Protein AF-A0A927TXF7-F1 (afdb_monomer)

pLDDT: mean 77.57, std 19.0, range [21.95, 96.94]

Mean predicted aligned error: 11.45 Å

Solvent-accessible surface area (backbone atoms only — not comparable to full-atom values): 23170 Å² total; per-residue (Å²): 135,89,80,88,83,84,89,78,92,76,80,84,80,78,79,77,78,83,82,69,86,73,79,85,86,72,80,31,81,82,89,81,66,83,76,63,56,56,59,52,52,49,58,47,51,59,48,48,53,65,55,58,55,47,78,67,72,88,77,94,56,76,70,65,66,29,51,50,52,49,8,43,44,64,59,61,52,77,48,71,59,54,53,61,63,67,30,75,68,44,68,74,48,23,25,23,42,39,35,42,29,46,34,33,55,89,80,38,60,27,40,41,39,39,40,38,21,29,27,37,88,77,27,35,36,37,40,34,38,40,40,36,47,76,77,35,74,46,44,40,14,34,35,34,46,79,44,34,40,35,37,18,39,71,38,44,63,90,46,34,25,41,33,42,51,53,78,48,87,61,75,15,40,57,42,55,52,32,51,76,73,70,47,58,65,69,60,52,28,52,52,60,60,52,68,46,44,84,57,53,66,56,52,50,50,51,52,54,39,50,49,39,49,56,51,54,72,70,48,64,74,42,82,38,77,68,47,74,41,50,43,60,84,38,84,38,79,18,55,25,35,28,28,69,43,37,24,68,59,46,45,54,46,51,50,48,52,51,50,52,44,43,72,77,69,45,89,84,48,97,56,49,69,64,49,50,53,50,48,52,55,54,66,52,45,27,76,64,22,67,47,19,39,41,33,44,26,35,44,98,57,23,44,32,30,41,36,41,32,32,70,87,67,50,53,36,34,42,36,32,27,42,38,96,70,38,35,35,36,36,44,37,44,85,95,49,46,40,37,40,38,38,36,68,58,96,61,31,42,34,40,38,36,26,46,87,90,31,47,64,39,39,37,38,30,31,64,88,69,34,29,42,37,41,41,38,46,32,96,66,39,36,38,42,36,41,35,36,56,41,51,57,47,67,81,65,82,60,46,64,56,83,45,78,45,57,47,36,66,30,43,59,69,58,48,51,52,50,52,49,48,33,48,52,40,49,53,28,48,71,70,75,108

Foldseek 3Di:
DDDDDDDDDDDDPPDDPPPDDDPDDDFFDDDDDDPVVLVLVLVVVVVCLVLVLLAQDDDDDDDPLVLQSLQSCVQPPDDLLRVLCPPPLNLQFWKKKWKKKWWFAQNKIKIKIWIWTTDLVQQKIKIWIWIDTDLFTKTWIWMDHLFKIKIDILLFPPQEIEIEGLNDAFDAPVVVVCVVVVHDSVVVSVLSNCVSPSCLVVVLSVLLNVLSVVLSVPWDKDWDDWDWFAAQNDTDTWTKIKTKDALVSLVSSLVSNVVSCCVRVNPDDPCVVVVVVVVVSSNVNSVQRNIKMWMFTDDPSHTQKIWIQTPVRFIWMWGFNQHDFKTWIWTDGDPKIWIWIWGDDPQKIKIFIDIPNGTQKIWIARSVQSKIWIWGDHVSTIMIMIMGMGSHGPDDPSPGHDHYDYNSHQYPVRVVVRVVSSVVSSVCSVPVD

Secondary structure (DSSP, 8-state):
---------------------PPPP--------TTTHHHHHHHHHHHHHHHHTTTT--S---SHHHHHHHHHHHHS---HHHHHHTSHHHHTS-EEEEEEEEEEETTEEEEEEEEEEEETTTTEEEEEEEEEETTEEEEEEEEEETTEEEEEETTSPTTEEEEEETTS---SHHHHHHHHTT--HHHHHHHHHGGG-TTHHHHHHHHHHHHHHHHHHT--PEEEEEEEEEETTEEEEEEEEEEEEEHHHHHHHHHHHHHHHHHHT-S--TTHHHHHHHHHHHHHHHHHTTEEEEEEEEETTEEEEEEEE-TT--EEEEEEEE-SSEEEEEEEETTEEEEEEEEEETTEEEEEEEETTEEEEEEEEETTTTEEEEEEEETTEEEEEEEEEESS------S--SEEEESSS--HHHHHHHHHHHHHHHHHHHHT-

Nearest PDB structures (foldseek):
  1yiv-assembly1_A  TM=4.243E-01  e=8.555E-01  Equus caballus
  5bvs-assembly2_B  TM=2.920E-01  e=2.543E-01  Pygoscelis papua
  7yf1-assembly1_A  TM=3.811E-01  e=1.492E+00  Mus musculus
  1g7n-assembly1_A  TM=3.659E-01  e=1.159E+00  Mus musculus

Sequence (433 aa):
MDNMNMENNNLENTTMENNTPTPEVMDAPTKGNKNKAKWIALGVVALVIIVAAVLIVPKLVMGKEAKILQALENTFKPDLCMETLTAPEFQDGSYTVAMQGDATLSGQSGSLKLTMATDLDKKQAMVDIGFTMGNLDVSLASAMDGKQIRVGSSFLPEGQILTYNYDKKVTGYLADMAKEAGMNLDDFNTQLQKAFDKNRSKEWLEKTKDATMEAFDELEFEDAKEKEFTVNGEKQKCTGYKATITKEWAEKLLDSYKEIWKEYVGKENLNQKQMDELFKSIDELPAKMEKATVSFYIYEKQIAAIELESADKEKFSLLCEGGKDKETFKLVGGEDTIVIERSMKKDVQCYAFSMDGETLLTTSFDAKKKELQYYVGKEGNEVTITMTFSPDAKISEAVKGTEEVNLNDLDEAGFQNLVQSVGSAFYSSMYGF

Structure (mmCIF, N/CA/C/O backbone):
data_AF-A0A927TXF7-F1
#
_entry.id   AF-A0A927TXF7-F1
#
loop_
_atom_site.group_PDB
_atom_site.id
_atom_site.type_symbol
_atom_site.label_atom_id
_atom_site.label_alt_id
_atom_site.label_comp_id
_atom_site.label_asym_id
_atom_site.label_entity_id
_atom_site.label_seq_id
_atom_site.pdbx_PDB_ins_code
_atom_site.Cartn_x
_atom_site.Cartn_y
_atom_site.Cartn_z
_atom_site.occupancy
_atom_site.B_iso_or_equiv
_atom_site.auth_seq_id
_atom_site.auth_comp_id
_atom_site.auth_asym_id
_atom_site.auth_atom_id
_atom_site.pdbx_PDB_model_num
ATOM 1 N N . MET A 1 1 ? 12.450 75.527 -23.435 1.00 33.75 1 MET A N 1
ATOM 2 C CA . MET A 1 1 ? 11.110 74.928 -23.327 1.00 33.75 1 MET A CA 1
ATOM 3 C C . MET A 1 1 ? 10.917 74.067 -24.551 1.00 33.75 1 MET A C 1
ATOM 5 O O . MET A 1 1 ? 11.138 74.562 -25.647 1.00 33.75 1 MET A O 1
ATOM 9 N N . ASP A 1 2 ? 10.625 72.802 -24.276 1.00 30.33 2 ASP A N 1
ATOM 10 C CA . ASP A 1 2 ? 10.052 71.760 -25.125 1.00 30.33 2 ASP A CA 1
ATOM 11 C C . ASP A 1 2 ? 10.759 71.370 -26.426 1.00 30.33 2 ASP A C 1
ATOM 13 O O . ASP A 1 2 ? 10.773 72.102 -27.410 1.00 30.33 2 ASP A O 1
ATOM 17 N N . ASN A 1 3 ? 11.239 70.122 -26.454 1.00 23.42 3 ASN A N 1
ATOM 18 C CA . ASN A 1 3 ? 10.760 69.192 -27.472 1.00 23.42 3 ASN A CA 1
ATOM 19 C C . ASN A 1 3 ? 11.000 67.721 -27.103 1.00 23.42 3 ASN A C 1
ATOM 21 O O . ASN A 1 3 ? 12.125 67.307 -26.847 1.00 23.42 3 ASN A O 1
ATOM 25 N N . MET A 1 4 ? 9.881 66.990 -27.120 1.00 26.77 4 MET A N 1
ATOM 26 C CA . MET A 1 4 ? 9.659 65.615 -27.579 1.00 26.77 4 MET A CA 1
ATOM 27 C C . MET A 1 4 ? 10.721 64.547 -27.290 1.00 26.77 4 MET A C 1
ATOM 29 O O . MET A 1 4 ? 11.779 64.518 -27.912 1.00 26.77 4 MET A O 1
ATOM 33 N N . ASN A 1 5 ? 10.315 63.537 -26.515 1.00 26.78 5 ASN A N 1
ATOM 34 C CA . ASN A 1 5 ? 10.726 62.170 -26.802 1.00 26.78 5 ASN A CA 1
ATOM 35 C C . ASN A 1 5 ? 9.500 61.250 -26.820 1.00 26.78 5 ASN A C 1
ATOM 37 O O . ASN A 1 5 ? 8.651 61.316 -25.931 1.00 26.78 5 ASN A O 1
ATOM 41 N N . MET A 1 6 ? 9.411 60.472 -27.898 1.00 27.58 6 MET A N 1
ATOM 42 C CA . MET A 1 6 ? 8.342 59.529 -28.201 1.00 27.58 6 MET A CA 1
ATOM 43 C C . MET A 1 6 ? 8.394 58.295 -27.300 1.00 27.58 6 MET A C 1
ATOM 45 O O . MET A 1 6 ? 9.435 57.913 -26.768 1.00 27.58 6 MET A O 1
ATOM 49 N N . GLU A 1 7 ? 7.207 57.715 -27.185 1.00 26.53 7 GLU A N 1
ATOM 50 C CA . GLU A 1 7 ? 6.777 56.524 -26.470 1.00 26.53 7 GLU A CA 1
ATOM 51 C C . GLU A 1 7 ? 7.736 55.329 -26.537 1.00 26.53 7 GLU A C 1
ATOM 53 O O . GLU A 1 7 ? 8.210 54.936 -27.601 1.00 26.53 7 GLU A O 1
ATOM 58 N N . ASN A 1 8 ? 7.893 54.663 -25.391 1.00 25.12 8 ASN A N 1
ATOM 59 C CA . ASN A 1 8 ? 8.142 53.230 -25.351 1.00 25.12 8 ASN A CA 1
ATOM 60 C C . ASN A 1 8 ? 7.179 52.622 -24.322 1.00 25.12 8 ASN A C 1
ATOM 62 O O . ASN A 1 8 ? 7.252 52.920 -23.129 1.00 25.12 8 ASN A O 1
ATOM 66 N N . ASN A 1 9 ? 6.232 51.826 -24.818 1.00 26.11 9 ASN A N 1
ATOM 67 C CA . ASN A 1 9 ? 5.228 51.115 -24.034 1.00 26.11 9 ASN A CA 1
ATOM 68 C C . ASN A 1 9 ? 5.898 50.105 -23.093 1.00 26.11 9 ASN A C 1
ATOM 70 O O . ASN A 1 9 ? 6.376 49.068 -23.546 1.00 26.11 9 ASN A O 1
ATOM 74 N N . ASN A 1 10 ? 5.860 50.375 -21.788 1.00 23.89 10 ASN A N 1
ATOM 75 C CA . ASN A 1 10 ? 5.998 49.353 -20.755 1.00 23.89 10 ASN A CA 1
ATOM 76 C C . ASN A 1 10 ? 4.589 48.997 -20.270 1.00 23.89 10 ASN A C 1
ATOM 78 O O . ASN A 1 10 ? 3.967 49.756 -19.532 1.00 23.89 10 ASN A O 1
ATOM 82 N N . LEU A 1 11 ? 4.085 47.845 -20.714 1.00 27.16 11 LEU A N 1
ATOM 83 C CA . LEU A 1 11 ? 2.981 47.159 -20.050 1.00 27.16 11 LEU A CA 1
ATOM 84 C C . LEU A 1 11 ? 3.497 46.664 -18.696 1.00 27.16 11 LEU A C 1
ATOM 86 O O . LEU A 1 11 ? 4.431 45.865 -18.631 1.00 27.16 11 LEU A O 1
ATOM 90 N N . GLU A 1 12 ? 2.902 47.184 -17.627 1.00 24.36 12 GLU A N 1
ATOM 91 C CA . GLU A 1 12 ? 3.117 46.753 -16.251 1.00 24.36 12 GLU A CA 1
ATOM 92 C C . GLU A 1 12 ? 2.851 45.248 -16.128 1.00 24.36 12 GLU A C 1
ATOM 94 O O . GLU A 1 12 ? 1.716 44.782 -16.226 1.00 24.36 12 GLU A O 1
ATOM 99 N N . ASN A 1 13 ? 3.916 44.476 -15.912 1.00 23.17 13 ASN A N 1
ATOM 100 C CA . ASN A 1 13 ? 3.813 43.077 -15.533 1.00 23.17 13 ASN A CA 1
ATOM 101 C C . ASN A 1 13 ? 3.496 43.032 -14.033 1.00 23.17 13 ASN A C 1
ATOM 103 O O . ASN A 1 13 ? 4.383 43.160 -13.189 1.00 23.17 13 ASN A O 1
ATOM 107 N N . THR A 1 14 ? 2.212 42.924 -13.705 1.00 23.47 14 THR A N 1
ATOM 108 C CA . THR A 1 14 ? 1.734 42.673 -12.345 1.00 23.47 14 THR A CA 1
ATOM 109 C C . THR A 1 14 ? 2.164 41.262 -11.951 1.00 23.47 14 THR A C 1
ATOM 111 O O . THR A 1 14 ? 1.580 40.269 -12.377 1.00 23.47 14 THR A O 1
ATOM 114 N N . THR A 1 15 ? 3.218 41.161 -11.145 1.00 22.83 15 THR A N 1
ATOM 115 C CA . THR A 1 15 ? 3.597 39.926 -10.456 1.00 22.83 15 THR A CA 1
ATOM 116 C C . THR A 1 15 ? 2.464 39.514 -9.521 1.00 22.83 15 THR A C 1
ATOM 118 O O . THR A 1 15 ? 2.271 40.124 -8.471 1.00 22.83 15 THR A O 1
ATOM 121 N N . MET A 1 16 ? 1.705 38.483 -9.897 1.00 22.30 16 MET A N 1
ATOM 122 C CA . MET A 1 16 ? 0.909 37.726 -8.935 1.00 22.30 16 MET A CA 1
ATOM 123 C C . MET A 1 16 ? 1.877 36.925 -8.062 1.00 22.30 16 MET A C 1
ATOM 125 O O . MET A 1 16 ? 2.553 36.016 -8.543 1.00 22.30 16 MET A O 1
ATOM 129 N N . GLU A 1 17 ? 1.969 37.290 -6.786 1.00 21.95 17 GLU A N 1
ATOM 130 C CA . GLU A 1 17 ? 2.628 36.482 -5.764 1.00 21.95 17 GLU A CA 1
ATOM 131 C C . GLU A 1 17 ? 1.934 35.115 -5.676 1.00 21.95 17 GLU A C 1
ATOM 133 O O . GLU A 1 17 ? 0.766 35.004 -5.294 1.00 21.95 17 GLU A O 1
ATOM 138 N N . ASN A 1 18 ? 2.667 34.060 -6.034 1.00 22.86 18 ASN A N 1
ATOM 139 C CA . ASN A 1 18 ? 2.285 32.671 -5.805 1.00 22.86 18 ASN A CA 1
ATOM 140 C C . ASN A 1 18 ? 2.348 32.369 -4.298 1.00 22.86 18 ASN A C 1
ATOM 142 O O . ASN A 1 18 ? 3.307 31.781 -3.806 1.00 22.86 18 ASN A O 1
ATOM 146 N N . ASN A 1 19 ? 1.308 32.748 -3.556 1.00 24.05 19 ASN A N 1
ATOM 147 C CA . ASN A 1 19 ? 1.094 32.300 -2.180 1.00 24.05 19 ASN A CA 1
ATOM 148 C C . ASN A 1 19 ? 0.593 30.847 -2.178 1.00 24.05 19 ASN A C 1
ATOM 150 O O . ASN A 1 19 ? -0.588 30.573 -1.959 1.00 24.05 19 ASN A O 1
ATOM 154 N N . THR A 1 20 ? 1.501 29.906 -2.438 1.00 24.55 20 THR A N 1
ATOM 155 C CA . THR A 1 20 ? 1.302 28.510 -2.031 1.00 24.55 20 THR A CA 1
ATOM 156 C C . THR A 1 20 ? 1.696 28.417 -0.555 1.00 24.55 20 THR A C 1
ATOM 158 O O . THR A 1 20 ? 2.806 28.827 -0.225 1.00 24.55 20 THR A O 1
ATOM 161 N N . PRO A 1 21 ? 0.831 27.937 0.355 1.00 25.95 21 PRO A N 1
ATOM 162 C CA . PRO A 1 21 ? 1.220 27.757 1.747 1.00 25.95 21 PRO A CA 1
ATOM 163 C C . PRO A 1 21 ? 2.274 26.647 1.839 1.00 25.95 21 PRO A C 1
ATOM 165 O O . PRO A 1 21 ? 1.957 25.471 1.681 1.00 25.95 21 PRO A O 1
ATOM 168 N N . THR A 1 22 ? 3.523 27.031 2.086 1.00 26.30 22 THR A N 1
ATOM 169 C CA . THR A 1 22 ? 4.582 26.124 2.536 1.00 26.30 22 THR A CA 1
ATOM 170 C C . THR A 1 22 ? 4.199 25.607 3.928 1.00 26.30 22 THR A C 1
ATOM 172 O O . THR A 1 22 ? 3.919 26.432 4.804 1.00 26.30 22 THR A O 1
ATOM 175 N N . PRO A 1 23 ? 4.134 24.286 4.170 1.00 30.70 23 PRO A N 1
ATOM 176 C CA . PRO A 1 23 ? 3.948 23.763 5.519 1.00 30.70 23 PRO A CA 1
ATOM 177 C C . PRO A 1 23 ? 5.104 24.231 6.415 1.00 30.70 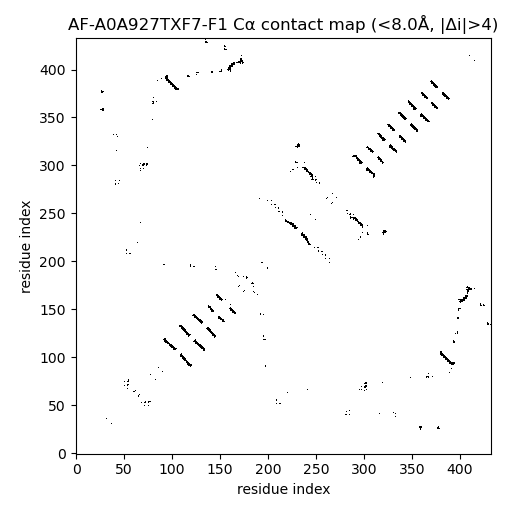23 PRO A C 1
ATOM 179 O O . PRO A 1 23 ? 6.265 24.121 6.027 1.00 30.70 23 PRO A O 1
ATOM 182 N N . GLU A 1 24 ? 4.795 24.780 7.592 1.00 28.78 24 GLU A N 1
ATOM 183 C CA . GLU A 1 24 ? 5.811 25.121 8.592 1.00 28.78 24 GLU A CA 1
ATOM 184 C C . GLU A 1 24 ? 6.579 23.854 9.002 1.00 28.78 24 GLU A C 1
ATOM 186 O O . GLU A 1 24 ? 5.988 22.849 9.400 1.00 28.78 24 GLU A O 1
ATOM 191 N N . VAL A 1 25 ? 7.903 23.923 8.860 1.00 29.92 25 VAL A N 1
ATOM 192 C CA . VAL A 1 25 ? 8.875 22.882 9.210 1.00 29.92 25 VAL A CA 1
ATOM 193 C C . VAL A 1 25 ? 8.951 22.765 10.735 1.00 29.92 25 VAL A C 1
ATOM 195 O O . VAL A 1 25 ? 9.123 23.771 11.421 1.00 29.92 25 VAL A O 1
ATOM 198 N N . MET A 1 26 ? 8.824 21.549 11.271 1.00 27.58 26 MET A N 1
ATOM 199 C CA . MET A 1 26 ? 9.043 21.253 12.692 1.00 27.58 26 MET A CA 1
ATOM 200 C C . MET A 1 26 ? 10.069 20.123 12.827 1.00 27.58 26 MET A C 1
ATOM 202 O O . MET A 1 26 ? 9.958 19.105 12.146 1.00 27.58 26 MET A O 1
ATOM 206 N N . ASP A 1 27 ? 11.057 20.331 13.699 1.00 27.42 27 ASP A N 1
ATOM 207 C CA . ASP A 1 27 ? 12.250 19.491 13.857 1.00 27.42 27 ASP A CA 1
ATOM 208 C C . ASP A 1 27 ? 11.957 18.055 14.342 1.00 27.42 27 ASP A C 1
ATOM 210 O O . ASP A 1 27 ? 11.186 17.851 15.284 1.00 27.42 27 ASP A O 1
ATOM 214 N N . ALA A 1 28 ? 12.657 17.064 13.770 1.00 31.22 28 ALA A N 1
ATOM 215 C CA . ALA A 1 28 ? 12.650 15.662 14.212 1.00 31.22 28 ALA A CA 1
ATOM 216 C C . ALA A 1 28 ? 13.887 15.292 15.073 1.00 31.22 28 ALA A C 1
ATOM 218 O O . ALA A 1 28 ? 15.022 15.622 14.701 1.00 31.22 28 ALA A O 1
ATOM 219 N N . PRO A 1 29 ? 13.728 14.551 16.192 1.00 36.81 29 PRO A N 1
ATOM 220 C CA . PRO A 1 29 ? 14.840 13.913 16.912 1.00 36.81 29 PRO A CA 1
ATOM 221 C C . PRO A 1 29 ? 14.848 12.354 16.880 1.00 36.81 29 PRO A C 1
ATOM 223 O O . PRO A 1 29 ? 14.614 11.753 15.839 1.00 36.81 29 PRO A O 1
ATOM 226 N N . THR A 1 30 ? 15.427 11.700 17.896 1.00 34.12 30 THR A N 1
ATOM 227 C CA . THR A 1 30 ? 16.513 10.697 17.816 1.00 34.12 30 THR A CA 1
ATOM 228 C C . THR A 1 30 ? 16.234 9.286 18.372 1.00 34.12 30 THR A C 1
ATOM 230 O O . THR A 1 30 ? 15.789 9.127 19.495 1.00 34.12 30 THR A O 1
ATOM 233 N N . LYS A 1 31 ? 16.707 8.261 17.629 1.00 36.59 31 LYS A N 1
ATOM 234 C CA . LYS A 1 31 ? 17.065 6.857 17.999 1.00 36.59 31 LYS A CA 1
ATOM 235 C C . LYS A 1 31 ? 16.382 6.206 19.230 1.00 36.59 31 LYS A C 1
ATOM 237 O O . LYS A 1 31 ? 16.903 6.260 20.342 1.00 36.59 31 LYS A O 1
ATOM 242 N N . GLY A 1 32 ? 15.372 5.370 18.955 1.00 35.97 32 GLY A N 1
ATOM 243 C CA . GLY A 1 32 ? 14.830 4.344 19.863 1.00 35.97 32 GLY A CA 1
ATOM 244 C C . GLY A 1 32 ? 15.492 2.949 19.763 1.00 35.97 32 GLY A C 1
ATOM 245 O O . GLY A 1 32 ? 16.182 2.612 18.797 1.00 35.97 32 GLY A O 1
ATOM 246 N N . ASN A 1 33 ? 15.291 2.123 20.798 1.00 38.78 33 ASN A N 1
ATOM 247 C CA . ASN A 1 33 ? 15.933 0.820 21.043 1.00 38.78 33 ASN A CA 1
ATOM 248 C C . ASN A 1 33 ? 15.367 -0.336 20.170 1.00 38.78 33 ASN A C 1
ATOM 250 O O . ASN A 1 33 ? 14.166 -0.600 20.158 1.00 38.78 33 ASN A O 1
ATOM 254 N N . LYS A 1 34 ? 16.247 -1.095 19.493 1.00 44.34 34 LYS A N 1
ATOM 255 C CA . LYS A 1 34 ? 15.921 -2.064 18.417 1.00 44.34 34 LYS A CA 1
ATOM 256 C C . LYS A 1 34 ? 15.092 -3.300 18.814 1.00 44.34 34 LYS A C 1
ATOM 258 O O . LYS A 1 34 ? 14.517 -3.927 17.928 1.00 44.34 34 LYS A O 1
ATOM 263 N N . ASN A 1 35 ? 15.029 -3.683 20.092 1.00 46.31 35 ASN A N 1
ATOM 264 C CA . ASN A 1 35 ? 14.271 -4.876 20.520 1.00 46.31 35 ASN A CA 1
ATOM 265 C C . ASN A 1 35 ? 12.828 -4.578 20.965 1.00 46.31 35 ASN A C 1
ATOM 267 O O . ASN A 1 35 ? 11.993 -5.475 20.896 1.00 46.31 35 ASN A O 1
ATOM 271 N N . LYS A 1 36 ? 12.520 -3.338 21.367 1.00 43.81 36 LYS A N 1
ATOM 272 C CA . LYS A 1 36 ? 11.159 -2.911 21.747 1.00 43.81 36 LYS A CA 1
ATOM 273 C C . LYS A 1 36 ? 10.289 -2.607 20.512 1.00 43.81 36 LYS A C 1
ATOM 275 O O . LYS A 1 36 ? 9.144 -3.038 20.440 1.00 43.81 36 LYS A O 1
ATOM 280 N N . ALA A 1 37 ? 10.897 -2.039 19.465 1.00 44.75 37 ALA A N 1
ATOM 281 C CA . ALA A 1 37 ? 10.263 -1.745 18.173 1.00 44.75 37 ALA A CA 1
ATOM 282 C C . ALA A 1 37 ? 9.655 -2.969 17.449 1.00 44.75 37 ALA A C 1
ATOM 284 O O . ALA A 1 37 ? 8.697 -2.830 16.693 1.00 44.75 37 ALA A O 1
ATOM 285 N N . LYS A 1 38 ? 10.179 -4.181 17.691 1.00 46.75 38 LYS A N 1
ATOM 286 C CA . LYS A 1 38 ? 9.649 -5.415 17.085 1.00 46.75 38 LYS A CA 1
ATOM 287 C C . LYS A 1 38 ? 8.263 -5.786 17.622 1.00 46.75 38 LYS A C 1
ATOM 289 O O . LYS A 1 38 ? 7.431 -6.246 16.854 1.00 46.75 38 LYS A O 1
ATOM 294 N N . TRP A 1 39 ? 7.992 -5.568 18.908 1.00 42.50 39 TRP A N 1
ATOM 295 C CA . TRP A 1 39 ? 6.702 -5.919 19.516 1.00 42.50 39 TRP A CA 1
ATOM 296 C C . TRP A 1 39 ? 5.579 -4.955 19.118 1.00 42.50 39 TRP A C 1
ATOM 298 O O . TRP A 1 39 ? 4.465 -5.399 18.853 1.00 42.50 39 TRP A O 1
ATOM 308 N N . ILE A 1 40 ? 5.898 -3.666 18.963 1.00 45.47 40 ILE A N 1
ATOM 309 C CA . ILE A 1 40 ? 4.984 -2.654 18.411 1.00 45.47 40 ILE A CA 1
ATOM 310 C C . ILE A 1 40 ? 4.639 -2.979 16.956 1.00 45.47 40 ILE A C 1
ATOM 312 O O . ILE A 1 40 ? 3.468 -2.957 16.597 1.00 45.47 40 ILE A O 1
ATOM 316 N N . ALA A 1 41 ? 5.625 -3.345 16.128 1.00 46.72 41 ALA A N 1
ATOM 317 C CA . ALA A 1 41 ? 5.383 -3.699 14.729 1.00 46.72 41 ALA A CA 1
ATOM 318 C C . ALA A 1 41 ? 4.373 -4.855 14.588 1.00 46.72 41 ALA A C 1
ATOM 320 O O . ALA A 1 41 ? 3.470 -4.775 13.764 1.00 46.72 41 ALA A O 1
ATOM 321 N N . LEU A 1 42 ? 4.456 -5.883 15.440 1.00 48.47 42 LEU A N 1
ATOM 322 C CA . LEU A 1 42 ? 3.499 -6.997 15.442 1.00 48.47 42 LEU A CA 1
ATOM 323 C C . LEU A 1 42 ? 2.085 -6.573 15.901 1.00 48.47 42 LEU A C 1
ATOM 325 O O . LEU A 1 42 ? 1.102 -6.935 15.256 1.00 48.47 42 LEU A O 1
ATOM 329 N N . GLY A 1 43 ? 1.961 -5.767 16.963 1.00 50.75 43 GLY A N 1
ATOM 330 C CA . GLY A 1 43 ? 0.660 -5.251 17.424 1.00 50.75 43 GLY A CA 1
ATOM 331 C C . GLY A 1 43 ? -0.010 -4.296 16.423 1.00 50.75 43 GLY A C 1
ATOM 332 O O . GLY A 1 43 ? -1.226 -4.336 16.238 1.00 50.75 43 GLY A O 1
ATOM 333 N N . VAL A 1 44 ? 0.788 -3.484 15.723 1.00 50.00 44 VAL A N 1
ATOM 334 C CA . VAL A 1 44 ? 0.338 -2.576 14.657 1.00 50.00 44 VAL A CA 1
ATOM 335 C C . VAL A 1 44 ? -0.131 -3.357 13.431 1.00 50.00 44 VAL A C 1
ATOM 337 O O . VAL A 1 44 ? -1.189 -3.043 12.900 1.00 50.00 44 VAL A O 1
ATOM 340 N N . VAL A 1 45 ? 0.584 -4.405 13.008 1.00 49.72 45 VAL A N 1
ATOM 341 C CA . VAL A 1 45 ? 0.178 -5.231 11.855 1.00 49.72 45 VAL A CA 1
ATOM 342 C C . VAL A 1 45 ? -1.159 -5.932 12.113 1.00 49.72 45 VAL A C 1
ATOM 344 O O . VAL A 1 45 ? -2.040 -5.879 11.258 1.00 49.72 45 VAL A O 1
ATOM 347 N N . ALA A 1 46 ? -1.364 -6.512 13.302 1.00 50.00 46 ALA A N 1
ATOM 348 C CA . ALA A 1 46 ? -2.638 -7.145 13.659 1.00 50.00 46 ALA A CA 1
ATOM 349 C C . ALA A 1 46 ? -3.815 -6.152 13.627 1.00 50.00 46 ALA A C 1
ATOM 351 O O . ALA A 1 46 ? -4.901 -6.481 13.154 1.00 50.00 46 ALA A O 1
ATOM 352 N N . LEU A 1 47 ? -3.599 -4.918 14.087 1.00 53.66 47 LEU A N 1
ATOM 353 C CA . LEU A 1 47 ? -4.641 -3.896 14.132 1.00 53.66 47 LEU A CA 1
ATOM 354 C C . LEU A 1 47 ? -4.894 -3.240 12.765 1.00 53.66 47 LEU A C 1
ATOM 356 O O . LEU A 1 47 ? -6.038 -2.942 12.439 1.00 53.66 47 LEU A O 1
ATOM 360 N N . VAL A 1 48 ? -3.856 -3.067 11.941 1.00 53.66 48 VAL A N 1
ATOM 361 C CA . VAL A 1 48 ? -3.979 -2.607 10.548 1.00 53.66 48 VAL A CA 1
ATOM 362 C C . VAL A 1 48 ? -4.781 -3.607 9.724 1.00 53.66 48 VAL A C 1
ATOM 364 O O . VAL A 1 48 ? -5.614 -3.178 8.940 1.00 53.66 48 VAL A O 1
ATOM 367 N N . ILE A 1 49 ? -4.618 -4.914 9.946 1.00 50.59 49 ILE A N 1
ATOM 368 C CA . ILE A 1 49 ? -5.459 -5.939 9.310 1.00 50.59 49 ILE A CA 1
ATOM 369 C C . ILE A 1 49 ? -6.932 -5.777 9.736 1.00 50.59 49 ILE A C 1
ATOM 371 O O . ILE A 1 49 ? -7.820 -5.744 8.887 1.00 50.59 49 ILE A O 1
ATOM 375 N N . ILE A 1 50 ? -7.192 -5.587 11.035 1.00 53.41 50 ILE A N 1
ATOM 376 C CA . ILE A 1 50 ? -8.551 -5.405 11.584 1.00 53.41 50 ILE A CA 1
ATOM 377 C C . ILE A 1 50 ? -9.200 -4.080 11.132 1.00 53.41 50 ILE A C 1
ATOM 379 O O . ILE A 1 50 ? -10.418 -4.010 10.998 1.00 53.41 50 ILE A O 1
ATOM 383 N N . VAL A 1 51 ? -8.420 -3.023 10.887 1.00 52.09 51 VAL A N 1
ATOM 384 C CA . VAL A 1 51 ? -8.924 -1.719 10.412 1.00 52.09 51 VAL A CA 1
ATOM 385 C C . VAL A 1 51 ? -9.058 -1.685 8.883 1.00 52.09 51 VAL A C 1
ATOM 387 O O . VAL A 1 51 ? -10.051 -1.170 8.371 1.00 52.09 51 VAL A O 1
ATOM 390 N N . ALA A 1 52 ? -8.122 -2.282 8.139 1.00 52.00 52 ALA A N 1
ATOM 391 C CA . ALA A 1 52 ? -8.186 -2.401 6.679 1.00 52.00 52 ALA A CA 1
ATOM 392 C C . ALA A 1 52 ? -9.394 -3.234 6.217 1.00 52.00 52 ALA A C 1
ATOM 394 O O . ALA A 1 52 ? -9.960 -2.958 5.161 1.00 52.00 52 ALA A O 1
ATOM 395 N N . ALA A 1 53 ? -9.844 -4.174 7.053 1.00 48.31 53 ALA A N 1
ATOM 396 C CA . ALA A 1 53 ? -11.073 -4.947 6.892 1.00 48.31 53 ALA A CA 1
ATOM 397 C C . ALA A 1 53 ? -12.338 -4.124 6.613 1.00 48.31 53 ALA A C 1
ATOM 399 O O . ALA A 1 53 ? -13.264 -4.584 5.949 1.00 48.31 53 ALA A O 1
ATOM 400 N N . VAL A 1 54 ? -12.389 -2.900 7.132 1.00 49.03 54 VAL A N 1
ATOM 401 C CA . VAL A 1 54 ? -13.598 -2.070 7.157 1.00 49.03 54 VAL A CA 1
ATOM 402 C C . VAL A 1 54 ? -13.739 -1.253 5.881 1.00 49.03 54 VAL A C 1
ATOM 404 O O . VAL A 1 54 ? -14.854 -0.949 5.460 1.00 49.03 54 VAL A O 1
ATOM 407 N N . LEU A 1 55 ? -12.620 -0.930 5.228 1.00 48.53 55 LEU A N 1
ATOM 408 C CA . LEU A 1 55 ? -12.566 -0.012 4.089 1.00 48.53 55 LEU A CA 1
ATOM 409 C C . LEU A 1 55 ? -13.278 -0.532 2.826 1.00 48.53 55 LEU A C 1
ATOM 411 O O . LEU A 1 55 ? -13.287 0.163 1.813 1.00 48.53 55 LEU A O 1
ATOM 415 N N . ILE A 1 56 ? -13.878 -1.730 2.852 1.00 53.03 56 ILE A N 1
ATOM 416 C CA . ILE A 1 56 ? -14.428 -2.378 1.654 1.00 53.03 56 ILE A CA 1
ATOM 417 C C . ILE A 1 56 ? -15.892 -2.840 1.795 1.00 53.03 56 ILE A C 1
ATOM 419 O O . ILE A 1 56 ? -16.387 -3.587 0.949 1.00 53.03 56 ILE A O 1
ATOM 423 N N . VAL A 1 57 ? -16.667 -2.397 2.789 1.00 51.94 57 VAL A N 1
ATOM 424 C CA . VAL A 1 57 ? -18.046 -2.904 2.971 1.00 51.94 57 VAL A CA 1
ATOM 425 C C . VAL A 1 57 ? -19.097 -1.879 2.541 1.00 51.94 57 VAL A C 1
ATOM 427 O O . VAL A 1 57 ? -19.120 -0.755 3.023 1.00 51.94 57 VAL A O 1
ATOM 430 N N . PRO A 1 58 ? -20.051 -2.293 1.689 1.00 48.25 58 PRO A N 1
ATOM 431 C CA . PRO A 1 58 ? -21.413 -2.220 2.204 1.00 48.25 58 PRO A CA 1
ATOM 432 C C . PRO A 1 58 ? -22.134 -3.560 2.056 1.00 48.25 58 PRO A C 1
ATOM 434 O O . PRO A 1 58 ? -22.168 -4.134 0.966 1.00 48.25 58 PRO A O 1
ATOM 437 N N . LYS A 1 59 ? -22.754 -4.016 3.154 1.00 50.12 59 LYS A N 1
ATOM 438 C CA . LYS A 1 59 ? -24.077 -4.662 3.198 1.00 50.12 59 LYS A CA 1
ATOM 439 C C . LYS A 1 59 ? -24.496 -4.961 4.642 1.00 50.12 59 LYS A C 1
ATOM 441 O O . LYS A 1 59 ? -23.833 -5.701 5.344 1.00 50.12 59 LYS A O 1
ATOM 446 N N . LEU A 1 60 ? -25.630 -4.369 5.026 1.00 50.88 60 LEU A N 1
ATOM 447 C CA . LEU A 1 60 ? -26.737 -4.908 5.835 1.00 50.88 60 LEU A CA 1
ATOM 448 C C . LEU A 1 60 ? -26.443 -6.022 6.861 1.00 50.88 60 LEU A C 1
ATOM 450 O O . LEU A 1 60 ? -27.168 -7.010 6.937 1.00 50.88 60 LEU A O 1
ATOM 454 N N . VAL A 1 61 ? -25.439 -5.830 7.707 1.00 55.62 61 VAL A N 1
ATOM 455 C CA . VAL A 1 61 ? -25.320 -6.608 8.940 1.00 55.62 61 VAL A CA 1
ATOM 456 C C . VAL A 1 61 ? -26.356 -6.069 9.937 1.00 55.62 61 VAL A C 1
ATOM 458 O O . VAL A 1 61 ? -26.623 -4.866 9.984 1.00 55.62 61 VAL A O 1
ATOM 461 N N . MET A 1 62 ? -26.982 -6.943 10.723 1.00 62.81 62 MET A N 1
ATOM 462 C CA . MET A 1 62 ? -27.834 -6.575 11.863 1.00 62.81 62 MET A CA 1
ATOM 463 C C . MET A 1 62 ? -27.185 -7.115 13.139 1.00 62.81 62 MET A C 1
ATOM 465 O O . MET A 1 62 ? -26.577 -8.173 13.092 1.00 62.81 62 MET A O 1
ATOM 469 N N . GLY A 1 63 ? -27.316 -6.428 14.277 1.00 81.69 63 GLY A N 1
ATOM 470 C CA . GLY A 1 63 ? -26.736 -6.895 15.546 1.00 81.69 63 GLY A CA 1
ATOM 471 C C . GLY A 1 63 ? -25.560 -6.050 16.037 1.00 81.69 63 GLY A C 1
ATOM 472 O O . GLY A 1 63 ? -25.565 -4.828 15.875 1.00 81.69 63 GLY A O 1
ATOM 473 N N . LYS A 1 64 ? -24.593 -6.677 16.714 1.00 87.56 64 LYS A N 1
ATOM 474 C CA . LYS A 1 64 ? -23.427 -5.996 17.312 1.00 87.56 64 LYS A CA 1
ATOM 475 C C . LYS A 1 64 ? -22.360 -5.731 16.258 1.00 87.56 64 LYS A C 1
ATOM 477 O O . LYS A 1 64 ? -21.854 -4.619 16.165 1.00 87.56 64 LYS A O 1
ATOM 482 N N . GLU A 1 65 ? -22.141 -6.716 15.405 1.00 83.62 65 GLU A N 1
ATOM 483 C CA . GLU A 1 65 ? -21.327 -6.717 14.195 1.00 83.62 65 GLU A CA 1
ATOM 484 C C . GLU A 1 65 ? -21.651 -5.483 13.340 1.00 83.62 65 GLU A C 1
ATOM 486 O O . GLU A 1 65 ? -20.775 -4.694 13.000 1.00 83.62 65 GLU A O 1
ATOM 491 N N . ALA A 1 66 ? -22.943 -5.231 13.107 1.00 82.75 66 ALA A N 1
ATOM 492 C CA . ALA A 1 66 ? -23.433 -4.071 12.366 1.00 82.75 66 ALA A CA 1
ATOM 493 C C . ALA A 1 66 ? -23.031 -2.729 12.985 1.00 82.75 66 ALA A C 1
ATOM 495 O O . ALA A 1 66 ? -22.670 -1.789 12.279 1.00 82.75 66 ALA A O 1
ATOM 496 N N . LYS A 1 67 ? -23.120 -2.630 14.316 1.00 88.06 67 LYS A N 1
ATOM 497 C CA . LYS A 1 67 ? -22.748 -1.417 15.051 1.00 88.06 67 LYS A CA 1
ATOM 498 C C . LYS A 1 67 ? -21.242 -1.194 14.998 1.00 88.06 67 LYS A C 1
ATOM 500 O O . LYS A 1 67 ? -20.822 -0.051 14.852 1.00 88.06 67 LYS A O 1
ATOM 505 N N . ILE A 1 68 ? -20.459 -2.267 15.107 1.00 87.81 68 ILE A N 1
ATOM 506 C CA . ILE A 1 68 ? -18.997 -2.232 15.030 1.00 87.81 68 ILE A CA 1
ATOM 507 C C . ILE A 1 68 ? -18.554 -1.808 13.630 1.00 87.81 68 ILE A C 1
ATOM 509 O O . ILE A 1 68 ? -17.821 -0.832 13.516 1.00 87.81 68 ILE A O 1
ATOM 513 N N . LEU A 1 69 ? -19.061 -2.453 12.576 1.00 83.19 69 LEU A N 1
ATOM 514 C CA . LEU A 1 69 ? -18.749 -2.099 11.188 1.00 83.19 69 LEU A CA 1
ATOM 515 C C . LEU A 1 69 ? -19.141 -0.654 10.865 1.00 83.19 69 LEU A C 1
ATOM 517 O O . LEU A 1 69 ? -18.323 0.090 10.334 1.00 83.19 69 LEU A O 1
ATOM 521 N N . GLN A 1 70 ? -20.340 -0.218 11.268 1.00 83.12 70 GLN A N 1
ATOM 522 C CA . GLN A 1 70 ? -20.762 1.177 11.101 1.00 83.12 70 GLN A CA 1
ATOM 523 C C . GLN A 1 70 ? -19.843 2.153 11.849 1.00 83.12 70 GLN A C 1
ATOM 525 O O . GLN A 1 70 ? -19.551 3.238 11.347 1.00 83.12 70 GLN A O 1
ATOM 530 N N . ALA A 1 71 ? -19.410 1.805 13.063 1.00 87.50 71 ALA A N 1
ATOM 531 C CA . ALA A 1 71 ? -18.514 2.657 13.830 1.00 87.50 71 ALA A CA 1
ATOM 532 C C . ALA A 1 71 ? -17.130 2.757 13.195 1.00 87.50 71 ALA A C 1
ATOM 534 O O . ALA A 1 71 ? -16.570 3.850 13.129 1.00 87.50 71 ALA A O 1
ATOM 535 N N . LEU A 1 72 ? -16.602 1.636 12.707 1.00 83.75 72 LEU A N 1
ATOM 536 C CA . LEU A 1 72 ? -15.336 1.601 11.996 1.00 83.75 72 LEU A CA 1
ATOM 537 C C . LEU A 1 72 ? -15.415 2.435 10.704 1.00 83.75 72 LEU A C 1
ATOM 539 O O . LEU A 1 72 ? -14.529 3.249 10.471 1.00 83.75 72 LEU A O 1
ATOM 543 N N . GLU A 1 73 ? -16.489 2.309 9.915 1.00 79.56 73 GLU A N 1
ATOM 544 C CA . GLU A 1 73 ? -16.716 3.091 8.685 1.00 79.56 73 GLU A CA 1
ATOM 545 C C . GLU A 1 73 ? -16.755 4.600 8.973 1.00 79.56 73 GLU A C 1
ATOM 547 O O . GLU A 1 73 ? -16.146 5.403 8.268 1.00 79.56 73 GLU A O 1
ATOM 552 N N . ASN A 1 74 ? -17.438 5.001 10.048 1.00 82.81 74 ASN A N 1
ATOM 553 C CA . ASN A 1 74 ? -17.535 6.408 10.425 1.00 82.81 74 ASN A CA 1
ATOM 554 C C . ASN A 1 74 ? -16.218 6.996 10.944 1.00 82.81 74 ASN A C 1
ATOM 556 O O . ASN A 1 74 ? -16.029 8.208 10.815 1.00 82.81 74 ASN A O 1
ATOM 560 N N . THR A 1 75 ? -15.350 6.178 11.546 1.00 83.50 75 THR A N 1
ATOM 561 C CA . THR A 1 75 ? -14.059 6.614 12.098 1.00 83.50 75 THR A CA 1
ATOM 562 C C . THR A 1 75 ? -12.940 6.579 11.059 1.00 83.50 75 THR A C 1
ATOM 564 O O . THR A 1 75 ? -12.146 7.512 10.992 1.00 83.50 75 THR A O 1
ATOM 567 N N . PHE A 1 76 ? -12.879 5.541 10.225 1.00 80.00 76 PHE A N 1
ATOM 568 C CA . PHE A 1 76 ? -11.812 5.318 9.242 1.00 80.00 76 PHE A CA 1
ATOM 569 C C . PHE A 1 76 ? -12.281 5.616 7.820 1.00 80.00 76 PHE A C 1
ATOM 571 O O . PHE A 1 76 ? -12.044 4.841 6.898 1.00 80.00 76 PHE A O 1
ATOM 578 N N . LYS A 1 77 ? -12.969 6.745 7.630 1.00 75.94 77 LYS A N 1
ATOM 579 C CA . LYS A 1 77 ? -13.395 7.176 6.294 1.00 75.94 77 LYS A CA 1
ATOM 580 C C . LYS A 1 77 ? -12.183 7.313 5.369 1.00 75.94 77 LYS A C 1
ATOM 582 O O . LYS A 1 77 ? -11.143 7.783 5.853 1.00 75.94 77 LYS A O 1
ATOM 587 N N . PRO A 1 78 ? -12.328 6.976 4.070 1.00 74.81 78 PRO A N 1
ATOM 588 C CA . PRO A 1 78 ? -11.308 7.257 3.073 1.00 74.81 78 PRO A CA 1
ATOM 589 C C . PRO A 1 78 ? -10.771 8.675 3.243 1.00 74.81 78 PRO A C 1
ATOM 591 O O . PRO A 1 78 ? -11.508 9.626 3.517 1.00 74.81 78 PRO A O 1
ATOM 594 N N . ASP A 1 79 ? -9.454 8.794 3.186 1.00 79.25 79 ASP A N 1
ATOM 595 C CA . ASP A 1 79 ? -8.819 10.092 3.236 1.00 79.25 79 ASP A CA 1
ATOM 596 C C . ASP A 1 79 ? -8.946 10.805 1.880 1.00 79.25 79 ASP A C 1
ATOM 598 O O . ASP A 1 79 ? -9.354 10.210 0.883 1.00 79.25 79 ASP A O 1
ATOM 602 N N . LEU A 1 80 ? -8.631 12.099 1.839 1.00 85.50 80 LEU A N 1
ATOM 603 C CA . LEU A 1 80 ? -8.798 12.920 0.641 1.00 85.50 80 LEU A CA 1
ATOM 604 C C . LEU A 1 80 ? -7.953 12.392 -0.531 1.00 85.50 80 LEU A C 1
ATOM 606 O O . LEU A 1 80 ? -8.355 12.514 -1.690 1.00 85.50 80 LEU A O 1
ATOM 610 N N . CYS A 1 81 ? -6.800 11.784 -0.231 1.00 85.38 81 CYS A N 1
ATOM 611 C CA . CYS A 1 81 ? -5.950 11.123 -1.214 1.00 85.38 81 CYS A CA 1
ATOM 612 C C . CYS A 1 81 ? -6.675 9.920 -1.823 1.00 85.38 81 CYS A C 1
ATOM 614 O O . CYS A 1 81 ? -6.875 9.869 -3.035 1.00 85.38 81 CYS A O 1
ATOM 616 N N . MET A 1 82 ? -7.155 8.999 -0.990 1.00 82.06 82 MET A N 1
ATOM 617 C CA . MET A 1 82 ? -7.894 7.814 -1.414 1.00 82.06 82 MET A CA 1
ATOM 618 C C . MET A 1 82 ? -9.180 8.172 -2.159 1.00 82.06 82 MET A C 1
ATOM 620 O O . MET A 1 82 ? -9.442 7.588 -3.208 1.00 82.06 82 MET A O 1
ATOM 624 N N . GLU A 1 83 ? -9.960 9.147 -1.687 1.00 85.00 83 GLU A N 1
ATOM 625 C CA . GLU A 1 83 ? -11.149 9.641 -2.399 1.00 85.00 83 GLU A CA 1
ATOM 626 C C . GLU A 1 83 ? -10.790 10.157 -3.799 1.00 85.00 83 GLU A C 1
ATOM 628 O O . GLU A 1 83 ? -11.471 9.845 -4.774 1.00 85.00 83 GLU A O 1
ATOM 633 N N . THR A 1 84 ? -9.682 10.893 -3.921 1.00 86.12 84 THR A N 1
ATOM 634 C CA . THR A 1 84 ? -9.229 11.439 -5.207 1.00 86.12 84 THR A CA 1
ATOM 635 C C . THR A 1 84 ? -8.716 10.347 -6.145 1.00 86.12 84 THR A C 1
ATOM 637 O O . THR A 1 84 ? -9.031 10.365 -7.333 1.00 86.12 84 THR A O 1
ATOM 640 N N . LEU A 1 85 ? -7.942 9.386 -5.637 1.00 82.44 85 LEU A N 1
ATOM 641 C CA . LEU A 1 85 ? -7.328 8.321 -6.440 1.00 82.44 85 LEU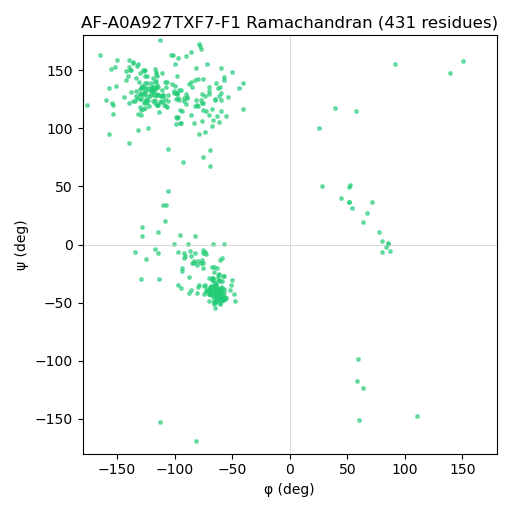 A CA 1
ATOM 642 C C . LEU A 1 85 ? -8.292 7.182 -6.791 1.00 82.44 85 LEU A C 1
ATOM 644 O O . LEU A 1 85 ? -8.000 6.384 -7.677 1.00 82.44 85 LEU A O 1
ATOM 648 N N . THR A 1 86 ? -9.444 7.107 -6.126 1.00 80.62 86 THR A N 1
ATOM 649 C CA . THR A 1 86 ? -10.517 6.151 -6.447 1.00 80.62 86 THR A CA 1
ATOM 650 C C . THR A 1 86 ? -11.654 6.772 -7.259 1.00 80.62 86 THR A C 1
ATOM 652 O O . THR A 1 86 ? -12.606 6.069 -7.614 1.00 80.62 86 THR A O 1
ATOM 655 N N . ALA A 1 87 ? -11.558 8.063 -7.592 1.00 84.31 87 ALA A N 1
ATOM 656 C CA . ALA A 1 87 ? -12.528 8.758 -8.428 1.00 84.31 87 ALA A CA 1
ATOM 657 C C . ALA A 1 87 ? -12.638 8.119 -9.832 1.00 84.31 87 ALA A C 1
ATOM 659 O O . ALA A 1 87 ? -11.665 7.523 -10.307 1.00 84.31 87 ALA A O 1
ATOM 660 N N . PRO A 1 88 ? -13.801 8.222 -10.514 1.00 85.00 88 PRO A N 1
ATOM 661 C CA . PRO A 1 88 ? -14.053 7.536 -11.784 1.00 85.00 88 PRO A CA 1
ATOM 662 C C . PRO A 1 88 ? -12.968 7.737 -12.845 1.00 85.00 88 PRO A C 1
ATOM 664 O O . PRO A 1 88 ? -12.654 6.794 -13.562 1.00 85.00 88 PRO A O 1
ATOM 667 N N . GLU A 1 89 ? -12.345 8.918 -12.912 1.00 84.75 89 GLU A N 1
ATOM 668 C CA . GLU A 1 89 ? -11.281 9.196 -13.883 1.00 84.75 89 GLU A CA 1
ATOM 669 C C . GLU A 1 89 ? -10.016 8.332 -13.718 1.00 84.75 89 GLU A C 1
ATOM 671 O O . GLU A 1 89 ? -9.251 8.206 -14.666 1.00 84.75 89 GLU A O 1
ATOM 676 N N . PHE A 1 90 ? -9.786 7.729 -12.547 1.00 83.38 90 PHE A N 1
ATOM 677 C CA . PHE A 1 90 ? -8.661 6.819 -12.293 1.00 83.38 90 PHE A CA 1
ATOM 678 C C . PHE A 1 90 ? -9.049 5.337 -12.441 1.00 83.38 90 PHE A C 1
ATOM 680 O O . PHE A 1 90 ? -8.184 4.462 -12.393 1.00 83.38 90 PHE A O 1
ATOM 687 N N . GLN A 1 91 ? -10.336 5.028 -12.638 1.00 78.88 91 GLN A N 1
ATOM 688 C CA . GLN A 1 91 ? -10.831 3.646 -12.679 1.00 78.88 91 GLN A CA 1
ATOM 689 C C . GLN A 1 91 ? -10.673 2.965 -14.043 1.00 78.88 91 GLN A C 1
ATOM 691 O O . GLN A 1 91 ? -10.740 1.737 -14.118 1.00 78.88 91 GLN A O 1
ATOM 696 N N . ASP A 1 92 ? -10.426 3.726 -15.110 1.00 78.69 92 ASP A N 1
ATOM 697 C CA . ASP A 1 92 ? -10.292 3.184 -16.470 1.00 78.69 92 ASP A CA 1
ATOM 698 C C . ASP A 1 92 ? -8.949 2.463 -16.707 1.00 78.69 92 ASP A C 1
ATOM 700 O O . ASP A 1 92 ? -8.761 1.798 -17.735 1.00 78.69 92 ASP A O 1
ATOM 704 N N . GLY A 1 93 ? -8.035 2.555 -15.730 1.00 79.88 93 GLY A N 1
ATOM 705 C CA . GLY A 1 93 ? -6.718 1.917 -15.729 1.00 79.88 93 GLY A CA 1
ATOM 706 C C . GLY A 1 93 ? -5.629 2.710 -16.448 1.00 79.88 93 GLY A C 1
ATOM 707 O O . GLY A 1 93 ? -4.480 2.275 -16.498 1.00 79.88 93 GLY A O 1
ATOM 708 N N . SER A 1 94 ? -5.976 3.876 -16.983 1.00 89.56 94 SER A N 1
ATOM 709 C CA . SER A 1 94 ? -5.033 4.816 -17.572 1.00 89.56 94 SER A CA 1
ATOM 710 C C . SER A 1 94 ? -4.654 5.873 -16.545 1.00 89.56 94 SER A C 1
ATOM 712 O O . SER A 1 94 ? -5.535 6.501 -15.971 1.00 89.56 94 SER A O 1
ATOM 714 N N . TYR A 1 95 ? -3.363 6.043 -16.266 1.00 91.94 95 TYR A N 1
ATOM 715 C CA . TYR A 1 95 ? -2.888 7.063 -15.330 1.00 91.94 95 TYR A CA 1
ATOM 716 C C . TYR A 1 95 ? -1.384 7.304 -15.462 1.00 91.94 95 TYR A C 1
ATOM 718 O O . TYR A 1 95 ? -0.641 6.477 -15.993 1.00 91.94 95 TYR A O 1
ATOM 726 N N . THR A 1 96 ? -0.934 8.436 -14.926 1.00 94.75 96 THR A N 1
ATOM 727 C CA . THR A 1 96 ? 0.476 8.769 -14.712 1.00 94.75 96 THR A CA 1
ATOM 728 C C . THR A 1 96 ? 0.698 9.147 -13.254 1.00 94.75 96 THR A C 1
ATOM 730 O O . THR A 1 96 ? -0.047 9.952 -12.695 1.00 94.75 96 THR A O 1
ATOM 733 N N . VAL A 1 97 ? 1.759 8.613 -12.659 1.00 95.25 97 VAL A N 1
ATOM 734 C CA . VAL A 1 97 ? 2.303 9.037 -11.369 1.00 95.25 97 VAL A CA 1
ATOM 735 C C . VAL A 1 97 ? 3.693 9.602 -11.615 1.00 95.25 97 VAL A C 1
ATOM 737 O O . VAL A 1 97 ? 4.568 8.898 -12.113 1.00 95.25 97 VAL A O 1
ATOM 740 N N . ALA A 1 98 ? 3.904 10.868 -11.273 1.00 95.94 98 ALA A N 1
ATOM 741 C CA . ALA A 1 98 ? 5.216 11.501 -11.312 1.00 95.94 98 ALA A CA 1
ATOM 742 C C . ALA A 1 98 ? 5.682 11.761 -9.884 1.00 95.94 98 ALA A C 1
ATOM 744 O O . ALA A 1 98 ? 4.954 12.351 -9.102 1.00 95.94 98 ALA A O 1
ATOM 745 N N . MET A 1 99 ? 6.884 11.334 -9.540 1.00 95.88 99 MET A N 1
ATOM 746 C CA . MET A 1 99 ? 7.523 11.559 -8.258 1.00 95.88 99 MET A CA 1
ATOM 747 C C . MET A 1 99 ? 8.796 12.361 -8.488 1.00 95.88 99 MET A C 1
ATOM 749 O O . MET A 1 99 ? 9.607 12.024 -9.349 1.00 95.88 99 MET A O 1
ATOM 753 N N . GLN A 1 100 ? 8.981 13.405 -7.697 1.00 95.06 100 GLN A N 1
ATOM 754 C CA . GLN A 1 100 ? 10.220 14.150 -7.606 1.00 95.06 100 GLN A CA 1
ATOM 755 C C . GLN A 1 100 ? 10.611 14.250 -6.141 1.00 95.06 100 GLN A C 1
ATOM 757 O O . GLN A 1 100 ? 9.767 14.518 -5.293 1.00 95.06 100 GLN A O 1
ATOM 762 N N . GLY A 1 101 ? 11.883 14.048 -5.837 1.00 92.31 101 GLY A N 1
ATOM 763 C CA . GLY A 1 101 ? 12.388 14.271 -4.498 1.00 92.31 101 GLY A CA 1
ATOM 764 C C . GLY A 1 101 ? 13.774 14.868 -4.516 1.00 92.31 101 GLY A C 1
ATOM 765 O O . GLY A 1 101 ? 14.570 14.586 -5.410 1.00 92.31 101 GLY A O 1
ATOM 766 N N . ASP A 1 102 ? 14.047 15.661 -3.496 1.00 87.62 102 ASP A N 1
ATOM 767 C CA . ASP A 1 102 ? 15.362 16.198 -3.203 1.00 87.62 102 ASP A CA 1
ATOM 768 C C . ASP A 1 102 ? 15.751 15.701 -1.812 1.00 87.62 102 ASP A C 1
ATOM 770 O O . ASP A 1 102 ? 14.948 15.715 -0.870 1.00 87.62 102 ASP A O 1
ATOM 774 N N . ALA A 1 103 ? 16.977 15.204 -1.698 1.00 84.19 103 ALA A N 1
ATOM 775 C CA . ALA A 1 103 ? 17.505 14.660 -0.462 1.00 84.19 103 ALA A CA 1
ATOM 776 C C . ALA A 1 103 ? 18.869 15.276 -0.170 1.00 84.19 103 ALA A C 1
ATOM 778 O O . ALA A 1 103 ? 19.740 15.316 -1.036 1.00 84.19 103 ALA A O 1
ATOM 779 N N . THR A 1 104 ? 19.077 15.702 1.072 1.00 80.25 104 THR A N 1
ATOM 780 C CA . THR A 1 104 ? 20.418 15.947 1.602 1.00 80.25 104 THR A CA 1
ATOM 781 C C . THR A 1 104 ? 20.738 14.823 2.567 1.00 80.25 104 THR A C 1
ATOM 783 O O . THR A 1 104 ? 20.032 14.654 3.552 1.00 80.25 104 THR A O 1
ATOM 786 N N . LEU A 1 105 ? 21.777 14.039 2.291 1.00 75.38 105 LEU A N 1
ATOM 787 C CA . LEU A 1 105 ? 22.213 12.931 3.139 1.00 75.38 105 LEU A CA 1
ATOM 788 C C . LEU A 1 105 ? 23.687 13.117 3.472 1.00 75.38 105 LEU A C 1
ATOM 790 O O . LEU A 1 105 ? 24.535 13.116 2.583 1.00 75.38 105 LEU A O 1
ATOM 794 N N . SER A 1 106 ? 24.013 13.279 4.757 1.00 76.00 106 SER A N 1
ATOM 795 C CA . SER A 1 106 ? 25.405 13.475 5.208 1.00 76.00 106 SER A CA 1
ATOM 796 C C . SER A 1 106 ? 26.151 14.603 4.461 1.00 76.00 106 SER A C 1
ATOM 798 O O . SER A 1 106 ? 27.342 14.488 4.177 1.00 76.00 106 SER A O 1
ATOM 800 N N . GLY A 1 107 ? 25.446 15.690 4.124 1.00 73.94 107 GLY A N 1
ATOM 801 C CA . GLY A 1 107 ? 25.996 16.847 3.404 1.00 73.94 107 GLY A CA 1
ATOM 802 C C . GLY A 1 107 ? 26.122 16.686 1.884 1.00 73.94 107 GLY A C 1
ATOM 803 O O . GLY A 1 107 ? 26.619 17.600 1.230 1.00 73.94 107 GLY A O 1
ATOM 804 N N . GLN A 1 108 ? 25.673 15.566 1.310 1.00 79.69 108 GLN A N 1
ATOM 805 C CA . GLN A 1 108 ? 25.548 15.392 -0.138 1.00 79.69 108 GLN A CA 1
ATOM 806 C C . GLN A 1 108 ? 24.105 15.623 -0.573 1.00 79.69 108 GLN A C 1
ATOM 808 O O . GLN A 1 108 ? 23.187 15.044 0.006 1.00 79.69 108 GLN A O 1
ATOM 813 N N . SER A 1 109 ? 23.918 16.452 -1.598 1.00 85.19 109 SER A N 1
ATOM 814 C CA . SER A 1 109 ? 22.619 16.635 -2.242 1.00 85.19 109 SER A CA 1
ATOM 815 C C . SER A 1 109 ? 22.429 15.598 -3.344 1.00 85.19 109 SER A C 1
ATOM 817 O O . SER A 1 109 ? 23.347 15.318 -4.122 1.00 85.19 109 SER A O 1
ATOM 819 N N . GLY A 1 110 ? 21.224 15.055 -3.417 1.00 88.81 110 GLY A N 1
ATOM 820 C CA . GLY A 1 110 ? 20.778 14.177 -4.480 1.00 88.81 110 GLY A CA 1
ATOM 821 C C . GLY A 1 110 ? 19.348 14.491 -4.885 1.00 88.81 110 GLY A C 1
ATOM 822 O O . GLY A 1 110 ? 18.594 15.094 -4.121 1.00 88.81 110 GLY A O 1
ATOM 823 N N . SER A 1 111 ? 18.985 14.072 -6.092 1.00 92.44 111 SER A N 1
ATOM 824 C CA . SER A 1 111 ? 17.630 14.218 -6.614 1.00 92.44 111 SER A CA 1
ATOM 825 C C . SER A 1 111 ? 17.124 12.896 -7.173 1.00 92.44 111 SER A C 1
ATOM 827 O O . SER A 1 111 ? 17.889 12.088 -7.697 1.00 92.44 111 SER A O 1
ATOM 829 N N . LEU A 1 112 ? 15.821 12.678 -7.057 1.00 93.12 112 LEU A N 1
ATOM 830 C CA . LEU A 1 112 ? 15.100 11.563 -7.650 1.00 93.12 112 LEU A CA 1
ATOM 831 C C . LEU A 1 112 ? 13.995 12.128 -8.533 1.00 93.12 112 LEU A C 1
ATOM 833 O O . LEU A 1 112 ? 13.243 13.008 -8.120 1.00 93.12 112 LEU A O 1
ATOM 837 N N . LYS A 1 113 ? 13.861 11.577 -9.731 1.00 94.81 113 LYS A N 1
ATOM 838 C CA . LYS A 1 113 ? 12.698 11.723 -10.596 1.00 94.81 113 LYS A CA 1
ATOM 839 C C . LYS A 1 113 ? 12.246 10.333 -10.998 1.00 94.81 113 LYS A C 1
ATOM 841 O O . LYS A 1 113 ? 13.048 9.536 -11.465 1.00 94.81 113 LYS A O 1
ATOM 846 N N . LEU A 1 114 ? 10.972 10.043 -10.816 1.00 95.06 114 LEU A N 1
ATOM 847 C CA . LEU A 1 114 ? 10.353 8.792 -11.220 1.00 95.06 114 LEU A CA 1
ATOM 848 C C . LEU A 1 114 ? 9.041 9.128 -11.918 1.00 95.06 114 LEU A C 1
ATOM 850 O O . LEU A 1 114 ? 8.183 9.770 -11.331 1.00 95.06 114 LEU A O 1
ATOM 854 N N . THR A 1 115 ? 8.857 8.689 -13.154 1.00 95.69 115 THR A N 1
ATOM 855 C CA . THR A 1 115 ? 7.565 8.753 -13.841 1.00 95.69 115 THR A CA 1
ATOM 856 C C . THR A 1 115 ? 7.107 7.342 -14.143 1.00 95.69 115 THR A C 1
ATOM 858 O O . THR A 1 115 ? 7.814 6.585 -14.795 1.00 95.69 115 THR A O 1
ATOM 861 N N . MET A 1 116 ? 5.914 6.991 -13.688 1.00 94.81 116 MET A N 1
ATOM 862 C CA . MET A 1 116 ? 5.241 5.745 -14.028 1.00 94.81 116 MET A CA 1
ATOM 863 C C . MET A 1 116 ? 3.971 6.094 -14.786 1.00 94.81 116 MET A C 1
ATOM 865 O O . MET A 1 116 ? 3.236 6.982 -14.360 1.00 94.81 116 MET A O 1
ATOM 869 N N . ALA A 1 117 ? 3.688 5.413 -15.888 1.00 94.75 117 ALA A N 1
ATOM 870 C CA . ALA A 1 117 ? 2.407 5.559 -16.565 1.00 94.75 117 ALA A CA 1
ATOM 871 C C . ALA A 1 117 ? 1.906 4.212 -17.069 1.00 94.75 117 ALA A C 1
ATOM 873 O O . ALA A 1 117 ? 2.699 3.382 -17.506 1.00 94.75 117 ALA A O 1
ATOM 874 N N . THR A 1 118 ? 0.594 4.026 -17.032 1.00 92.44 118 THR A N 1
ATOM 875 C CA . THR A 1 118 ? -0.094 2.827 -17.514 1.00 92.44 118 THR A CA 1
ATOM 876 C C . THR A 1 118 ? -1.244 3.259 -18.410 1.00 92.44 118 THR A C 1
ATOM 878 O O . THR A 1 118 ? -1.917 4.233 -18.099 1.00 92.44 118 THR A O 1
ATOM 881 N N . ASP A 1 119 ? -1.462 2.545 -19.510 1.00 92.31 119 ASP A N 1
ATOM 882 C CA . ASP A 1 119 ? -2.621 2.629 -20.400 1.00 92.31 119 ASP A CA 1
ATOM 883 C C . ASP A 1 119 ? -3.109 1.195 -20.656 1.00 92.31 119 ASP A C 1
ATOM 885 O O . ASP A 1 119 ? -2.535 0.455 -21.465 1.00 92.31 119 ASP A O 1
ATOM 889 N N . LEU A 1 120 ? -4.143 0.768 -19.923 1.00 89.69 120 LEU A N 1
ATOM 890 C CA . LEU A 1 120 ? -4.662 -0.600 -20.034 1.00 89.69 120 LEU A CA 1
ATOM 891 C C . LEU A 1 120 ? -5.330 -0.873 -21.389 1.00 89.69 120 LEU A C 1
ATOM 893 O O . LEU A 1 120 ? -5.299 -2.010 -21.857 1.00 89.69 120 LEU A O 1
ATOM 897 N N . ASP A 1 121 ? -5.900 0.144 -22.043 1.00 89.25 121 ASP A N 1
ATOM 898 C CA . ASP A 1 121 ? -6.536 -0.013 -23.357 1.00 89.25 121 ASP A CA 1
ATOM 899 C C . ASP A 1 121 ? -5.509 -0.275 -24.452 1.00 89.25 121 ASP A C 1
ATOM 901 O O . ASP A 1 121 ? -5.694 -1.156 -25.297 1.00 89.25 121 ASP A O 1
ATOM 905 N N . LYS A 1 122 ? -4.391 0.453 -24.414 1.00 91.56 122 LYS A N 1
ATOM 906 C CA . LYS A 1 122 ? -3.273 0.235 -25.336 1.00 91.56 122 LYS A CA 1
ATOM 907 C C . LYS A 1 122 ? -2.353 -0.904 -24.908 1.00 91.56 122 LYS A C 1
ATOM 909 O O . LYS A 1 122 ? -1.477 -1.277 -25.687 1.00 91.56 122 LYS A O 1
ATOM 914 N N . LYS A 1 123 ? -2.557 -1.473 -23.714 1.00 92.62 123 LYS A N 1
ATOM 915 C CA . LYS A 1 123 ? -1.661 -2.450 -23.076 1.00 92.62 123 LYS A CA 1
ATOM 916 C C . LYS A 1 123 ? -0.230 -1.926 -23.019 1.00 92.62 123 LYS A C 1
ATOM 918 O O . LYS A 1 123 ? 0.685 -2.583 -23.506 1.00 92.62 123 LYS A O 1
ATOM 923 N N . GLN A 1 124 ? -0.068 -0.709 -22.511 1.00 93.38 124 GLN A N 1
ATOM 924 C CA . GLN A 1 124 ? 1.222 -0.042 -22.395 1.00 93.38 124 GLN A CA 1
ATOM 925 C C . GLN A 1 124 ? 1.478 0.356 -20.949 1.00 93.38 124 GLN A C 1
ATOM 927 O O . GLN A 1 124 ? 0.583 0.834 -20.259 1.00 93.38 124 GLN A O 1
ATOM 932 N N . ALA A 1 125 ? 2.707 0.175 -20.494 1.00 93.50 125 ALA A N 1
ATOM 933 C CA . ALA A 1 125 ? 3.190 0.705 -19.234 1.00 93.50 125 ALA A CA 1
ATOM 934 C C . ALA A 1 125 ? 4.605 1.244 -19.426 1.00 93.50 125 ALA A C 1
ATOM 936 O O . ALA A 1 125 ? 5.362 0.744 -20.257 1.00 93.50 125 ALA A O 1
ATOM 937 N N . MET A 1 126 ? 4.975 2.259 -18.659 1.00 94.56 126 MET A N 1
ATOM 938 C CA . MET A 1 126 ? 6.333 2.778 -18.638 1.00 94.56 126 MET A CA 1
ATOM 939 C C . MET A 1 126 ? 6.764 3.133 -17.224 1.00 94.56 126 MET A C 1
ATOM 941 O O . MET A 1 126 ? 5.948 3.515 -16.384 1.00 94.56 126 MET A O 1
ATOM 945 N N . VAL A 1 127 ? 8.070 3.063 -17.010 1.00 94.62 127 VAL A N 1
ATOM 946 C CA . VAL A 1 127 ? 8.768 3.566 -15.835 1.00 94.62 127 VAL A CA 1
ATOM 947 C C . VAL A 1 127 ? 9.988 4.330 -16.333 1.00 94.62 127 VAL A C 1
ATOM 949 O O . VAL A 1 127 ? 10.767 3.788 -17.106 1.00 94.62 127 VAL A O 1
ATOM 952 N N . ASP A 1 128 ? 10.166 5.567 -15.899 1.00 94.50 128 ASP A N 1
ATOM 953 C CA . ASP A 1 128 ? 11.329 6.401 -16.198 1.00 94.50 128 ASP A CA 1
ATOM 954 C C . ASP A 1 128 ? 11.914 6.911 -14.886 1.00 94.50 128 ASP A C 1
ATOM 956 O O . ASP A 1 128 ? 11.205 7.531 -14.094 1.00 94.50 128 ASP A O 1
ATOM 960 N N . ILE A 1 129 ? 13.179 6.604 -14.630 1.00 93.88 129 ILE A N 1
ATOM 961 C CA . ILE A 1 129 ? 13.887 6.893 -13.387 1.00 93.88 129 ILE A CA 1
ATOM 962 C C . ILE A 1 129 ? 15.114 7.727 -13.724 1.00 93.88 129 ILE A C 1
ATOM 964 O O . ILE A 1 129 ? 15.972 7.298 -14.491 1.00 93.88 129 ILE A O 1
ATOM 968 N N . GLY A 1 130 ? 15.217 8.889 -13.093 1.00 93.69 130 GLY A N 1
ATOM 969 C CA . GLY A 1 130 ? 16.423 9.698 -13.017 1.00 93.69 130 GLY A CA 1
ATOM 970 C C . GLY A 1 130 ? 16.852 9.827 -11.562 1.00 93.69 130 GLY A C 1
ATOM 971 O O . GLY A 1 130 ? 16.042 10.186 -10.710 1.00 93.69 130 GLY A O 1
ATOM 972 N N . PHE A 1 131 ? 18.111 9.543 -11.262 1.00 91.75 131 PHE A N 1
ATOM 973 C CA . PHE A 1 131 ? 18.648 9.649 -9.912 1.00 91.75 131 PHE A CA 1
ATOM 974 C C . PHE A 1 131 ? 20.035 10.273 -9.938 1.00 91.75 131 PHE A C 1
ATOM 976 O O . PHE A 1 131 ? 20.905 9.817 -10.676 1.00 91.75 131 PHE A O 1
ATOM 983 N N . THR A 1 132 ? 20.253 11.268 -9.082 1.00 90.75 132 THR A N 1
ATOM 984 C CA . THR A 1 132 ? 21.564 11.882 -8.881 1.00 90.75 132 THR A CA 1
ATOM 985 C C . THR A 1 132 ? 21.962 11.855 -7.411 1.00 90.75 132 THR A C 1
ATOM 987 O O . THR A 1 132 ? 21.138 12.112 -6.533 1.00 90.75 132 THR A O 1
ATOM 990 N N . MET A 1 133 ? 23.230 11.555 -7.125 1.00 85.38 133 MET A N 1
ATOM 991 C CA . MET A 1 133 ? 23.812 11.645 -5.781 1.00 85.38 133 MET A CA 1
ATOM 992 C C . MET A 1 133 ? 25.320 11.871 -5.877 1.00 85.38 133 MET A C 1
ATOM 994 O O . MET A 1 133 ? 26.067 10.987 -6.303 1.00 85.38 133 MET A O 1
ATOM 998 N N . GLY A 1 134 ? 25.791 13.054 -5.477 1.00 82.44 134 GLY A N 1
ATOM 999 C CA . GLY A 1 134 ? 27.190 13.429 -5.695 1.00 82.44 134 GLY A CA 1
ATOM 1000 C C . GLY A 1 134 ? 27.546 13.392 -7.188 1.00 82.44 134 GLY A C 1
ATOM 1001 O O . GLY A 1 134 ? 26.962 14.135 -7.969 1.00 82.44 134 GLY A O 1
ATOM 1002 N N . ASN A 1 135 ? 28.485 12.521 -7.578 1.00 80.56 135 ASN A N 1
ATOM 1003 C CA . ASN A 1 135 ? 28.893 12.334 -8.981 1.00 80.56 135 ASN A CA 1
ATOM 1004 C C . ASN A 1 135 ? 28.096 11.246 -9.717 1.00 80.56 135 ASN A C 1
ATOM 1006 O O . ASN A 1 135 ? 28.253 11.094 -10.925 1.00 80.56 135 ASN A O 1
ATOM 1010 N N . LEU A 1 136 ? 27.287 10.463 -9.001 1.00 83.75 136 LEU A N 1
ATOM 1011 C CA . LEU A 1 136 ? 26.488 9.412 -9.610 1.00 83.75 136 LEU A CA 1
ATOM 1012 C C . LEU A 1 136 ? 25.280 10.044 -10.306 1.00 83.75 136 LEU A C 1
ATOM 1014 O O . LEU A 1 136 ? 24.500 10.738 -9.654 1.00 83.75 136 LEU A O 1
ATOM 1018 N N . ASP A 1 137 ? 25.127 9.767 -11.598 1.00 87.88 137 ASP A N 1
ATOM 1019 C CA . ASP A 1 137 ? 23.967 10.126 -12.416 1.00 87.88 137 ASP A CA 1
ATOM 1020 C C . ASP A 1 137 ? 23.455 8.864 -13.118 1.00 87.88 137 ASP A C 1
ATOM 1022 O O . ASP A 1 137 ? 24.176 8.207 -13.876 1.00 87.88 137 ASP A O 1
ATOM 1026 N N . VAL A 1 138 ? 22.226 8.474 -12.794 1.00 89.50 138 VAL A N 1
ATOM 1027 C CA . VAL A 1 138 ? 21.593 7.247 -13.270 1.00 89.50 138 VAL A CA 1
ATOM 1028 C C . VAL A 1 138 ? 20.324 7.603 -14.012 1.00 89.50 138 VAL A C 1
ATOM 1030 O O . VAL A 1 138 ? 19.435 8.246 -13.457 1.00 89.50 138 VAL A O 1
ATOM 1033 N N . SER A 1 139 ? 20.207 7.090 -15.235 1.00 91.75 139 SER A N 1
ATOM 1034 C CA . SER A 1 139 ? 18.932 7.020 -15.939 1.00 91.75 139 SER A CA 1
ATOM 1035 C C . SER A 1 139 ? 18.572 5.570 -16.245 1.00 91.75 139 SER A C 1
ATOM 1037 O O . SER A 1 139 ? 19.416 4.768 -16.663 1.00 91.75 139 SER A O 1
ATOM 1039 N N . LEU A 1 140 ? 17.312 5.225 -16.007 1.00 92.38 140 LEU A N 1
ATOM 1040 C CA . LEU A 1 140 ? 16.714 3.943 -16.355 1.00 92.38 140 LEU A CA 1
ATOM 1041 C C . LEU A 1 140 ? 15.312 4.209 -16.885 1.00 92.38 140 LEU A C 1
ATOM 1043 O O . LEU A 1 140 ? 14.468 4.717 -16.158 1.00 92.38 140 LEU A O 1
ATOM 1047 N N . ALA A 1 141 ? 15.048 3.785 -18.110 1.00 94.12 141 ALA A N 1
ATOM 1048 C CA . ALA A 1 141 ? 13.714 3.788 -18.674 1.00 94.12 141 ALA A CA 1
ATOM 1049 C C . ALA A 1 141 ? 13.310 2.363 -19.035 1.00 94.12 141 ALA A C 1
ATOM 1051 O O . ALA A 1 141 ? 14.082 1.622 -19.636 1.00 94.12 141 ALA A O 1
ATOM 1052 N N . SER A 1 142 ? 12.088 1.983 -18.699 1.00 94.19 142 SER A N 1
ATOM 1053 C CA . SER A 1 142 ? 11.465 0.731 -19.096 1.00 94.19 142 SER A CA 1
ATOM 1054 C C . SER A 1 142 ? 10.117 1.027 -19.731 1.00 94.19 142 SER A C 1
ATOM 1056 O O . SER A 1 142 ? 9.350 1.842 -19.221 1.00 94.19 142 SER A O 1
ATOM 1058 N N . ALA A 1 143 ? 9.823 0.369 -20.842 1.00 94.31 143 ALA A N 1
ATOM 1059 C CA . ALA A 1 143 ? 8.526 0.407 -21.491 1.00 94.31 143 ALA A CA 1
ATOM 1060 C C . ALA A 1 143 ? 8.072 -1.023 -21.764 1.00 94.31 143 ALA A C 1
ATOM 1062 O O . ALA A 1 143 ? 8.806 -1.822 -22.340 1.00 94.31 143 ALA A O 1
ATOM 1063 N N . MET A 1 144 ? 6.852 -1.335 -21.361 1.00 93.94 144 MET A N 1
ATOM 1064 C CA . MET A 1 144 ? 6.203 -2.612 -21.585 1.00 93.94 144 MET A CA 1
ATOM 1065 C C . MET A 1 144 ? 4.999 -2.380 -22.484 1.00 93.94 144 MET A C 1
ATOM 1067 O O . MET A 1 144 ? 4.173 -1.515 -22.207 1.00 93.94 144 MET A O 1
ATOM 1071 N N . ASP A 1 145 ? 4.898 -3.150 -23.556 1.00 92.44 145 ASP A N 1
ATOM 1072 C CA . ASP A 1 145 ? 3.670 -3.281 -24.334 1.00 92.44 145 ASP A CA 1
ATOM 1073 C C . ASP A 1 145 ? 3.130 -4.701 -24.181 1.00 92.44 145 ASP A C 1
ATOM 1075 O O . ASP A 1 145 ? 3.810 -5.528 -23.598 1.00 92.44 145 ASP A O 1
ATOM 1079 N N . GLY A 1 146 ? 1.960 -5.019 -24.739 1.00 89.25 146 GLY A N 1
ATOM 1080 C CA . GLY A 1 146 ? 1.340 -6.346 -24.635 1.00 89.25 146 GLY A CA 1
ATOM 1081 C C . GLY A 1 146 ? 2.157 -7.560 -25.123 1.00 89.25 146 GLY A C 1
ATOM 1082 O O . GLY A 1 146 ? 1.624 -8.667 -25.056 1.00 89.25 146 GLY A O 1
ATOM 1083 N N . LYS A 1 147 ? 3.389 -7.396 -25.621 1.00 92.25 147 LYS A N 1
ATOM 1084 C CA . LYS A 1 147 ? 4.252 -8.471 -26.139 1.00 92.25 147 LYS A CA 1
ATOM 1085 C C . LYS A 1 147 ? 5.662 -8.471 -25.558 1.00 92.25 147 LYS A C 1
ATOM 1087 O O . LYS A 1 147 ? 6.307 -9.521 -25.540 1.00 92.25 147 LYS A O 1
ATOM 1092 N N . GLN A 1 148 ? 6.181 -7.309 -25.178 1.00 93.44 148 GLN A N 1
ATOM 1093 C CA . GLN A 1 148 ? 7.585 -7.178 -24.813 1.00 93.44 148 GLN A CA 1
ATOM 1094 C C . GLN A 1 148 ? 7.843 -6.083 -23.786 1.00 93.44 148 GLN A C 1
ATOM 1096 O O . GLN A 1 148 ? 7.084 -5.128 -23.645 1.00 93.44 148 GLN A O 1
ATOM 1101 N N . ILE A 1 149 ? 8.976 -6.221 -23.107 1.00 94.12 149 ILE A N 1
ATOM 1102 C CA . ILE A 1 149 ? 9.586 -5.201 -22.262 1.00 94.12 149 ILE A CA 1
ATOM 1103 C C . ILE A 1 149 ? 10.824 -4.678 -22.987 1.00 94.12 149 ILE A C 1
ATOM 1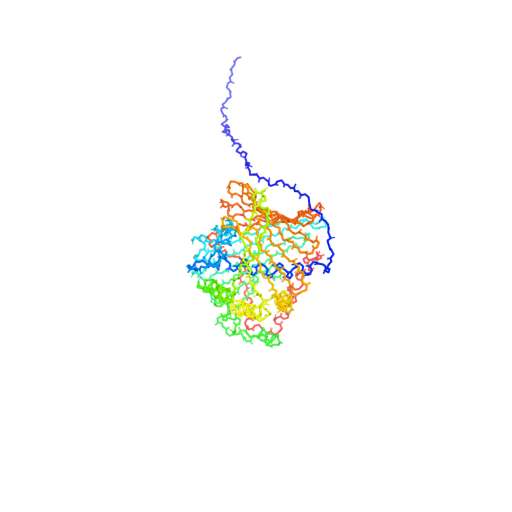105 O O . ILE A 1 149 ? 11.615 -5.459 -23.517 1.00 94.12 149 ILE A O 1
ATOM 1109 N N . ARG A 1 150 ? 10.997 -3.361 -23.000 1.00 94.94 150 ARG A N 1
ATOM 1110 C CA . ARG A 1 150 ? 12.167 -2.654 -23.520 1.00 94.94 150 ARG A CA 1
ATOM 1111 C C . ARG A 1 150 ? 12.788 -1.870 -22.375 1.00 94.94 150 ARG A C 1
ATOM 1113 O O . ARG A 1 150 ? 12.057 -1.192 -21.661 1.00 94.94 150 ARG A O 1
ATOM 1120 N N . VAL A 1 151 ? 14.103 -1.941 -22.204 1.00 94.38 151 VAL A N 1
ATOM 1121 C CA . VAL A 1 151 ? 14.825 -1.246 -21.130 1.00 94.38 151 VAL A CA 1
ATOM 1122 C C . VAL A 1 151 ? 16.000 -0.476 -21.717 1.00 94.38 151 VAL A C 1
ATOM 1124 O O . VAL A 1 151 ? 16.848 -1.052 -22.391 1.00 94.38 151 VAL A O 1
ATOM 1127 N N . GLY A 1 152 ? 16.054 0.822 -21.446 1.00 92.81 152 GLY A N 1
ATOM 1128 C CA . GLY A 1 152 ? 17.200 1.687 -21.702 1.00 92.81 152 GLY A CA 1
ATOM 1129 C C . GLY A 1 152 ? 17.828 2.132 -20.385 1.00 92.81 152 GLY A C 1
ATOM 1130 O O . GLY A 1 152 ? 17.130 2.308 -19.387 1.00 92.81 152 GLY A O 1
ATOM 1131 N N . SER A 1 153 ? 19.143 2.321 -20.361 1.00 91.25 153 SER A N 1
ATOM 1132 C CA . SER A 1 153 ? 19.848 2.826 -19.182 1.00 91.25 153 SER A CA 1
ATOM 1133 C C . SER A 1 153 ? 21.110 3.581 -19.577 1.00 91.25 153 SER A C 1
ATOM 1135 O O . SER A 1 153 ? 21.729 3.241 -20.582 1.00 91.25 153 SER A O 1
ATOM 1137 N N . SER A 1 154 ? 21.541 4.535 -18.747 1.00 88.62 154 SER A N 1
ATOM 1138 C CA . SER A 1 154 ? 22.860 5.173 -18.864 1.00 88.62 154 SER A CA 1
ATOM 1139 C C . SER A 1 154 ? 24.039 4.201 -18.733 1.00 88.62 154 SER A C 1
ATOM 1141 O O . SER A 1 154 ? 25.160 4.575 -19.060 1.00 88.62 154 SER A O 1
ATOM 1143 N N . PHE A 1 155 ? 23.810 2.968 -18.267 1.00 88.25 155 PHE A N 1
ATOM 1144 C CA . PHE A 1 155 ? 24.845 1.932 -18.188 1.00 88.25 155 PHE A CA 1
ATOM 1145 C C . PHE A 1 155 ? 24.924 1.029 -19.421 1.00 88.25 155 PHE A C 1
ATOM 1147 O O . PHE A 1 155 ? 25.833 0.203 -19.513 1.00 88.25 155 PHE A O 1
ATOM 1154 N N . LEU A 1 156 ? 23.983 1.151 -20.357 1.00 89.75 156 LEU A N 1
ATOM 1155 C CA . LEU A 1 156 ? 24.088 0.468 -21.641 1.00 89.75 156 LEU A CA 1
ATOM 1156 C C . LEU A 1 156 ? 25.002 1.266 -22.579 1.00 89.75 156 LEU A C 1
ATOM 1158 O O . LEU A 1 156 ? 25.078 2.493 -22.462 1.00 89.75 156 LEU A O 1
ATOM 1162 N N . PRO A 1 157 ? 25.682 0.598 -23.527 1.00 86.44 157 PRO A N 1
ATOM 1163 C CA . PRO A 1 157 ? 26.345 1.285 -24.627 1.00 86.44 157 PRO A CA 1
ATOM 1164 C C . PRO A 1 157 ? 25.405 2.270 -25.333 1.00 86.44 157 PRO A C 1
ATOM 1166 O O . PRO A 1 157 ? 24.194 2.055 -25.410 1.00 86.44 157 PRO A O 1
ATOM 1169 N N . GLU A 1 158 ? 25.969 3.360 -25.853 1.00 84.56 158 GLU A N 1
ATOM 1170 C CA . GLU A 1 158 ? 25.189 4.429 -26.477 1.00 84.56 158 GLU A CA 1
ATOM 1171 C C . GLU A 1 158 ? 24.259 3.883 -27.573 1.00 84.56 158 GLU A C 1
ATOM 1173 O O . GLU A 1 158 ? 24.687 3.174 -28.480 1.00 84.56 158 GLU A O 1
ATOM 1178 N N . GLY A 1 159 ? 22.968 4.215 -27.481 1.00 84.81 159 GLY A N 1
ATOM 1179 C CA . GLY A 1 159 ? 21.952 3.798 -28.449 1.00 84.81 159 GLY A CA 1
ATOM 1180 C C . GLY A 1 159 ? 21.425 2.369 -28.280 1.00 84.81 159 GLY A C 1
ATOM 1181 O O . GLY A 1 159 ? 20.452 2.031 -28.967 1.00 84.81 159 GLY A O 1
ATOM 1182 N N . GLN A 1 160 ? 21.997 1.568 -27.370 1.00 91.31 160 GLN A N 1
ATOM 1183 C CA . GLN A 1 160 ? 21.527 0.215 -27.075 1.00 91.31 160 GLN A CA 1
ATOM 1184 C C . GLN A 1 160 ? 20.350 0.190 -26.101 1.00 91.31 160 GLN A C 1
ATOM 1186 O O . GLN A 1 160 ? 20.302 0.922 -25.111 1.00 91.31 160 GLN A O 1
ATOM 1191 N N . ILE A 1 161 ? 19.416 -0.721 -26.366 1.00 93.81 161 ILE A N 1
ATOM 1192 C CA . ILE A 1 161 ? 18.289 -1.044 -25.492 1.00 93.81 161 ILE A CA 1
ATOM 1193 C C . ILE A 1 161 ? 18.155 -2.559 -25.363 1.00 93.81 161 ILE A C 1
ATOM 1195 O O . ILE A 1 161 ? 18.358 -3.306 -26.320 1.00 93.81 161 ILE A O 1
ATOM 1199 N N . LEU A 1 162 ? 17.787 -3.024 -24.175 1.00 94.56 162 LEU A N 1
ATOM 1200 C CA . LEU A 1 162 ? 17.486 -4.430 -23.936 1.00 94.56 162 LEU A CA 1
ATOM 1201 C C . LEU A 1 162 ? 16.029 -4.703 -24.276 1.00 94.56 162 LEU A C 1
ATOM 1203 O O . LEU A 1 162 ? 15.154 -3.905 -23.940 1.00 94.56 162 LEU A O 1
ATOM 1207 N N . THR A 1 163 ? 15.759 -5.845 -24.897 1.00 94.31 163 THR A N 1
ATOM 1208 C CA . THR A 1 163 ? 14.399 -6.280 -25.218 1.00 94.31 163 THR A CA 1
ATOM 1209 C C . THR A 1 163 ? 14.150 -7.691 -24.700 1.00 94.31 163 THR A C 1
ATOM 1211 O O . THR A 1 163 ? 14.992 -8.578 -24.830 1.00 94.31 163 THR A O 1
ATOM 1214 N N . TYR A 1 164 ? 12.988 -7.893 -24.087 1.00 94.44 164 TYR A N 1
ATOM 1215 C CA . TYR A 1 164 ? 12.506 -9.189 -23.628 1.00 94.44 164 TYR A CA 1
ATOM 1216 C C . TYR A 1 164 ? 11.093 -9.409 -24.155 1.00 94.44 164 TYR A C 1
ATOM 1218 O O . TYR A 1 164 ? 10.155 -8.720 -23.757 1.00 94.44 164 TYR A O 1
ATOM 1226 N N . ASN A 1 165 ? 10.939 -10.357 -25.070 1.00 93.69 165 ASN A N 1
ATOM 1227 C CA . ASN A 1 165 ? 9.671 -10.691 -25.692 1.00 93.69 165 ASN A CA 1
ATOM 1228 C C . ASN A 1 165 ? 9.008 -11.853 -24.946 1.00 93.69 165 ASN A C 1
ATOM 1230 O O . ASN A 1 165 ? 9.396 -13.008 -25.101 1.00 93.69 165 ASN A O 1
ATOM 1234 N N . TYR A 1 166 ? 7.989 -11.550 -24.154 1.00 92.31 166 TYR A N 1
ATOM 1235 C CA . TYR A 1 166 ? 7.281 -12.540 -23.343 1.00 92.31 166 TYR A CA 1
ATOM 1236 C C . TYR A 1 166 ? 6.108 -13.206 -24.084 1.00 92.31 166 TYR A C 1
ATOM 1238 O O . TYR A 1 166 ? 5.421 -14.058 -23.527 1.00 92.31 166 TYR A O 1
ATOM 1246 N N . ASP A 1 167 ? 5.866 -12.831 -25.342 1.00 89.31 167 ASP A N 1
ATOM 1247 C CA . ASP A 1 167 ? 4.967 -13.538 -26.269 1.00 89.31 167 ASP A CA 1
ATOM 1248 C C . ASP A 1 167 ? 5.697 -14.668 -27.026 1.00 89.31 167 ASP A C 1
ATOM 1250 O O . ASP A 1 167 ? 5.102 -15.452 -27.765 1.00 89.31 167 ASP A O 1
ATOM 1254 N N . LYS A 1 168 ? 7.018 -14.775 -26.842 1.00 87.00 168 LYS A N 1
ATOM 1255 C CA . LYS A 1 168 ? 7.863 -15.806 -27.443 1.00 87.00 168 LYS A CA 1
ATOM 1256 C C . LYS A 1 168 ? 8.489 -16.681 -26.370 1.00 87.00 168 LYS A C 1
ATOM 1258 O O . LYS A 1 168 ? 8.805 -16.237 -25.270 1.00 87.00 168 LYS A O 1
ATOM 1263 N N . LYS A 1 169 ? 8.749 -17.935 -26.737 1.00 84.19 169 LYS A N 1
ATOM 1264 C CA . LYS A 1 169 ? 9.540 -18.838 -25.903 1.00 84.19 169 LYS A CA 1
ATOM 1265 C C . LYS A 1 169 ? 10.961 -18.285 -25.739 1.00 84.19 169 LYS A C 1
ATOM 1267 O O . LYS A 1 169 ? 11.580 -17.875 -26.719 1.00 84.19 169 LYS A O 1
ATOM 1272 N N . VAL A 1 170 ? 11.468 -18.305 -24.512 1.00 87.31 170 VAL A N 1
ATOM 1273 C CA . VAL A 1 170 ? 12.853 -17.945 -24.174 1.00 87.31 170 VAL A CA 1
ATOM 1274 C C . VAL A 1 170 ? 13.708 -19.206 -24.274 1.00 87.31 170 VAL A C 1
ATOM 1276 O O . VAL A 1 170 ? 13.350 -20.236 -23.703 1.00 87.31 170 VAL A O 1
ATOM 1279 N N . THR A 1 171 ? 14.798 -19.159 -25.038 1.00 85.12 171 THR A N 1
ATOM 1280 C CA . THR A 1 171 ? 15.649 -20.336 -25.308 1.00 85.12 171 THR A CA 1
ATOM 1281 C C . THR A 1 171 ? 17.148 -20.071 -25.176 1.00 85.12 171 THR A C 1
ATOM 1283 O O . THR A 1 171 ? 17.920 -21.013 -25.316 1.00 85.12 171 THR A O 1
ATOM 1286 N N . GLY A 1 172 ? 17.563 -18.819 -24.965 1.00 84.12 172 GLY A N 1
ATOM 1287 C CA . GLY A 1 172 ? 18.958 -18.439 -24.732 1.00 84.12 172 GLY A CA 1
ATOM 1288 C C . GLY A 1 172 ? 19.410 -18.653 -23.285 1.00 84.12 172 GLY A C 1
ATOM 1289 O O . GLY A 1 172 ? 18.689 -19.224 -22.468 1.00 84.12 172 GLY A O 1
ATOM 1290 N N . TYR A 1 173 ? 20.582 -18.116 -22.948 1.00 90.94 173 TYR A N 1
ATOM 1291 C CA . TYR A 1 173 ? 21.227 -18.249 -21.638 1.00 90.94 173 TYR A CA 1
ATOM 1292 C C . TYR A 1 173 ? 20.356 -17.749 -20.473 1.00 90.94 173 TYR A C 1
ATOM 1294 O O . TYR A 1 173 ? 20.431 -18.268 -19.362 1.00 90.94 173 TYR A O 1
ATOM 1302 N N . LEU A 1 174 ? 19.452 -16.795 -20.730 1.00 88.81 174 LEU A N 1
ATOM 1303 C CA . LEU A 1 174 ? 18.456 -16.357 -19.750 1.00 88.81 174 LEU A CA 1
ATOM 1304 C C . LEU A 1 174 ? 17.535 -17.500 -19.287 1.00 88.81 174 LEU A C 1
ATOM 1306 O O . LEU A 1 174 ? 17.184 -17.552 -18.110 1.00 88.81 174 LEU A O 1
ATOM 1310 N N . ALA A 1 175 ? 17.163 -18.425 -20.179 1.00 89.88 175 ALA A N 1
ATOM 1311 C CA . ALA A 1 175 ? 16.354 -19.589 -19.818 1.00 89.88 175 ALA A CA 1
ATOM 1312 C C . ALA A 1 175 ? 17.123 -20.566 -18.920 1.00 89.88 175 ALA A C 1
ATOM 1314 O O . ALA A 1 175 ? 16.550 -21.094 -17.965 1.00 89.88 175 ALA A O 1
ATOM 1315 N N . ASP A 1 176 ? 18.412 -20.772 -19.196 1.00 90.38 176 ASP A N 1
ATOM 1316 C CA . ASP A 1 176 ? 19.271 -21.632 -18.381 1.00 90.38 176 ASP A CA 1
ATOM 1317 C C . ASP A 1 176 ? 19.454 -21.044 -16.976 1.00 90.38 176 ASP A C 1
ATOM 1319 O O . ASP A 1 176 ? 19.205 -21.733 -15.987 1.00 90.38 176 ASP A O 1
ATOM 1323 N N . MET A 1 177 ? 19.750 -19.744 -16.874 1.00 88.75 177 MET A N 1
ATOM 1324 C CA . MET A 1 177 ? 19.851 -19.050 -15.586 1.00 88.75 177 MET A CA 1
ATOM 1325 C C . MET A 1 177 ? 18.538 -19.067 -14.799 1.00 88.75 177 MET A C 1
ATOM 1327 O O . MET A 1 177 ? 18.548 -19.305 -13.594 1.00 88.75 177 MET A O 1
ATOM 1331 N N . ALA A 1 178 ? 17.399 -18.823 -15.458 1.00 87.19 178 ALA A N 1
ATOM 1332 C CA . ALA A 1 178 ? 16.100 -18.870 -14.794 1.00 87.19 178 ALA A CA 1
ATOM 1333 C C . ALA A 1 178 ? 15.832 -20.267 -14.221 1.00 87.19 178 ALA A C 1
ATOM 1335 O O . ALA A 1 178 ? 15.432 -20.401 -13.067 1.00 87.19 178 ALA A O 1
ATOM 1336 N N . LYS A 1 179 ? 16.144 -21.318 -14.987 1.00 87.56 179 LYS A N 1
ATOM 1337 C CA . LYS A 1 179 ? 16.020 -22.706 -14.537 1.00 87.56 179 LYS A CA 1
ATOM 1338 C C . LYS A 1 179 ? 16.938 -23.019 -13.353 1.00 87.56 179 LYS A C 1
ATOM 1340 O O . LYS A 1 179 ? 16.498 -23.680 -12.415 1.00 87.56 179 LYS A O 1
ATOM 1345 N N . GLU A 1 180 ? 18.187 -22.558 -13.378 1.00 88.31 180 GLU A N 1
ATOM 1346 C CA . GLU A 1 180 ? 19.129 -22.711 -12.260 1.00 88.31 180 GLU A CA 1
ATOM 1347 C C . GLU A 1 180 ? 18.668 -21.963 -11.003 1.00 88.31 180 GLU A C 1
ATOM 1349 O O . GLU A 1 180 ? 18.821 -22.472 -9.892 1.00 88.31 180 GLU A O 1
ATOM 1354 N N . ALA A 1 181 ? 18.038 -20.800 -11.177 1.00 84.00 181 ALA A N 1
ATOM 1355 C CA . ALA A 1 181 ? 17.425 -20.027 -10.102 1.00 84.00 181 ALA A CA 1
ATOM 1356 C C . ALA A 1 181 ? 16.088 -20.613 -9.603 1.00 84.00 181 ALA A C 1
ATOM 1358 O O . ALA A 1 181 ? 15.530 -20.111 -8.631 1.00 84.00 181 ALA A O 1
ATOM 1359 N N . GLY A 1 182 ? 15.571 -21.672 -10.239 1.00 82.75 182 GLY A N 1
ATOM 1360 C CA . GLY A 1 182 ? 14.281 -22.280 -9.903 1.00 82.75 182 GLY A CA 1
ATOM 1361 C C . GLY A 1 182 ? 13.059 -21.511 -10.418 1.00 82.75 182 GLY A C 1
ATOM 1362 O O . GLY A 1 182 ? 11.939 -21.846 -10.039 1.00 82.75 182 GLY A O 1
ATOM 1363 N N . MET A 1 183 ? 13.258 -20.524 -11.292 1.00 83.31 183 MET A N 1
ATOM 1364 C CA . MET A 1 183 ? 12.212 -19.680 -11.860 1.00 83.31 183 MET A CA 1
ATOM 1365 C C . MET A 1 183 ? 11.563 -20.336 -13.085 1.00 83.31 183 MET A C 1
ATOM 1367 O O . MET A 1 183 ? 12.238 -20.831 -13.992 1.00 83.31 183 MET A O 1
ATOM 1371 N N . ASN A 1 184 ? 10.231 -20.279 -13.154 1.00 86.12 184 ASN A N 1
ATOM 1372 C CA . ASN A 1 184 ? 9.470 -20.687 -14.333 1.00 86.12 184 ASN A CA 1
ATOM 1373 C C . ASN A 1 184 ? 9.159 -19.475 -15.232 1.00 86.12 184 ASN A C 1
ATOM 1375 O O . ASN A 1 184 ? 8.270 -18.677 -14.931 1.00 86.12 184 ASN A O 1
ATOM 1379 N N . LEU A 1 185 ? 9.871 -19.353 -16.358 1.00 87.62 185 LEU A N 1
ATOM 1380 C CA . LEU A 1 185 ? 9.685 -18.241 -17.299 1.00 87.62 185 LEU A CA 1
ATOM 1381 C C . LEU A 1 185 ? 8.322 -18.244 -18.002 1.00 87.62 185 LEU A C 1
ATOM 1383 O O . LEU A 1 185 ? 7.825 -17.171 -18.334 1.00 87.62 185 LEU A O 1
ATOM 1387 N N . ASP A 1 186 ? 7.693 -19.404 -18.204 1.00 86.62 186 ASP A N 1
ATOM 1388 C CA . ASP A 1 186 ? 6.358 -19.461 -18.816 1.00 86.62 186 ASP A CA 1
ATOM 1389 C C . ASP A 1 186 ? 5.298 -18.876 -17.862 1.00 86.62 186 ASP A C 1
ATOM 1391 O O . ASP A 1 186 ? 4.413 -18.120 -18.283 1.00 86.62 186 ASP A O 1
ATOM 1395 N N . ASP A 1 187 ? 5.430 -19.148 -16.558 1.00 84.75 187 ASP A N 1
ATOM 1396 C CA . ASP A 1 187 ? 4.580 -18.546 -15.525 1.00 84.75 187 ASP A CA 1
ATOM 1397 C C . ASP A 1 187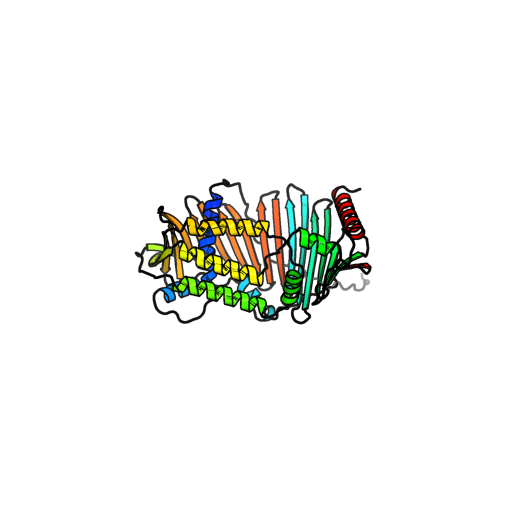 ? 4.840 -17.038 -15.421 1.00 84.75 187 ASP A C 1
ATOM 1399 O O . ASP A 1 187 ? 3.894 -16.247 -15.394 1.00 84.75 187 ASP A O 1
ATOM 1403 N N . PHE A 1 188 ? 6.110 -16.618 -15.430 1.00 85.31 188 PHE A N 1
ATOM 1404 C CA . PHE A 1 188 ? 6.484 -15.201 -15.429 1.00 85.31 188 PHE A CA 1
ATOM 1405 C C . PHE A 1 188 ? 5.886 -14.451 -16.632 1.00 85.31 188 PHE A C 1
ATOM 1407 O O . PHE A 1 188 ? 5.230 -13.422 -16.458 1.00 85.31 188 PHE A O 1
ATOM 1414 N N . ASN A 1 189 ? 6.012 -15.007 -17.841 1.00 89.06 189 ASN A N 1
ATOM 1415 C CA . ASN A 1 189 ? 5.440 -14.444 -19.067 1.00 89.06 189 ASN A CA 1
ATOM 1416 C C . ASN A 1 189 ? 3.914 -14.340 -19.001 1.00 89.06 189 ASN A C 1
ATOM 1418 O O . ASN A 1 189 ? 3.338 -13.322 -19.389 1.00 89.06 189 ASN A O 1
ATOM 1422 N N . THR A 1 190 ? 3.254 -15.357 -18.447 1.00 86.25 190 THR A N 1
ATOM 1423 C CA . THR A 1 190 ? 1.804 -15.334 -18.219 1.00 86.25 190 THR A CA 1
ATOM 14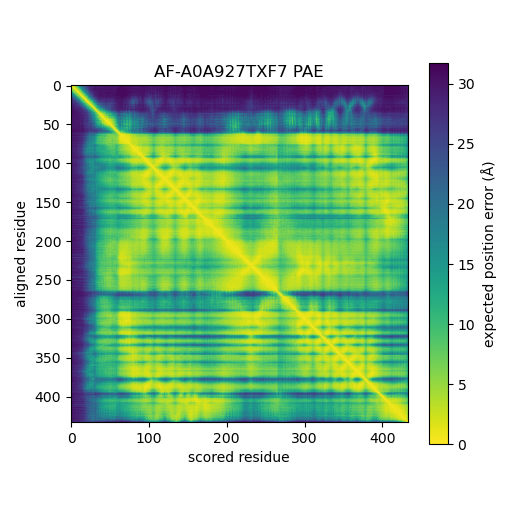24 C C . THR A 1 190 ? 1.406 -14.200 -17.267 1.00 86.25 190 THR A C 1
ATOM 1426 O O . THR A 1 190 ? 0.413 -13.507 -17.503 1.00 86.25 190 THR A O 1
ATOM 1429 N N . GLN A 1 191 ? 2.181 -13.954 -16.206 1.00 83.75 191 GLN A N 1
ATOM 1430 C CA . GLN A 1 191 ? 1.905 -12.867 -15.261 1.00 83.75 191 GLN A CA 1
ATOM 1431 C C . GLN A 1 191 ? 2.108 -11.481 -15.884 1.00 83.75 191 GLN A C 1
ATOM 1433 O O . GLN A 1 191 ? 1.300 -10.587 -15.608 1.00 83.75 191 GLN A O 1
ATOM 1438 N N . LEU A 1 192 ? 3.115 -11.324 -16.753 1.00 87.69 192 LEU A N 1
ATOM 1439 C CA . LEU A 1 192 ? 3.329 -10.114 -17.553 1.00 87.69 192 LEU A CA 1
ATOM 1440 C C . LEU A 1 192 ? 2.146 -9.848 -18.495 1.00 87.69 192 LEU A C 1
ATOM 1442 O O . LEU A 1 192 ? 1.625 -8.737 -18.536 1.00 87.69 192 LEU A O 1
ATOM 1446 N N . GLN A 1 193 ? 1.641 -10.868 -19.193 1.00 85.19 193 GLN A N 1
ATOM 1447 C CA . GLN A 1 193 ? 0.459 -10.720 -20.054 1.00 85.19 193 GLN A CA 1
ATOM 1448 C C . GLN A 1 193 ? -0.787 -10.284 -19.270 1.00 85.19 193 GLN A C 1
ATOM 1450 O O . GLN A 1 193 ? -1.550 -9.433 -19.733 1.00 85.19 193 GLN A O 1
ATOM 1455 N N . LYS A 1 194 ? -0.975 -10.827 -18.063 1.00 85.69 194 LYS A N 1
ATOM 1456 C CA . LYS A 1 194 ? -2.075 -10.456 -17.162 1.00 85.69 194 LYS A CA 1
ATOM 1457 C C . LYS A 1 194 ? -1.901 -9.080 -16.514 1.00 85.69 194 LYS A C 1
ATOM 1459 O O . LYS A 1 194 ? -2.810 -8.642 -15.813 1.00 85.69 194 LYS A O 1
ATOM 1464 N N . ALA A 1 195 ? -0.757 -8.405 -16.652 1.00 85.00 195 ALA A N 1
ATOM 1465 C CA . ALA A 1 195 ? -0.549 -7.085 -16.044 1.00 85.00 195 ALA A CA 1
ATOM 1466 C C . ALA A 1 195 ? -1.535 -6.039 -16.592 1.00 85.00 195 ALA A C 1
ATOM 1468 O O . ALA A 1 195 ? -1.887 -5.101 -15.885 1.00 85.00 195 ALA A O 1
ATOM 1469 N N . PHE A 1 196 ? -2.026 -6.247 -17.821 1.00 87.31 196 PHE A N 1
ATOM 1470 C CA . PHE A 1 196 ? -2.971 -5.351 -18.483 1.00 87.31 196 PHE A CA 1
ATOM 1471 C C . PHE A 1 196 ? -4.450 -5.749 -18.340 1.00 87.31 196 PHE A C 1
ATOM 1473 O O . PHE A 1 196 ? -5.310 -5.178 -19.012 1.00 87.31 196 PHE A O 1
ATOM 1480 N N . ASP A 1 197 ? -4.768 -6.745 -17.512 1.00 86.81 197 ASP A N 1
ATOM 1481 C CA . ASP A 1 197 ? -6.157 -7.130 -17.273 1.00 86.81 197 ASP A CA 1
ATOM 1482 C C . ASP A 1 197 ? -6.870 -6.074 -16.411 1.00 86.81 197 ASP A C 1
ATOM 1484 O O . ASP A 1 197 ? -6.549 -5.882 -15.237 1.00 86.81 197 ASP A O 1
ATOM 1488 N N . LYS A 1 198 ? -7.868 -5.405 -17.002 1.00 83.62 198 LYS A N 1
ATOM 1489 C CA . LYS A 1 198 ? -8.667 -4.356 -16.350 1.00 83.62 198 LYS A CA 1
ATOM 1490 C C . LYS A 1 198 ? -9.438 -4.847 -15.128 1.00 83.62 198 LYS A C 1
ATOM 1492 O O . LYS A 1 198 ? -9.749 -4.046 -14.250 1.00 83.62 198 LYS A O 1
ATOM 1497 N N . ASN A 1 199 ? -9.755 -6.138 -15.059 1.00 84.25 199 ASN A N 1
ATOM 1498 C CA . ASN A 1 199 ? -10.489 -6.694 -13.930 1.00 84.25 199 ASN A CA 1
ATOM 1499 C C . ASN A 1 199 ? -9.568 -7.069 -12.769 1.00 84.25 199 ASN A C 1
ATOM 1501 O O . ASN A 1 199 ? -10.044 -7.201 -11.647 1.00 84.25 199 ASN A O 1
ATOM 1505 N N . ARG A 1 200 ? -8.253 -7.172 -12.994 1.00 82.56 200 ARG A N 1
ATOM 1506 C CA . ARG A 1 200 ? -7.299 -7.685 -12.003 1.00 82.56 200 ARG A CA 1
ATOM 1507 C C . ARG A 1 200 ? -7.334 -6.930 -10.675 1.00 82.56 200 ARG A C 1
ATOM 1509 O O . ARG A 1 200 ? -7.332 -7.560 -9.624 1.00 82.56 200 ARG A O 1
ATOM 1516 N N . SER A 1 201 ? -7.373 -5.596 -10.705 1.00 77.69 201 SER A N 1
ATOM 1517 C CA . SER A 1 201 ? -7.427 -4.774 -9.485 1.00 77.69 201 SER A CA 1
ATOM 1518 C C . SER A 1 201 ? -8.767 -4.901 -8.756 1.00 77.69 201 SER A C 1
ATOM 1520 O O . SER A 1 201 ? -8.786 -4.984 -7.529 1.00 77.69 201 SER A O 1
ATOM 1522 N N . LYS A 1 202 ? -9.879 -4.969 -9.503 1.00 80.69 202 LYS A N 1
ATOM 1523 C CA . LYS A 1 202 ? -11.221 -5.200 -8.950 1.00 80.69 202 LYS A CA 1
ATOM 1524 C C . LYS A 1 202 ? -11.336 -6.573 -8.308 1.00 80.69 202 LYS A C 1
ATOM 1526 O O . LYS A 1 202 ? -11.757 -6.651 -7.165 1.00 80.69 202 LYS A O 1
ATOM 1531 N N . GLU A 1 203 ? -10.916 -7.630 -8.994 1.00 85.50 203 GLU A N 1
ATOM 1532 C CA . GLU A 1 203 ? -10.968 -8.990 -8.455 1.00 85.50 203 GLU A CA 1
ATOM 1533 C C . GLU A 1 203 ? -10.066 -9.156 -7.228 1.00 85.50 203 GLU A C 1
ATOM 1535 O O . GLU A 1 203 ? -10.463 -9.796 -6.257 1.00 85.50 203 GLU A O 1
ATOM 1540 N N . TRP A 1 204 ? -8.869 -8.554 -7.235 1.00 83.00 204 TRP A N 1
ATOM 1541 C CA . TRP A 1 204 ? -7.998 -8.527 -6.058 1.00 83.00 204 TRP A CA 1
ATOM 1542 C C . TRP A 1 204 ? -8.690 -7.857 -4.867 1.00 83.00 204 TRP A C 1
ATOM 1544 O O . TRP A 1 204 ? -8.669 -8.396 -3.758 1.00 83.00 204 TRP A O 1
ATOM 1554 N N . LEU A 1 205 ? -9.335 -6.708 -5.095 1.00 78.75 205 LEU A N 1
ATOM 1555 C CA . LEU A 1 205 ? -10.069 -5.976 -4.064 1.00 78.75 205 LEU A CA 1
ATOM 1556 C C . LEU A 1 205 ? -11.278 -6.774 -3.553 1.00 78.75 205 LEU A C 1
ATOM 1558 O O . LEU A 1 205 ? -11.495 -6.843 -2.346 1.00 78.75 205 LEU A O 1
ATOM 1562 N N . GLU A 1 206 ? -12.040 -7.397 -4.454 1.00 81.50 206 GLU A N 1
ATOM 1563 C CA . GLU A 1 206 ? -13.197 -8.238 -4.126 1.00 81.50 206 GLU A CA 1
ATOM 1564 C C . GLU A 1 206 ? -12.787 -9.469 -3.313 1.00 81.50 206 GLU A C 1
ATOM 1566 O O . GLU A 1 206 ? -13.349 -9.705 -2.250 1.00 81.50 206 GLU A O 1
ATOM 1571 N N . LYS A 1 207 ? -11.742 -10.198 -3.717 1.00 85.81 207 LYS A N 1
ATOM 1572 C CA . LYS A 1 207 ? -11.242 -11.348 -2.948 1.00 85.81 207 LYS A CA 1
ATOM 1573 C C . LYS A 1 207 ? -10.690 -10.948 -1.586 1.00 85.81 207 LYS A C 1
ATOM 1575 O O . LYS A 1 207 ? -10.943 -11.630 -0.597 1.00 85.81 207 LYS A O 1
ATOM 1580 N N . THR A 1 208 ? -9.956 -9.835 -1.524 1.00 81.62 208 THR A N 1
ATOM 1581 C CA . THR A 1 208 ? -9.448 -9.276 -0.260 1.00 81.62 208 THR A CA 1
ATOM 1582 C C . THR A 1 208 ? -10.612 -8.947 0.668 1.00 81.62 208 THR A C 1
ATOM 1584 O O . THR A 1 208 ? -10.579 -9.307 1.844 1.00 81.62 208 THR A O 1
ATOM 1587 N N . LYS A 1 209 ? -11.671 -8.323 0.143 1.00 77.81 209 LYS A N 1
ATOM 1588 C CA . LYS A 1 209 ? -12.902 -8.046 0.887 1.00 77.81 209 LYS A CA 1
ATOM 1589 C C . LYS A 1 209 ? -13.566 -9.322 1.388 1.00 77.81 209 LYS A C 1
ATOM 1591 O O . LYS A 1 209 ? -13.883 -9.390 2.571 1.00 77.81 209 LYS A O 1
ATOM 1596 N N . ASP A 1 210 ? -13.776 -10.300 0.515 1.00 81.88 210 ASP A N 1
ATOM 1597 C CA . ASP A 1 210 ? -14.494 -11.529 0.849 1.00 81.88 210 ASP A CA 1
ATOM 1598 C C . ASP A 1 210 ? -13.761 -12.320 1.937 1.00 81.88 210 ASP A C 1
ATOM 1600 O O . ASP A 1 210 ? -14.367 -12.650 2.953 1.00 81.88 210 ASP A O 1
ATOM 1604 N N . ALA A 1 211 ? -12.443 -12.511 1.798 1.00 83.50 211 ALA A N 1
ATOM 1605 C CA . ALA A 1 211 ? -11.617 -13.169 2.813 1.00 83.50 211 ALA A CA 1
ATOM 1606 C C . ALA A 1 211 ? -11.696 -12.466 4.176 1.00 83.50 211 ALA A C 1
ATOM 1608 O O . ALA A 1 211 ? -11.725 -13.100 5.231 1.00 83.50 211 ALA A O 1
ATOM 1609 N N . THR A 1 212 ? -11.749 -11.135 4.154 1.00 77.88 212 THR A N 1
ATOM 1610 C CA . THR A 1 212 ? -11.806 -10.348 5.379 1.00 77.88 212 THR A CA 1
ATOM 1611 C C . THR A 1 212 ? -13.178 -10.413 6.050 1.00 77.88 212 THR A C 1
ATOM 1613 O O . THR A 1 212 ? -13.262 -10.546 7.270 1.00 77.88 212 THR A O 1
ATOM 1616 N N . MET A 1 213 ? -14.253 -10.329 5.264 1.00 76.94 213 MET A N 1
ATOM 1617 C CA . MET A 1 213 ? -15.622 -10.435 5.767 1.00 76.94 213 MET A CA 1
ATOM 1618 C C . MET A 1 213 ? -15.919 -11.830 6.304 1.00 76.94 213 MET A C 1
ATOM 1620 O O . MET A 1 213 ? -16.505 -11.940 7.373 1.00 76.94 213 MET A O 1
ATOM 1624 N N . GLU A 1 214 ? -15.456 -12.880 5.620 1.00 81.88 214 GLU A N 1
ATOM 1625 C CA . GLU A 1 214 ? -15.587 -14.257 6.098 1.00 81.88 214 GLU A CA 1
ATOM 1626 C C . GLU A 1 214 ? -14.918 -14.430 7.468 1.00 81.88 214 GLU A C 1
ATOM 1628 O O . GLU A 1 214 ? -15.527 -14.976 8.384 1.00 81.88 214 GLU A O 1
ATOM 1633 N N . ALA A 1 215 ? -13.702 -13.902 7.647 1.00 80.00 215 ALA A N 1
ATOM 1634 C CA . ALA A 1 215 ? -13.034 -13.937 8.944 1.00 80.00 215 ALA A CA 1
ATOM 1635 C C . ALA A 1 215 ? -13.775 -13.101 10.002 1.00 80.00 215 ALA A C 1
ATOM 1637 O O . ALA A 1 215 ? -13.887 -13.519 11.152 1.00 80.00 215 ALA A O 1
ATOM 1638 N N . PHE A 1 216 ? -14.291 -11.922 9.652 1.00 79.12 216 PHE A N 1
ATOM 1639 C CA . PHE A 1 216 ? -15.023 -11.085 10.604 1.00 79.12 216 PHE A CA 1
ATOM 1640 C C . PHE A 1 216 ? -16.333 -11.736 11.073 1.00 79.12 216 PHE A C 1
ATOM 1642 O O . PHE A 1 216 ? -16.641 -11.677 12.261 1.00 79.12 216 PHE A O 1
ATOM 1649 N N . ASP A 1 217 ? -17.069 -12.390 10.172 1.00 80.38 217 ASP A N 1
ATOM 1650 C CA . ASP A 1 217 ? -18.346 -13.053 10.467 1.00 80.38 217 ASP A CA 1
ATOM 1651 C C . ASP A 1 217 ? -18.192 -14.279 11.392 1.00 80.38 217 ASP A C 1
ATOM 1653 O O . ASP A 1 217 ? -19.153 -14.690 12.041 1.00 80.38 217 ASP A O 1
ATOM 1657 N N . GLU A 1 218 ? -16.987 -14.850 11.500 1.00 84.06 218 GLU A N 1
ATOM 1658 C CA . GLU A 1 218 ? -16.670 -15.920 12.459 1.00 84.06 218 GLU A CA 1
ATOM 1659 C C . GLU A 1 218 ? -16.495 -15.417 13.901 1.00 84.06 218 GLU A C 1
ATOM 1661 O O . GLU A 1 218 ? -16.461 -16.220 14.838 1.00 84.06 218 GLU A O 1
ATOM 1666 N N . LEU A 1 219 ? -16.367 -14.102 14.109 1.00 84.25 219 LEU A N 1
ATOM 1667 C CA . LEU A 1 219 ? -16.197 -13.531 15.439 1.00 84.25 219 LEU A CA 1
ATOM 1668 C C . LEU A 1 219 ? -17.540 -13.410 16.163 1.00 84.25 219 LEU A C 1
ATOM 1670 O O . LEU A 1 219 ? -18.432 -12.666 15.765 1.00 84.25 219 LEU A O 1
ATOM 1674 N N . GLU A 1 220 ? -17.647 -14.074 17.311 1.00 88.44 220 GLU A N 1
ATOM 1675 C CA . GLU A 1 220 ? -18.810 -13.943 18.187 1.00 88.44 220 GLU A CA 1
ATOM 1676 C C . GLU A 1 220 ? -18.657 -12.740 19.127 1.00 88.44 220 GLU A C 1
ATOM 1678 O O . GLU A 1 220 ? -17.823 -12.735 20.042 1.00 88.44 220 GLU A O 1
ATOM 1683 N N . PHE A 1 221 ? -19.486 -11.711 18.923 1.00 89.31 221 PHE A N 1
ATOM 1684 C CA . PHE A 1 221 ? -19.427 -10.490 19.721 1.00 89.31 221 PHE A CA 1
ATOM 1685 C C . PHE A 1 221 ? -20.312 -10.532 20.975 1.00 89.31 221 PHE A C 1
ATOM 1687 O O . PHE A 1 221 ? -21.547 -10.586 20.952 1.00 89.31 221 PHE A O 1
ATOM 1694 N N . GLU A 1 222 ? -19.673 -10.362 22.123 1.00 94.75 222 GLU A N 1
ATOM 1695 C CA . GLU A 1 222 ? -20.312 -10.171 23.419 1.00 94.75 222 GLU A CA 1
ATOM 1696 C C . GLU A 1 222 ? -20.301 -8.698 23.834 1.00 94.75 222 GLU A C 1
ATOM 1698 O O . GLU A 1 222 ? -19.530 -7.886 23.321 1.00 94.75 222 GLU A O 1
ATOM 1703 N N . ASP A 1 223 ? -21.141 -8.346 24.807 1.00 96.00 223 ASP A N 1
ATOM 1704 C CA . ASP A 1 223 ? -21.029 -7.040 25.450 1.00 96.00 223 ASP A CA 1
ATOM 1705 C C . ASP A 1 223 ? -19.760 -7.008 26.316 1.00 96.00 223 ASP A C 1
ATOM 1707 O O . ASP A 1 223 ? -19.475 -7.917 27.104 1.00 96.00 223 ASP A O 1
ATOM 1711 N N . ALA A 1 224 ? -18.984 -5.941 26.169 1.00 94.38 224 ALA A N 1
ATOM 1712 C CA . ALA A 1 224 ? -17.891 -5.616 27.067 1.00 94.38 224 ALA A CA 1
ATOM 1713 C C . ALA A 1 224 ? -18.363 -4.584 28.096 1.00 94.38 224 ALA A C 1
ATOM 1715 O O . ALA A 1 224 ? -19.359 -3.882 27.910 1.00 94.38 224 ALA A O 1
ATOM 1716 N N . LYS A 1 225 ? -17.635 -4.476 29.211 1.00 95.12 225 LYS A N 1
ATOM 1717 C CA . LYS A 1 225 ? -17.912 -3.424 30.194 1.00 95.12 225 LYS A CA 1
ATOM 1718 C C . LYS A 1 225 ? -17.730 -2.063 29.537 1.00 95.12 225 LYS A C 1
ATOM 1720 O O . LYS A 1 225 ? -16.731 -1.842 28.859 1.00 95.12 225 LYS A O 1
ATOM 1725 N N . GLU A 1 226 ? -18.662 -1.154 29.792 1.00 95.75 226 GLU A N 1
ATOM 1726 C CA . GLU A 1 226 ? -18.507 0.241 29.392 1.00 95.75 226 GLU A CA 1
ATOM 1727 C C . GLU A 1 226 ? -17.224 0.820 30.000 1.00 95.75 226 GLU A C 1
ATOM 1729 O O . GLU A 1 226 ? -16.866 0.527 31.147 1.00 95.75 226 GLU A O 1
ATOM 1734 N N . LYS A 1 227 ? -16.539 1.649 29.220 1.00 96.88 227 LYS A N 1
ATOM 1735 C CA . LYS A 1 227 ? -15.328 2.363 29.628 1.00 96.88 227 LYS A CA 1
ATOM 1736 C C . LYS A 1 227 ? -15.409 3.803 29.150 1.00 96.88 227 LYS A C 1
ATOM 1738 O O . LYS A 1 227 ? -16.135 4.113 28.207 1.00 96.88 227 LYS A O 1
ATOM 1743 N N . GLU A 1 228 ? -14.671 4.675 29.820 1.00 96.69 228 GLU A N 1
ATOM 1744 C CA . GLU A 1 228 ? -14.539 6.068 29.413 1.00 96.69 228 GLU A CA 1
ATOM 1745 C C . GLU A 1 228 ? -13.296 6.246 28.549 1.00 96.69 228 GLU A C 1
ATOM 1747 O O . GLU A 1 228 ? -12.211 5.791 28.915 1.00 96.69 228 GLU A O 1
ATOM 1752 N N . PHE A 1 229 ? -13.458 6.948 27.435 1.00 94.75 229 PHE A N 1
ATOM 1753 C CA . PHE A 1 229 ? -12.368 7.357 26.556 1.00 94.75 229 PHE A CA 1
ATOM 1754 C C . PHE A 1 229 ? -12.504 8.838 26.236 1.00 94.75 229 PHE A C 1
ATOM 1756 O O . PHE A 1 229 ? -13.597 9.399 26.304 1.00 94.75 229 PHE A O 1
ATOM 1763 N N . THR A 1 230 ? -11.392 9.481 25.900 1.00 92.44 230 THR A N 1
ATOM 1764 C CA . THR A 1 230 ? -11.429 10.846 25.377 1.00 92.44 230 THR A CA 1
ATOM 1765 C C . THR A 1 230 ? -11.900 10.795 23.929 1.00 92.44 230 THR A C 1
ATOM 1767 O O . THR A 1 230 ? -11.253 10.149 23.113 1.00 92.44 230 THR A O 1
ATOM 1770 N N . VAL A 1 231 ? -12.998 11.477 23.614 1.00 90.19 231 VAL A N 1
ATOM 1771 C CA . VAL A 1 231 ? -13.533 11.638 22.257 1.00 90.19 231 VAL A CA 1
ATOM 1772 C C . VAL A 1 231 ? -13.866 13.112 22.062 1.00 90.19 231 VAL A C 1
ATOM 1774 O O . VAL A 1 231 ? -14.568 13.713 22.873 1.00 90.19 231 VAL A O 1
ATOM 1777 N N . ASN A 1 232 ? -13.329 13.717 21.007 1.00 87.69 232 ASN A N 1
ATOM 1778 C CA . ASN A 1 232 ? -13.423 15.143 20.697 1.00 87.69 232 ASN A CA 1
ATOM 1779 C C . ASN A 1 232 ? -13.022 16.058 21.874 1.00 87.69 232 ASN A C 1
ATOM 1781 O O . ASN A 1 232 ? -13.602 17.123 22.070 1.00 87.69 232 ASN A O 1
ATOM 1785 N N . GLY A 1 233 ? -12.020 15.642 22.658 1.00 85.69 233 GLY A N 1
ATOM 1786 C CA . GLY A 1 233 ? -11.495 16.396 23.805 1.00 85.69 233 GLY A CA 1
ATOM 1787 C C . GLY A 1 233 ? -12.264 16.220 25.120 1.00 85.69 233 GLY A C 1
ATOM 1788 O O . GLY A 1 233 ? -11.831 16.745 26.145 1.00 85.69 233 GLY A O 1
ATOM 1789 N N . GLU A 1 234 ? -13.355 15.452 25.132 1.00 90.81 234 GLU A N 1
ATOM 1790 C CA . GLU A 1 234 ? -14.169 15.199 26.324 1.00 90.81 234 GLU A CA 1
ATOM 1791 C C . GLU A 1 234 ? -14.148 13.720 26.713 1.00 90.81 234 GLU A C 1
ATOM 1793 O O . GLU A 1 234 ? -14.047 12.840 25.861 1.00 90.81 234 GLU A O 1
ATOM 1798 N N . LYS A 1 235 ? -14.258 13.422 28.012 1.00 94.44 235 LYS A N 1
ATOM 1799 C CA . LYS A 1 235 ? -14.407 12.037 28.471 1.00 94.44 235 LYS A CA 1
ATOM 1800 C C . LYS A 1 235 ? -15.824 11.560 28.195 1.00 94.44 235 LYS A C 1
ATOM 1802 O O . LYS A 1 235 ? -16.769 12.060 28.797 1.00 94.44 235 LYS A O 1
ATOM 1807 N N . GLN A 1 236 ? -15.941 10.564 27.329 1.00 95.38 236 GLN A N 1
ATOM 1808 C CA . GLN A 1 236 ? -17.205 9.979 26.925 1.00 95.38 236 GLN A CA 1
ATOM 1809 C C . GLN A 1 236 ? -17.303 8.528 27.369 1.00 95.38 236 GLN A C 1
ATOM 1811 O O . GLN A 1 236 ? -16.364 7.737 27.238 1.00 95.38 236 GLN A O 1
ATOM 1816 N N . LYS A 1 237 ? -18.477 8.164 27.880 1.00 96.94 237 LYS A N 1
ATOM 1817 C CA . LYS A 1 237 ? -18.792 6.788 28.246 1.00 96.94 237 LYS A CA 1
ATOM 1818 C C . LYS A 1 237 ? -19.158 6.004 26.987 1.00 96.94 237 LYS A C 1
ATOM 1820 O O . LYS A 1 237 ? -20.121 6.339 26.304 1.00 96.94 237 LYS A O 1
ATOM 1825 N N . CYS A 1 238 ? -18.393 4.962 26.695 1.00 96.25 238 CYS A N 1
ATOM 1826 C CA . CYS A 1 238 ? -18.493 4.211 25.451 1.00 96.25 238 CYS A CA 1
ATOM 1827 C C . CYS A 1 238 ? -19.140 2.843 25.679 1.00 96.25 238 CYS A C 1
ATOM 1829 O O . CYS A 1 238 ? -18.824 2.143 26.648 1.00 96.25 238 CYS A O 1
ATOM 1831 N N . THR A 1 239 ? -20.003 2.434 24.749 1.00 96.94 239 THR A N 1
ATOM 1832 C CA . THR A 1 239 ? -20.525 1.065 24.701 1.00 96.94 239 THR A CA 1
ATOM 1833 C C . THR A 1 239 ? -19.425 0.134 24.209 1.00 96.94 239 THR A C 1
ATOM 1835 O O . THR A 1 239 ? -18.814 0.400 23.177 1.00 96.94 239 THR A O 1
ATOM 1838 N N . GLY A 1 240 ? -19.158 -0.939 24.952 1.00 96.44 240 GLY A N 1
ATOM 1839 C CA . GLY A 1 240 ? -18.114 -1.902 24.621 1.00 96.44 240 GLY A CA 1
ATOM 1840 C C . GLY A 1 240 ? -18.675 -3.177 23.995 1.00 96.44 240 GLY A C 1
ATOM 1841 O O . GLY A 1 240 ? -19.649 -3.735 24.495 1.00 96.44 240 GLY A O 1
ATOM 1842 N N . TYR A 1 241 ? -18.007 -3.676 22.962 1.00 94.75 241 TYR A N 1
ATOM 1843 C CA . TYR A 1 241 ? -18.213 -5.001 22.382 1.00 94.75 241 TYR A CA 1
ATOM 1844 C C . TYR A 1 241 ? -16.885 -5.743 22.354 1.00 94.75 241 TYR A C 1
ATOM 1846 O O . TYR A 1 241 ? -15.853 -5.115 22.144 1.00 94.75 241 TYR A O 1
ATOM 1854 N N . LYS A 1 242 ? -16.877 -7.056 22.561 1.00 93.50 242 LYS A N 1
ATOM 1855 C CA . LYS A 1 242 ? -15.644 -7.851 22.527 1.00 93.50 242 LYS A CA 1
ATOM 1856 C C . LYS A 1 242 ? -15.847 -9.170 21.800 1.00 93.50 242 LYS A C 1
ATOM 1858 O O . LYS A 1 242 ? -16.929 -9.740 21.877 1.00 93.50 242 LYS A O 1
ATOM 1863 N N . ALA A 1 243 ? -14.789 -9.663 21.176 1.00 90.19 243 ALA A N 1
ATOM 1864 C CA . ALA A 1 243 ? -14.717 -11.000 20.607 1.00 90.19 243 ALA A CA 1
ATOM 1865 C C . ALA A 1 243 ? -13.402 -11.667 21.023 1.00 90.19 243 ALA A C 1
ATOM 1867 O O . ALA A 1 243 ? -12.406 -10.995 21.315 1.00 90.19 243 ALA A O 1
ATOM 1868 N N . THR A 1 244 ? -13.407 -12.997 21.070 1.00 87.94 244 THR A N 1
ATOM 1869 C CA . THR A 1 244 ? -12.179 -13.772 21.271 1.00 87.94 244 THR A CA 1
ATOM 1870 C C . THR A 1 244 ? -11.566 -14.069 19.912 1.00 87.94 244 THR A C 1
ATOM 1872 O O . THR A 1 244 ? -12.228 -14.644 19.057 1.00 87.94 244 THR A O 1
ATOM 1875 N N . ILE A 1 245 ? -10.299 -13.712 19.740 1.00 83.38 245 ILE A N 1
ATOM 1876 C CA . ILE A 1 245 ? -9.489 -14.105 18.593 1.00 83.38 245 ILE A CA 1
ATOM 1877 C C . ILE A 1 245 ? -8.652 -15.313 19.002 1.00 83.38 245 ILE A C 1
ATOM 1879 O O . ILE A 1 245 ? -7.984 -15.302 20.042 1.00 83.38 245 ILE A O 1
ATOM 1883 N N . THR A 1 246 ? -8.695 -16.358 18.184 1.00 83.25 246 THR A N 1
ATOM 1884 C CA . THR A 1 246 ? -7.880 -17.560 18.359 1.00 83.25 246 THR A CA 1
ATOM 1885 C C . THR A 1 246 ? -6.716 -17.563 17.379 1.00 83.25 246 THR A C 1
ATOM 1887 O O . THR A 1 246 ? -6.722 -16.872 16.357 1.00 83.25 246 THR A O 1
ATOM 1890 N N . LYS A 1 247 ? -5.728 -18.408 17.667 1.00 82.81 247 LYS A N 1
ATOM 1891 C CA . LYS A 1 247 ? -4.643 -18.702 16.736 1.00 82.81 247 LYS A CA 1
ATOM 1892 C C . LYS A 1 247 ? -5.173 -19.186 15.379 1.00 82.81 247 LYS A C 1
ATOM 1894 O O . LYS A 1 247 ? -4.728 -18.685 14.356 1.00 82.81 247 LYS A O 1
ATOM 1899 N N . GLU A 1 248 ? -6.137 -20.107 15.380 1.00 84.75 248 GLU A N 1
ATOM 1900 C CA . GLU A 1 248 ? -6.726 -20.681 14.158 1.00 84.75 248 GLU A CA 1
ATOM 1901 C C . GLU A 1 248 ? -7.404 -19.613 13.292 1.00 84.75 248 GLU A C 1
ATOM 1903 O O . GLU A 1 248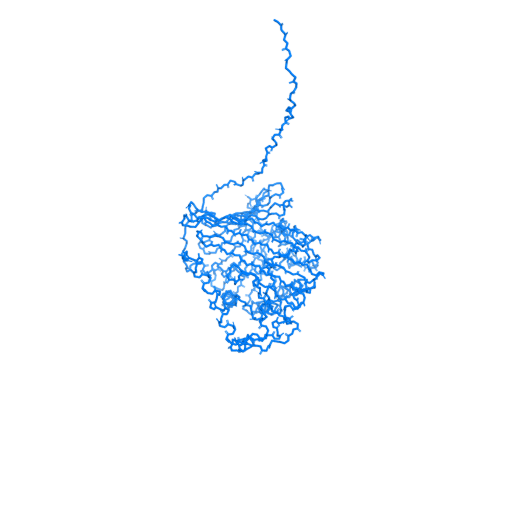 ? -7.206 -19.580 12.080 1.00 84.75 248 GLU A O 1
ATOM 1908 N N . TRP A 1 249 ? -8.143 -18.694 13.922 1.00 84.06 249 TRP A N 1
ATOM 1909 C CA . TRP A 1 249 ? -8.756 -17.559 13.233 1.00 84.06 249 TRP A CA 1
ATOM 1910 C C . TRP A 1 249 ? -7.699 -16.677 12.552 1.00 84.06 249 TRP A C 1
ATOM 1912 O O . TRP A 1 249 ? -7.828 -16.327 11.378 1.00 84.06 249 TRP A O 1
ATOM 1922 N N . ALA A 1 250 ? -6.616 -16.356 13.270 1.00 79.00 250 ALA A N 1
ATOM 1923 C CA . ALA A 1 250 ? -5.538 -15.528 12.739 1.00 79.00 250 ALA A CA 1
ATOM 1924 C C . ALA A 1 250 ? -4.780 -16.236 11.602 1.00 79.00 250 ALA A C 1
ATOM 1926 O O . ALA A 1 250 ? -4.482 -15.603 10.592 1.00 79.00 250 ALA A O 1
ATOM 1927 N N . GLU A 1 251 ? -4.499 -17.538 11.729 1.00 81.81 251 GLU A N 1
ATOM 1928 C CA . GLU A 1 251 ? -3.885 -18.345 10.661 1.00 81.81 251 GLU A CA 1
ATOM 1929 C C . GLU A 1 251 ? -4.750 -18.338 9.397 1.00 81.81 251 GLU A C 1
ATOM 1931 O O . GLU A 1 251 ? -4.243 -18.025 8.321 1.00 81.81 251 GLU A O 1
ATOM 1936 N N . LYS A 1 252 ? -6.061 -18.576 9.530 1.00 83.62 252 LYS A N 1
ATOM 1937 C CA . LYS A 1 252 ? -6.996 -18.603 8.397 1.00 83.62 252 LYS A CA 1
ATOM 1938 C C . LYS A 1 252 ? -7.011 -17.285 7.614 1.00 83.62 252 LYS A C 1
ATOM 1940 O O . LYS A 1 252 ? -6.918 -17.294 6.382 1.00 83.62 252 LYS A O 1
ATOM 1945 N N . LEU A 1 253 ? -7.114 -16.151 8.309 1.00 81.00 253 LEU A N 1
ATOM 1946 C CA . LEU A 1 253 ? -7.130 -14.832 7.669 1.00 81.00 253 LEU A CA 1
ATOM 1947 C C . LEU A 1 253 ? -5.804 -14.542 6.947 1.00 81.00 253 LEU A C 1
ATOM 1949 O O . LEU A 1 253 ? -5.795 -14.083 5.803 1.00 81.00 253 LEU A O 1
ATOM 1953 N N . LEU A 1 254 ? -4.676 -14.843 7.592 1.00 79.69 254 LEU A N 1
ATOM 1954 C CA . LEU A 1 254 ? -3.352 -14.618 7.015 1.00 79.69 254 LEU A CA 1
ATOM 1955 C C . LEU A 1 254 ? -3.081 -15.513 5.807 1.00 79.69 254 LEU A C 1
ATOM 1957 O O . LEU A 1 254 ? -2.522 -15.042 4.817 1.00 79.69 254 LEU A O 1
ATOM 1961 N N . ASP A 1 255 ? -3.487 -16.778 5.860 1.00 83.81 255 ASP A N 1
ATOM 1962 C CA . ASP A 1 255 ? -3.336 -17.700 4.739 1.00 83.81 255 ASP A CA 1
ATOM 1963 C C . ASP A 1 255 ? -4.185 -17.266 3.542 1.00 83.81 255 ASP A C 1
ATOM 1965 O O . ASP A 1 255 ? -3.672 -17.247 2.422 1.00 83.81 255 ASP A O 1
ATOM 1969 N N . SER A 1 256 ? -5.405 -16.772 3.776 1.00 85.38 256 SER A N 1
ATOM 1970 C CA . SER A 1 256 ? -6.251 -16.195 2.722 1.00 85.38 256 SER A CA 1
ATOM 1971 C C . SER A 1 256 ? -5.566 -15.008 2.029 1.00 85.38 256 SER A C 1
ATOM 1973 O O . SER A 1 256 ? -5.482 -14.961 0.800 1.00 85.38 256 SER A O 1
ATOM 1975 N N . TYR A 1 257 ? -4.980 -14.074 2.789 1.00 80.31 257 TYR A N 1
ATOM 1976 C CA . TYR A 1 257 ? -4.221 -12.965 2.195 1.00 80.31 257 TYR A CA 1
ATOM 1977 C C . TYR A 1 257 ? -2.972 -13.428 1.445 1.00 80.31 257 TYR A C 1
ATOM 1979 O O . TYR A 1 257 ? -2.665 -12.884 0.383 1.00 80.31 257 TYR A O 1
ATOM 1987 N N . LYS A 1 258 ? -2.244 -14.429 1.956 1.00 78.69 258 LYS A N 1
ATOM 1988 C CA . LYS A 1 258 ? -1.085 -15.000 1.253 1.00 78.69 258 LYS A CA 1
ATOM 1989 C C . LYS A 1 258 ? -1.495 -15.649 -0.064 1.00 78.69 258 LYS A C 1
ATOM 1991 O O . LYS A 1 258 ? -0.741 -15.558 -1.029 1.00 78.69 258 LYS A O 1
ATOM 1996 N N . GLU A 1 259 ? -2.639 -16.323 -0.117 1.00 84.62 259 GLU A N 1
ATOM 1997 C CA . GLU A 1 259 ? -3.167 -16.921 -1.346 1.00 84.62 259 GLU A CA 1
ATOM 1998 C C . GLU A 1 259 ? -3.535 -15.856 -2.375 1.00 84.62 259 GLU A C 1
ATOM 2000 O O . GLU A 1 259 ? -3.038 -15.911 -3.503 1.00 84.62 259 GLU A O 1
ATOM 2005 N N . ILE A 1 260 ? -4.292 -14.834 -1.963 1.00 83.12 260 ILE A N 1
ATOM 2006 C CA . ILE A 1 260 ? -4.621 -13.679 -2.808 1.00 83.12 260 ILE A CA 1
ATOM 2007 C C . ILE A 1 260 ? -3.329 -13.022 -3.309 1.00 83.12 260 ILE A C 1
ATOM 2009 O O . ILE A 1 260 ? -3.152 -12.780 -4.500 1.00 83.12 260 ILE A O 1
ATOM 2013 N N . TRP A 1 261 ? -2.359 -12.784 -2.431 1.00 77.88 261 TRP A N 1
ATOM 2014 C CA . TRP A 1 261 ? -1.086 -12.197 -2.834 1.00 77.88 261 TRP A CA 1
ATOM 2015 C C . TRP A 1 261 ? -0.330 -13.078 -3.841 1.00 77.88 261 TRP A C 1
ATOM 2017 O O . TRP A 1 261 ? 0.127 -12.582 -4.870 1.00 77.88 261 TRP A O 1
ATOM 2027 N N . LYS A 1 262 ? -0.239 -14.395 -3.612 1.00 77.94 262 LYS A N 1
ATOM 2028 C CA . LYS A 1 262 ? 0.411 -15.332 -4.550 1.00 77.94 262 LYS A CA 1
ATOM 2029 C C . LYS A 1 262 ? -0.240 -15.305 -5.930 1.00 77.94 262 LYS A C 1
ATOM 2031 O O . LYS A 1 262 ? 0.472 -15.411 -6.926 1.00 77.94 262 LYS A O 1
ATOM 2036 N N . GLU A 1 263 ? -1.558 -15.159 -5.994 1.00 81.69 263 GLU A N 1
ATOM 2037 C CA . GLU A 1 263 ? -2.308 -15.091 -7.247 1.00 81.69 263 GLU A CA 1
ATOM 2038 C C . GLU A 1 263 ? -2.052 -13.780 -8.012 1.00 81.69 263 GLU A C 1
ATOM 2040 O O . GLU A 1 263 ? -1.736 -13.800 -9.207 1.00 81.69 263 GLU A O 1
ATOM 2045 N N . TYR A 1 264 ? -2.145 -12.638 -7.324 1.00 75.00 264 TYR A N 1
ATOM 2046 C CA . TYR A 1 264 ? -2.137 -11.316 -7.961 1.00 75.00 264 TYR A CA 1
ATOM 2047 C C . TYR A 1 264 ? -0.765 -10.657 -8.040 1.00 75.00 264 TYR A C 1
ATOM 2049 O O . TYR A 1 264 ? -0.570 -9.776 -8.875 1.00 75.00 264 TYR A O 1
ATOM 2057 N N . VAL A 1 265 ? 0.189 -11.070 -7.216 1.00 67.00 265 VAL A N 1
ATOM 2058 C CA . VAL A 1 265 ? 1.529 -10.478 -7.141 1.00 67.00 265 VAL A CA 1
ATOM 2059 C C . VAL A 1 265 ? 2.584 -11.487 -7.620 1.00 67.00 265 VAL A C 1
ATOM 2061 O O . VAL A 1 265 ? 3.528 -11.084 -8.291 1.00 67.00 265 VAL A O 1
ATOM 2064 N N . GLY A 1 266 ? 2.357 -12.797 -7.456 1.00 60.25 266 GLY A N 1
ATOM 2065 C CA . GLY A 1 266 ? 3.201 -13.874 -7.998 1.00 60.25 266 GLY A CA 1
ATOM 2066 C C . GLY A 1 266 ? 4.316 -14.336 -7.047 1.00 60.25 266 GLY A C 1
ATOM 2067 O O . GLY A 1 266 ? 4.758 -13.593 -6.176 1.00 60.25 266 GLY A O 1
ATOM 2068 N N . LYS A 1 267 ? 4.776 -15.588 -7.216 1.00 55.03 267 LYS A N 1
ATOM 2069 C CA . LYS A 1 267 ? 5.829 -16.216 -6.385 1.00 55.03 267 LYS A CA 1
ATOM 2070 C C . LYS A 1 267 ? 7.254 -15.721 -6.680 1.00 55.03 267 LYS A C 1
ATOM 2072 O O . LYS A 1 267 ? 8.114 -15.872 -5.826 1.00 55.03 267 LYS A O 1
ATOM 2077 N N . GLU A 1 268 ? 7.480 -15.137 -7.855 1.00 55.38 268 GLU A N 1
ATOM 2078 C CA . GLU A 1 268 ? 8.807 -14.897 -8.458 1.00 55.38 268 GLU A CA 1
ATOM 2079 C C . GLU A 1 268 ? 9.192 -13.402 -8.477 1.00 55.38 268 GLU A C 1
ATOM 2081 O O . GLU A 1 268 ? 9.790 -12.906 -9.431 1.00 55.38 268 GLU A O 1
ATOM 2086 N N . ASN A 1 269 ? 8.790 -12.629 -7.462 1.00 52.34 269 ASN A N 1
ATOM 2087 C CA . ASN A 1 269 ? 9.071 -11.191 -7.439 1.00 52.34 269 ASN A CA 1
ATOM 2088 C C . ASN A 1 269 ? 10.495 -10.859 -6.989 1.00 52.34 269 ASN A C 1
ATOM 2090 O O . ASN A 1 269 ? 10.996 -11.384 -5.999 1.00 52.34 269 ASN A O 1
ATOM 2094 N N . LEU A 1 270 ? 11.079 -9.841 -7.626 1.00 38.38 270 LEU A N 1
ATOM 2095 C CA . LEU A 1 270 ? 12.422 -9.308 -7.346 1.00 38.38 270 LEU A CA 1
ATOM 2096 C C . LEU A 1 270 ? 12.623 -8.792 -5.898 1.00 38.38 270 LEU A C 1
ATOM 2098 O O . LEU A 1 270 ? 13.758 -8.584 -5.480 1.00 38.38 270 LEU A O 1
ATOM 2102 N N . ASN A 1 271 ? 11.548 -8.641 -5.109 1.00 51.19 271 ASN A N 1
ATOM 2103 C CA . ASN A 1 271 ? 11.564 -8.199 -3.703 1.00 51.19 271 ASN A CA 1
ATOM 2104 C C . ASN A 1 271 ? 11.238 -9.314 -2.688 1.00 51.19 271 ASN A C 1
ATOM 2106 O O . ASN A 1 271 ? 10.875 -9.025 -1.544 1.00 51.19 271 ASN A O 1
ATOM 2110 N N . GLN A 1 272 ? 11.377 -10.586 -3.078 1.00 56.12 272 GLN A N 1
ATOM 2111 C CA . GLN A 1 272 ? 10.994 -11.742 -2.261 1.00 56.12 272 GLN A CA 1
ATOM 2112 C C . GLN A 1 272 ? 11.589 -11.724 -0.852 1.00 56.12 272 GLN A C 1
ATOM 2114 O O . GLN A 1 272 ? 10.868 -11.970 0.097 1.00 56.12 272 GLN A O 1
ATOM 2119 N N . LYS A 1 273 ? 12.844 -11.296 -0.668 1.00 57.56 273 LYS A N 1
ATOM 2120 C CA . LYS A 1 273 ? 13.463 -11.225 0.667 1.00 57.56 273 LYS A CA 1
ATOM 2121 C C . LYS A 1 273 ? 12.769 -10.245 1.626 1.00 57.56 273 LYS A C 1
ATOM 2123 O O . LYS A 1 273 ? 12.578 -10.573 2.791 1.00 57.56 273 LYS A O 1
ATOM 2128 N N . GLN A 1 274 ? 12.397 -9.050 1.157 1.00 53.94 274 GLN A N 1
ATOM 2129 C CA . GLN A 1 274 ? 11.666 -8.082 1.990 1.00 53.94 274 GLN A CA 1
ATOM 2130 C C . GLN A 1 274 ? 10.254 -8.589 2.300 1.00 53.94 274 GLN A C 1
ATOM 2132 O O . GLN A 1 274 ? 9.748 -8.386 3.400 1.00 53.94 274 GLN A O 1
ATOM 2137 N N . MET A 1 275 ? 9.635 -9.283 1.344 1.00 60.59 275 MET A N 1
ATOM 2138 C CA . MET A 1 275 ? 8.317 -9.888 1.530 1.00 60.59 275 MET A CA 1
ATOM 2139 C C . MET A 1 275 ? 8.364 -11.102 2.457 1.00 60.59 275 MET A C 1
ATOM 2141 O O . MET A 1 275 ? 7.491 -11.234 3.298 1.00 60.59 275 MET A O 1
ATOM 2145 N N . ASP A 1 276 ? 9.395 -11.937 2.381 1.00 64.38 276 ASP A N 1
ATOM 2146 C CA . ASP A 1 276 ? 9.623 -13.064 3.285 1.00 64.38 276 ASP A CA 1
ATOM 2147 C C . ASP A 1 276 ? 9.879 -12.569 4.710 1.00 64.38 276 ASP A C 1
ATOM 2149 O O . ASP A 1 276 ? 9.411 -13.174 5.669 1.00 64.38 276 ASP A O 1
ATOM 2153 N N . GLU A 1 277 ? 10.587 -11.448 4.875 1.00 63.47 277 GLU A N 1
ATOM 2154 C CA . GLU A 1 277 ? 10.758 -10.804 6.180 1.00 63.47 277 GLU A CA 1
ATOM 2155 C C . GLU A 1 277 ? 9.423 -10.270 6.734 1.00 63.47 277 GLU A C 1
ATOM 2157 O O . GLU A 1 277 ? 9.130 -10.482 7.915 1.00 63.47 277 GLU A O 1
ATOM 2162 N N . LEU A 1 278 ? 8.580 -9.652 5.892 1.00 63.69 278 LEU A N 1
ATOM 2163 C CA . LEU A 1 278 ? 7.221 -9.245 6.272 1.00 63.69 278 LEU A CA 1
ATOM 2164 C C . LEU A 1 278 ? 6.349 -10.459 6.612 1.00 63.69 278 LEU A C 1
ATOM 2166 O O . LEU A 1 278 ? 5.755 -10.493 7.689 1.00 63.69 278 LEU A O 1
ATOM 2170 N N . PHE A 1 279 ? 6.320 -11.487 5.763 1.00 67.12 279 PHE A N 1
ATOM 2171 C CA . PHE A 1 279 ? 5.562 -12.715 5.991 1.00 67.12 279 PHE A CA 1
ATOM 2172 C C . PHE A 1 279 ? 6.038 -13.460 7.227 1.00 67.12 279 PHE A C 1
ATOM 2174 O O . PHE A 1 279 ? 5.208 -13.917 7.996 1.00 67.12 279 PHE A O 1
ATOM 2181 N N . LYS A 1 280 ? 7.340 -13.496 7.508 1.00 68.12 280 LYS A N 1
ATOM 2182 C CA . LYS A 1 280 ? 7.859 -14.078 8.746 1.00 68.12 280 LYS A CA 1
ATOM 2183 C C . LYS A 1 280 ? 7.355 -13.330 9.977 1.00 68.12 280 LYS A C 1
ATOM 2185 O O . LYS A 1 280 ? 7.001 -13.958 10.969 1.00 68.12 280 LYS A O 1
ATOM 2190 N N . SER A 1 281 ? 7.310 -11.998 9.922 1.00 63.25 281 SER A N 1
ATOM 2191 C CA . SER A 1 281 ? 6.768 -11.200 11.029 1.00 63.25 281 SER A CA 1
ATOM 2192 C C . SER A 1 281 ? 5.266 -11.435 11.222 1.00 63.25 281 SER A C 1
ATOM 2194 O O . SER A 1 281 ? 4.783 -11.453 12.349 1.00 63.25 281 SER A O 1
ATOM 2196 N N . ILE A 1 282 ? 4.552 -11.689 10.125 1.00 65.75 282 ILE A N 1
ATOM 2197 C CA . ILE A 1 282 ? 3.132 -12.031 10.096 1.00 65.75 282 ILE A CA 1
ATOM 2198 C C . ILE A 1 282 ? 2.889 -13.463 10.605 1.00 65.75 282 ILE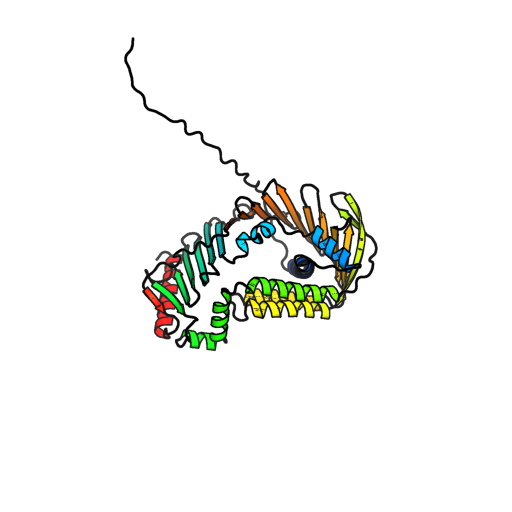 A C 1
ATOM 2200 O O . ILE A 1 282 ? 1.968 -13.675 11.384 1.00 65.75 282 ILE A O 1
ATOM 2204 N N . ASP A 1 283 ? 3.737 -14.430 10.255 1.00 69.31 283 ASP A N 1
ATOM 2205 C CA . ASP A 1 283 ? 3.638 -15.836 10.680 1.00 69.31 283 ASP A CA 1
ATOM 2206 C C . ASP A 1 283 ? 3.855 -16.018 12.186 1.00 69.31 283 ASP A C 1
ATOM 2208 O O . ASP A 1 283 ? 3.387 -16.984 12.787 1.00 69.31 283 ASP A O 1
ATOM 2212 N N . GLU A 1 284 ? 4.545 -15.075 12.825 1.00 70.75 284 GLU A N 1
ATOM 2213 C CA . GLU A 1 284 ? 4.695 -15.043 14.278 1.00 70.75 284 GLU A CA 1
ATOM 2214 C C . GLU A 1 284 ? 3.431 -14.525 14.996 1.00 70.75 284 GLU A C 1
ATOM 2216 O O . GLU A 1 284 ? 3.306 -14.721 16.209 1.00 70.75 284 GLU A O 1
ATOM 2221 N N . LEU A 1 285 ? 2.490 -13.878 14.290 1.00 68.69 285 LEU A N 1
ATOM 2222 C CA . LEU A 1 285 ? 1.289 -13.286 14.894 1.00 68.69 285 LEU A CA 1
ATOM 2223 C C . LEU A 1 285 ? 0.345 -14.328 15.498 1.00 68.69 285 LEU A C 1
ATOM 2225 O O . LEU A 1 285 ? -0.019 -14.155 16.664 1.00 68.69 285 LEU A O 1
ATOM 2229 N N . PRO A 1 286 ? -0.035 -15.420 14.804 1.00 71.06 286 PRO A N 1
ATOM 2230 C CA . PRO A 1 286 ? -0.989 -16.366 15.370 1.00 71.06 286 PRO A CA 1
ATOM 2231 C C . PRO A 1 286 ? -0.473 -17.063 16.627 1.00 71.06 286 PRO A C 1
ATOM 2233 O O . PRO A 1 286 ? -1.231 -17.284 17.567 1.00 71.06 286 PRO A O 1
ATOM 2236 N N . ALA A 1 287 ? 0.832 -17.349 16.693 1.00 67.75 287 ALA A N 1
ATOM 2237 C CA . ALA A 1 287 ? 1.457 -17.926 17.882 1.00 67.75 287 ALA A CA 1
ATOM 2238 C C . ALA A 1 287 ? 1.334 -17.013 19.116 1.00 67.75 287 ALA A C 1
ATOM 2240 O O . ALA A 1 287 ? 1.240 -17.505 20.235 1.00 67.75 287 ALA A O 1
ATOM 2241 N N . LYS A 1 288 ? 1.295 -15.691 18.914 1.00 65.69 288 LYS A N 1
ATOM 2242 C CA . LYS A 1 288 ? 1.090 -14.689 19.974 1.00 65.69 288 LYS A CA 1
ATOM 2243 C C . LYS A 1 288 ? -0.390 -14.437 20.280 1.00 65.69 288 LYS A C 1
ATOM 2245 O O . LYS A 1 288 ? -0.710 -13.780 21.267 1.00 65.69 288 LYS A O 1
ATOM 2250 N N . MET A 1 289 ? -1.288 -14.972 19.454 1.00 64.81 289 MET A N 1
ATOM 2251 C CA . MET A 1 289 ? -2.743 -14.872 19.581 1.00 64.81 289 MET A CA 1
ATOM 2252 C C . MET A 1 289 ? -3.378 -16.201 20.014 1.00 64.81 289 MET A C 1
ATOM 2254 O O . MET A 1 289 ? -4.500 -16.500 19.619 1.00 64.81 289 MET A O 1
ATOM 2258 N N . GLU A 1 290 ? -2.691 -16.997 20.849 1.00 66.25 290 GLU A N 1
ATOM 2259 C CA . GLU A 1 290 ? -3.199 -18.290 21.351 1.00 66.25 290 GLU A CA 1
ATOM 2260 C C . GLU A 1 290 ? -4.640 -18.169 21.882 1.00 66.25 290 GLU A C 1
ATOM 2262 O O . GLU A 1 290 ? -5.502 -18.984 21.545 1.00 66.25 290 GLU A O 1
ATOM 2267 N N . LYS A 1 291 ? -4.919 -17.084 22.621 1.00 75.31 291 LYS A N 1
ATOM 2268 C CA . LYS A 1 291 ? -6.269 -16.601 22.930 1.00 75.31 291 LYS A CA 1
ATOM 2269 C C . LYS A 1 291 ? -6.237 -15.112 23.276 1.00 75.31 291 LYS A C 1
ATOM 2271 O O . LYS A 1 291 ? -5.972 -14.746 24.420 1.00 75.31 291 LYS A O 1
ATOM 2276 N N . ALA A 1 292 ? -6.488 -14.257 22.294 1.00 82.12 292 ALA A N 1
ATOM 2277 C CA . ALA A 1 292 ? -6.565 -12.814 22.496 1.00 82.12 292 ALA A CA 1
ATOM 2278 C C . ALA A 1 292 ? -8.025 -12.353 22.588 1.00 82.12 292 ALA A C 1
ATOM 2280 O O . ALA A 1 292 ? -8.935 -12.995 22.071 1.00 82.12 292 ALA A O 1
ATOM 2281 N N . THR A 1 293 ? -8.268 -11.229 23.250 1.00 86.50 293 THR A N 1
ATOM 2282 C CA . THR A 1 293 ? -9.563 -10.546 23.230 1.00 86.50 293 THR A CA 1
ATOM 2283 C C . THR A 1 293 ? -9.408 -9.238 22.481 1.00 86.50 293 THR A C 1
ATOM 2285 O O . THR A 1 293 ? -8.596 -8.401 22.869 1.00 86.50 293 THR A O 1
ATOM 2288 N N . VAL A 1 294 ? -10.211 -9.041 21.441 1.00 87.38 294 VAL A N 1
ATOM 2289 C CA . VAL A 1 294 ? -10.379 -7.732 20.810 1.00 87.38 294 VAL A CA 1
ATOM 2290 C C . VAL A 1 294 ? -11.622 -7.071 21.387 1.00 87.38 294 VAL A C 1
ATOM 2292 O O . VAL A 1 294 ? -12.663 -7.710 21.524 1.00 87.38 294 VAL A O 1
ATOM 2295 N N . SER A 1 295 ? -11.518 -5.803 21.767 1.00 91.50 295 SER A N 1
ATOM 2296 C CA . SER A 1 295 ? -12.627 -5.001 22.279 1.00 91.50 295 SER A CA 1
ATOM 2297 C C . SER A 1 295 ? -12.772 -3.714 21.479 1.00 91.50 295 SER A C 1
ATOM 2299 O O . SER A 1 295 ? -11.807 -2.977 21.308 1.00 91.50 295 SER A O 1
ATOM 2301 N N . PHE A 1 296 ? -13.991 -3.422 21.046 1.00 92.25 296 PHE A N 1
ATOM 2302 C CA . PHE A 1 296 ? -14.384 -2.215 20.335 1.00 92.25 296 PHE A CA 1
ATOM 2303 C C . PHE A 1 296 ? -15.222 -1.345 21.266 1.00 92.25 296 PHE A C 1
ATOM 2305 O O . PHE A 1 296 ? -16.236 -1.797 21.799 1.00 92.25 296 PHE A O 1
ATOM 2312 N N . TYR A 1 297 ? -14.821 -0.093 21.445 1.00 95.25 297 TYR A N 1
ATOM 2313 C CA . TYR A 1 297 ? -15.548 0.878 22.253 1.00 95.25 297 TYR A CA 1
ATOM 2314 C C . TYR A 1 297 ? -16.101 1.969 21.356 1.00 95.25 297 TYR A C 1
ATOM 2316 O O . TYR A 1 297 ? -15.354 2.616 20.625 1.00 95.25 297 TYR A O 1
ATOM 2324 N N . ILE A 1 298 ? -17.418 2.149 21.410 1.00 94.25 298 ILE A N 1
ATOM 2325 C CA . ILE A 1 298 ? -18.172 2.978 20.475 1.00 94.25 298 ILE A CA 1
ATOM 2326 C C . ILE A 1 298 ? -18.859 4.113 21.231 1.00 94.25 298 ILE A C 1
ATOM 2328 O O . ILE A 1 298 ? -19.559 3.878 22.220 1.00 94.25 298 ILE A O 1
ATOM 2332 N N . TYR A 1 299 ? -18.701 5.331 20.719 1.00 94.31 299 TYR A N 1
ATOM 2333 C CA . TYR A 1 299 ? -19.437 6.522 21.133 1.00 94.31 299 TYR A CA 1
ATOM 2334 C C . TYR A 1 299 ? -20.122 7.135 19.909 1.00 94.31 299 TYR A C 1
ATOM 2336 O O . TYR A 1 299 ? -19.484 7.308 18.881 1.00 94.31 299 TYR A O 1
ATOM 2344 N N . GLU A 1 300 ? -21.431 7.396 19.981 1.00 90.44 300 GLU A N 1
ATOM 2345 C CA . GLU A 1 300 ? -22.218 8.024 18.897 1.00 90.44 300 GLU A CA 1
ATOM 2346 C C . GLU A 1 300 ? -21.959 7.470 17.475 1.00 90.44 300 GLU A C 1
ATOM 2348 O O . GLU A 1 300 ? -21.968 8.205 16.491 1.00 90.44 300 GLU A O 1
ATOM 2353 N N . LYS A 1 301 ? -21.798 6.142 17.349 1.00 88.25 301 LYS A N 1
ATOM 2354 C CA . LYS A 1 301 ? -21.481 5.434 16.087 1.00 88.25 301 LYS A CA 1
ATOM 2355 C C . LYS A 1 301 ? -20.087 5.730 15.525 1.00 88.25 301 LYS A C 1
ATOM 2357 O O . LYS A 1 301 ? -19.897 5.616 14.321 1.00 88.25 301 LYS A O 1
ATOM 2362 N N . GLN A 1 302 ? -19.129 6.087 16.366 1.00 89.69 302 GLN A N 1
ATOM 2363 C CA . GLN A 1 302 ? -17.712 6.186 16.034 1.00 89.69 302 GLN A CA 1
ATOM 2364 C C . GLN A 1 302 ? -16.918 5.303 16.992 1.00 89.69 302 GLN A C 1
ATOM 2366 O O . GLN A 1 302 ? -17.269 5.161 18.166 1.00 89.69 302 GLN A O 1
ATOM 2371 N N . ILE A 1 303 ? -15.849 4.693 16.493 1.00 91.31 303 ILE A N 1
ATOM 2372 C CA . ILE A 1 303 ? -14.851 4.046 17.338 1.00 91.31 303 ILE A CA 1
ATOM 2373 C C . ILE A 1 303 ? -14.177 5.119 18.185 1.00 91.31 303 ILE A C 1
ATOM 2375 O O . ILE A 1 303 ? -13.630 6.078 17.651 1.00 91.31 303 ILE A O 1
ATOM 2379 N N . ALA A 1 304 ? -14.220 4.923 19.499 1.00 93.56 304 ALA A N 1
ATOM 2380 C CA . ALA A 1 304 ? -13.456 5.670 20.488 1.00 93.56 304 ALA A CA 1
ATOM 2381 C C . ALA A 1 304 ? -12.151 4.940 20.832 1.00 93.56 304 ALA A C 1
ATOM 2383 O O . ALA A 1 304 ? -11.109 5.566 21.017 1.00 93.56 304 ALA A O 1
ATOM 2384 N N . ALA A 1 305 ? -12.192 3.604 20.891 1.00 92.75 305 ALA A N 1
ATOM 2385 C CA . ALA A 1 305 ? -11.000 2.786 21.057 1.00 92.75 305 ALA A CA 1
ATOM 2386 C C . ALA A 1 305 ? -11.169 1.364 20.507 1.00 92.75 305 ALA A C 1
ATOM 2388 O O . ALA A 1 305 ? -12.263 0.796 20.548 1.00 92.75 305 ALA A O 1
ATOM 2389 N N . ILE A 1 306 ? -10.059 0.773 20.069 1.00 90.88 306 ILE A N 1
ATOM 2390 C CA . ILE A 1 306 ? -9.915 -0.665 19.820 1.00 90.88 306 ILE A CA 1
ATOM 2391 C C . ILE A 1 306 ? -8.815 -1.166 20.745 1.00 90.88 306 ILE A C 1
ATOM 2393 O O . ILE A 1 306 ? -7.701 -0.652 20.708 1.00 90.88 306 ILE A O 1
ATOM 2397 N N . GLU A 1 307 ? -9.112 -2.151 21.583 1.00 87.94 307 GLU A N 1
ATOM 2398 C CA . GLU A 1 307 ? -8.150 -2.750 22.506 1.00 87.94 307 GLU A CA 1
ATOM 2399 C C . GLU A 1 307 ? -7.928 -4.215 22.136 1.00 87.94 307 GLU A C 1
ATOM 2401 O O . GLU A 1 307 ? -8.891 -4.965 22.000 1.00 87.94 307 GLU A O 1
ATOM 2406 N N . LEU A 1 308 ? -6.670 -4.626 22.011 1.00 83.50 308 LEU A N 1
ATOM 2407 C CA . LEU A 1 308 ? -6.275 -6.023 21.879 1.00 83.50 308 LEU A CA 1
ATOM 2408 C C . LEU A 1 308 ? -5.565 -6.436 23.168 1.00 83.50 308 LEU A C 1
ATOM 2410 O O . LEU A 1 308 ? -4.575 -5.814 23.546 1.00 83.50 308 LEU A O 1
ATOM 2414 N N . GLU A 1 309 ? -6.065 -7.465 23.839 1.00 82.56 309 GLU A N 1
ATOM 2415 C CA . GLU A 1 309 ? -5.472 -8.033 25.051 1.00 82.56 309 GLU A CA 1
ATOM 2416 C C . GLU A 1 309 ? -5.060 -9.484 24.782 1.00 82.56 309 GLU A C 1
ATOM 2418 O O . GLU A 1 309 ? -5.895 -10.299 24.390 1.00 82.56 309 GLU A O 1
ATOM 2423 N N . SER A 1 310 ? -3.777 -9.807 24.953 1.00 76.56 310 SER A N 1
ATOM 2424 C CA . SER A 1 310 ? -3.253 -11.166 24.771 1.00 76.56 310 SER A CA 1
ATOM 2425 C C . SER A 1 310 ? -3.563 -12.067 25.974 1.00 76.56 310 SER A C 1
ATOM 2427 O O . SER A 1 310 ? -3.986 -11.602 27.035 1.00 76.56 310 SER A O 1
ATOM 2429 N N . ALA A 1 311 ? -3.301 -13.372 25.839 1.00 70.81 311 ALA A N 1
ATOM 2430 C CA . ALA A 1 311 ? -3.439 -14.332 26.938 1.00 70.81 311 ALA A CA 1
ATOM 2431 C C . ALA A 1 311 ? -2.550 -13.980 28.152 1.00 70.81 311 ALA A C 1
ATOM 2433 O O . ALA A 1 311 ? -2.954 -14.190 29.299 1.00 70.81 311 ALA A O 1
ATOM 2434 N N . ASP A 1 312 ? -1.389 -13.366 27.902 1.00 72.56 312 ASP A N 1
ATOM 2435 C CA . ASP A 1 312 ? -0.442 -12.896 28.922 1.00 72.56 312 ASP A CA 1
ATOM 2436 C C . ASP A 1 312 ? -0.811 -11.517 29.505 1.00 72.56 312 ASP A C 1
ATOM 2438 O O . ASP A 1 312 ? -0.059 -10.948 30.298 1.00 72.56 312 ASP A O 1
ATOM 2442 N N . LYS A 1 313 ? -1.994 -10.988 29.155 1.00 73.50 313 LYS A N 1
ATOM 2443 C CA . LYS A 1 313 ? -2.517 -9.668 29.557 1.00 73.50 313 LYS A CA 1
ATOM 2444 C C . LYS A 1 313 ? -1.698 -8.486 29.049 1.00 73.50 313 LYS A C 1
ATOM 2446 O O . LYS A 1 313 ? -1.816 -7.375 29.573 1.00 73.50 313 LYS A O 1
ATOM 2451 N N . GLU A 1 314 ? -0.882 -8.699 28.023 1.00 75.19 314 GLU A N 1
ATOM 2452 C CA . GLU A 1 314 ? -0.303 -7.587 27.284 1.00 75.19 314 GLU A CA 1
ATOM 2453 C C . GLU A 1 314 ? -1.407 -6.904 26.489 1.00 75.19 314 GLU A C 1
ATOM 2455 O O . GLU A 1 314 ? -2.246 -7.562 25.870 1.00 75.19 314 GLU A O 1
ATOM 2460 N N . LYS A 1 315 ? -1.418 -5.573 26.524 1.00 77.81 315 LYS A N 1
ATOM 2461 C CA . LYS A 1 315 ? -2.485 -4.780 25.935 1.00 77.81 315 LYS A CA 1
ATOM 2462 C C . LYS A 1 315 ? -1.937 -3.815 24.898 1.00 77.81 315 LYS A C 1
ATOM 2464 O O . LYS A 1 315 ? -1.009 -3.055 25.172 1.00 77.81 315 LYS A O 1
ATOM 2469 N N . PHE A 1 316 ? -2.598 -3.801 23.753 1.00 79.81 316 PHE A N 1
ATOM 2470 C CA . PHE A 1 316 ? -2.444 -2.810 22.703 1.00 79.81 316 PHE A CA 1
ATOM 2471 C C . PHE A 1 316 ? -3.746 -2.036 22.562 1.00 79.81 316 PHE A C 1
ATOM 2473 O O . PHE A 1 316 ? -4.835 -2.567 22.795 1.00 79.81 316 PHE A O 1
ATOM 2480 N N . SER A 1 317 ? -3.668 -0.749 22.254 1.00 84.69 317 SER A N 1
ATOM 2481 C CA . SER A 1 317 ? -4.856 0.090 22.124 1.00 84.69 317 SER A CA 1
ATOM 2482 C C . SER A 1 317 ? -4.680 1.115 21.017 1.00 84.69 317 SER A C 1
ATOM 2484 O O . SER A 1 317 ? -3.719 1.875 21.033 1.00 84.69 317 SER A O 1
ATOM 2486 N N . LEU A 1 318 ? -5.629 1.159 20.088 1.00 87.38 318 LEU A N 1
ATOM 2487 C CA . LEU A 1 318 ? -5.841 2.303 19.215 1.00 87.38 318 LEU A CA 1
ATOM 2488 C C . LEU A 1 318 ? -6.892 3.198 19.858 1.00 87.38 318 LEU A C 1
ATOM 2490 O O . LEU A 1 318 ? -8.040 2.790 19.996 1.00 87.38 318 LEU A O 1
ATOM 2494 N N . LEU A 1 319 ? -6.506 4.407 20.239 1.00 90.44 319 LEU A N 1
ATOM 2495 C CA . LEU A 1 319 ? -7.399 5.434 20.757 1.00 90.44 319 LEU A CA 1
ATOM 2496 C C . LEU A 1 319 ? -7.737 6.394 19.621 1.00 90.44 319 LEU A C 1
ATOM 2498 O O . LEU A 1 319 ? -6.837 6.944 18.991 1.00 90.44 319 LEU A O 1
ATOM 2502 N N . CYS A 1 320 ? -9.023 6.583 19.364 1.00 90.56 320 CYS A N 1
ATOM 2503 C CA . CYS A 1 320 ? -9.543 7.482 18.343 1.00 90.56 320 CYS A CA 1
ATOM 2504 C C . CYS A 1 320 ? -10.112 8.705 19.061 1.00 90.56 320 CYS A C 1
ATOM 2506 O O . CYS A 1 320 ? -11.302 8.777 19.359 1.00 90.56 320 CYS A O 1
ATOM 2508 N N . GLU A 1 321 ? -9.234 9.644 19.409 1.00 89.12 321 GLU A N 1
ATOM 2509 C CA . GLU A 1 321 ? -9.619 10.810 20.204 1.00 89.12 321 GLU A CA 1
ATOM 2510 C C . GLU A 1 321 ? -10.392 11.844 19.381 1.00 89.12 321 GLU A C 1
ATOM 2512 O O . GLU A 1 321 ? -11.058 12.697 19.962 1.00 89.12 321 GLU A O 1
ATOM 2517 N N . GLY A 1 322 ? -10.348 11.765 18.047 1.00 79.31 322 GLY A N 1
ATOM 2518 C CA . GLY A 1 322 ? -11.044 12.697 17.161 1.00 79.31 322 GLY A CA 1
ATOM 2519 C C . GLY A 1 322 ? -10.577 14.143 17.357 1.00 79.31 322 GLY A C 1
ATOM 2520 O O . GLY A 1 322 ? -9.431 14.383 17.738 1.00 79.31 322 GLY A O 1
ATOM 2521 N N . GLY A 1 323 ? -11.478 15.089 17.086 1.00 67.62 323 GLY A N 1
ATOM 2522 C CA . GLY A 1 323 ? -11.301 16.530 17.272 1.00 67.62 323 GLY A CA 1
ATOM 2523 C C . GLY A 1 323 ? -11.884 17.354 16.117 1.00 67.62 323 GLY A C 1
ATOM 2524 O O . GLY A 1 323 ? -11.929 16.921 14.970 1.00 67.62 323 GLY A O 1
ATOM 2525 N N . LYS A 1 324 ? -12.382 18.559 16.433 1.00 66.25 324 LYS A N 1
ATOM 2526 C CA . LYS A 1 324 ? -13.199 19.375 15.511 1.00 66.25 324 LYS A CA 1
ATOM 2527 C C . LYS A 1 324 ? -12.450 19.817 14.248 1.00 66.25 324 LYS A C 1
ATOM 2529 O O . LYS A 1 324 ? -13.018 19.776 13.164 1.00 66.25 324 LYS A O 1
ATOM 2534 N N . ASP A 1 325 ? -11.195 20.228 14.414 1.00 68.62 325 ASP A N 1
ATOM 2535 C CA . ASP A 1 325 ? -10.338 20.736 13.332 1.00 68.62 325 ASP A CA 1
ATOM 2536 C C . ASP A 1 325 ? -9.134 19.808 13.055 1.00 68.62 325 ASP A C 1
ATOM 2538 O O . ASP A 1 325 ? -8.363 20.017 12.115 1.00 68.62 325 ASP A O 1
ATOM 2542 N N . LYS A 1 326 ? -8.954 18.786 13.901 1.00 80.19 326 LYS A N 1
ATOM 2543 C CA . LYS A 1 326 ? -7.817 17.866 13.913 1.00 80.19 326 LYS A CA 1
ATOM 2544 C C . LYS A 1 326 ? -8.254 16.549 14.543 1.00 80.19 326 LYS A C 1
ATOM 2546 O O . LYS A 1 326 ? -8.690 16.559 15.685 1.00 80.19 326 LYS A O 1
ATOM 2551 N N . GLU A 1 327 ? -8.130 15.451 13.815 1.00 85.62 327 GLU A N 1
ATOM 2552 C CA . GLU A 1 327 ? -8.392 14.103 14.309 1.00 85.62 327 GLU A CA 1
ATOM 2553 C C . GLU A 1 327 ? -7.092 13.497 14.843 1.00 85.62 327 GLU A C 1
ATOM 2555 O O . GLU A 1 327 ? -6.091 13.434 14.126 1.00 85.62 327 GLU A O 1
ATOM 2560 N N . THR A 1 328 ? -7.105 13.033 16.091 1.00 88.62 328 THR A N 1
ATOM 2561 C CA . THR A 1 328 ? -5.943 12.384 16.708 1.00 88.62 328 THR A CA 1
ATOM 2562 C C . THR A 1 328 ? -6.201 10.899 16.925 1.00 88.62 328 THR A C 1
ATOM 2564 O O . THR A 1 328 ? -7.178 10.506 17.566 1.00 88.62 328 THR A O 1
ATOM 2567 N N . PHE A 1 329 ? -5.274 10.076 16.446 1.00 88.00 329 PHE A N 1
ATOM 2568 C CA . PHE A 1 329 ? -5.216 8.644 16.700 1.00 88.00 329 PHE A CA 1
ATOM 2569 C C . PHE A 1 329 ? -3.963 8.330 17.512 1.00 88.00 329 PHE A C 1
ATOM 2571 O O . PHE A 1 329 ? -2.882 8.833 17.209 1.00 88.00 329 PHE A O 1
ATOM 2578 N N . LYS A 1 330 ? -4.081 7.491 18.540 1.00 86.62 330 LYS A N 1
ATOM 2579 C CA . LYS A 1 330 ? -2.935 7.046 19.343 1.00 86.62 330 LYS A CA 1
ATOM 2580 C C . LYS A 1 330 ? -2.862 5.536 19.353 1.00 86.62 330 LYS A C 1
ATOM 2582 O O . LYS A 1 330 ? -3.800 4.888 19.802 1.00 86.62 330 LYS A O 1
ATOM 2587 N N . LEU A 1 331 ? -1.747 4.985 18.896 1.00 82.00 331 LEU A N 1
ATOM 2588 C CA . LEU A 1 331 ? -1.427 3.576 19.053 1.00 82.00 331 LEU A CA 1
ATOM 2589 C C . LEU A 1 331 ? -0.543 3.430 20.287 1.00 82.00 331 LEU A C 1
ATOM 2591 O O . LEU A 1 331 ? 0.568 3.950 20.324 1.00 82.00 331 LEU A O 1
ATOM 2595 N N . VAL A 1 332 ? -1.057 2.733 21.293 1.00 80.44 332 VAL A N 1
ATOM 2596 C CA . VAL A 1 332 ? -0.416 2.535 22.593 1.00 80.44 332 VAL A CA 1
ATOM 2597 C C . VAL A 1 332 ? -0.117 1.051 22.773 1.00 80.44 332 VAL A C 1
ATOM 2599 O O . VAL A 1 332 ? -1.013 0.218 22.624 1.00 80.44 332 VAL A O 1
ATOM 2602 N N . GLY A 1 333 ? 1.125 0.719 23.118 1.00 72.56 333 GLY A N 1
ATOM 2603 C CA . GLY A 1 333 ? 1.546 -0.648 23.422 1.00 72.56 333 GLY A CA 1
ATOM 2604 C C . GLY A 1 333 ? 2.745 -0.652 24.365 1.00 72.56 333 GLY A C 1
ATOM 2605 O O . GLY A 1 333 ? 3.797 -0.114 24.035 1.00 72.56 333 GLY A O 1
ATOM 2606 N N . GLY A 1 334 ? 2.599 -1.257 25.547 1.00 68.94 334 GLY A N 1
ATOM 2607 C CA . GLY A 1 334 ? 3.644 -1.208 26.575 1.00 68.94 334 GLY A CA 1
ATOM 2608 C C . GLY A 1 334 ? 3.902 0.220 27.078 1.00 68.94 334 GLY A C 1
ATOM 2609 O O . GLY A 1 334 ? 2.983 0.869 27.573 1.00 68.94 334 GLY A O 1
ATOM 2610 N N . GLU A 1 335 ? 5.151 0.687 26.979 1.00 66.56 335 GLU A N 1
ATOM 2611 C CA . GLU A 1 335 ? 5.567 2.056 27.348 1.00 66.56 335 GLU A CA 1
ATOM 2612 C C . GLU A 1 335 ? 5.507 3.040 26.167 1.00 66.56 335 GLU A C 1
ATOM 2614 O O . GLU A 1 335 ? 5.609 4.245 26.377 1.00 66.56 335 GLU A O 1
ATOM 2619 N N . ASP A 1 336 ? 5.334 2.539 24.943 1.00 70.81 336 ASP A N 1
ATOM 2620 C CA . ASP A 1 336 ? 5.518 3.312 23.720 1.00 70.81 336 ASP A CA 1
ATOM 2621 C C . ASP A 1 336 ? 4.168 3.822 23.182 1.00 70.81 336 ASP A C 1
ATOM 2623 O O . ASP A 1 336 ? 3.128 3.155 23.282 1.00 70.81 336 ASP A O 1
ATOM 2627 N N . THR A 1 337 ? 4.165 5.026 22.602 1.00 78.25 337 THR A N 1
ATOM 2628 C CA . THR A 1 337 ? 2.975 5.621 21.973 1.00 78.25 337 THR A CA 1
ATOM 2629 C C . THR A 1 337 ? 3.322 6.253 20.633 1.00 78.25 337 THR A C 1
ATOM 2631 O O . THR A 1 337 ? 4.144 7.165 20.559 1.00 78.25 337 THR A O 1
ATOM 2634 N N . ILE A 1 338 ? 2.635 5.806 19.582 1.00 80.56 338 ILE A N 1
ATOM 2635 C CA . ILE A 1 338 ? 2.630 6.461 18.274 1.00 80.56 338 ILE A CA 1
ATOM 2636 C C . ILE A 1 338 ? 1.380 7.330 18.191 1.00 80.56 338 ILE A C 1
ATOM 2638 O O . ILE A 1 338 ? 0.274 6.869 18.468 1.00 80.56 338 ILE A O 1
ATOM 2642 N N . VAL A 1 339 ? 1.547 8.583 17.793 1.00 84.50 339 VAL A N 1
ATOM 2643 C CA . VAL A 1 339 ? 0.467 9.543 17.581 1.00 84.50 339 VAL A CA 1
ATOM 2644 C C . VAL A 1 339 ? 0.380 9.840 16.091 1.00 84.50 339 VAL A C 1
ATOM 2646 O O . VAL A 1 339 ? 1.378 10.174 15.461 1.00 84.50 339 VAL A O 1
ATOM 2649 N N . ILE A 1 340 ? -0.816 9.708 15.532 1.00 87.19 340 ILE A N 1
ATOM 2650 C CA . ILE A 1 340 ? -1.134 10.100 14.164 1.00 87.19 340 ILE A CA 1
ATOM 2651 C C . ILE A 1 340 ? -2.129 11.240 14.257 1.00 87.19 340 ILE A C 1
ATOM 2653 O O . ILE A 1 340 ? -3.223 11.092 14.799 1.00 87.19 340 ILE A O 1
ATOM 2657 N N . GLU A 1 341 ? -1.747 12.382 13.720 1.00 88.00 341 GLU A N 1
ATOM 2658 C CA . GLU A 1 341 ? -2.566 13.577 13.729 1.00 88.00 341 GLU A CA 1
ATOM 2659 C C . GLU A 1 341 ? -2.979 13.915 12.307 1.00 88.00 341 GLU A C 1
ATOM 2661 O O . GLU A 1 341 ? -2.142 14.270 11.482 1.00 88.00 341 GLU A O 1
ATOM 2666 N N . ARG A 1 342 ? -4.275 13.830 12.027 1.00 87.56 342 ARG A N 1
ATOM 2667 C CA . ARG A 1 342 ? -4.871 14.217 10.753 1.00 87.56 342 ARG A CA 1
ATOM 2668 C C . ARG A 1 342 ? -5.492 15.596 10.900 1.00 87.56 342 ARG A C 1
ATOM 2670 O O . ARG A 1 342 ? -6.243 15.859 11.830 1.00 87.56 342 ARG A O 1
ATOM 2677 N N . SER A 1 343 ? -5.215 16.489 9.965 1.00 88.50 343 SER A N 1
ATOM 2678 C CA . SER A 1 343 ? -5.843 17.810 9.917 1.00 88.50 343 SER A CA 1
ATOM 2679 C C . SER A 1 343 ? -6.264 18.156 8.501 1.00 88.50 343 SER A C 1
ATOM 2681 O O . SER A 1 343 ? -5.743 17.608 7.528 1.00 88.50 343 SER A O 1
ATOM 2683 N N . MET A 1 344 ? -7.228 19.063 8.392 1.00 85.44 344 MET A N 1
ATOM 2684 C CA . MET A 1 344 ? -7.744 19.525 7.114 1.00 85.44 344 MET A CA 1
ATOM 2685 C C . MET A 1 344 ? -7.644 21.051 7.058 1.00 85.44 344 MET A C 1
ATOM 2687 O O . MET A 1 344 ? -8.185 21.756 7.910 1.00 85.44 344 MET A O 1
ATOM 2691 N N . LYS A 1 345 ? -6.946 21.572 6.045 1.00 82.81 345 LYS A N 1
ATOM 2692 C CA . LYS A 1 345 ? -6.886 23.001 5.719 1.00 82.81 345 LYS A CA 1
ATOM 2693 C C . LYS A 1 345 ? -7.349 23.209 4.273 1.00 82.81 345 LYS A C 1
ATOM 2695 O O . LYS A 1 345 ? -6.571 23.061 3.335 1.00 82.81 345 LYS A O 1
ATOM 2700 N N . LYS A 1 346 ? -8.604 23.635 4.095 1.00 83.12 346 LYS A N 1
ATOM 2701 C CA . LYS A 1 346 ? -9.264 23.855 2.788 1.00 83.12 346 LYS A CA 1
ATOM 2702 C C . LYS A 1 346 ? -9.334 22.596 1.908 1.00 83.12 346 LYS A C 1
ATOM 2704 O O . LYS A 1 346 ? -10.241 21.803 2.086 1.00 83.12 346 LYS A O 1
ATOM 2709 N N . ASP A 1 347 ? -8.413 22.454 0.958 1.00 85.56 347 ASP A N 1
ATOM 2710 C CA . ASP A 1 347 ? -8.326 21.328 0.014 1.00 85.56 347 ASP A CA 1
ATOM 2711 C C . ASP A 1 347 ? -7.049 20.505 0.251 1.00 85.56 347 ASP A C 1
ATOM 2713 O O . ASP A 1 347 ? -6.669 19.680 -0.579 1.00 85.56 347 ASP A O 1
ATOM 2717 N N . VAL A 1 348 ? -6.360 20.781 1.366 1.00 90.88 348 VAL A N 1
ATOM 2718 C CA . VAL A 1 348 ? -5.120 20.123 1.758 1.00 90.88 348 VAL A CA 1
ATOM 2719 C C . VAL A 1 348 ? -5.352 19.348 3.043 1.00 90.88 348 VAL A C 1
ATOM 2721 O O . VAL A 1 348 ? -5.714 19.914 4.079 1.00 90.88 348 VAL A O 1
ATOM 2724 N N . GLN A 1 349 ? -5.129 18.045 2.973 1.00 91.38 349 GLN A N 1
ATOM 2725 C CA . GLN A 1 349 ? -5.157 17.162 4.124 1.00 91.38 349 GLN A CA 1
ATOM 2726 C C . GLN A 1 349 ? -3.732 16.877 4.581 1.00 91.38 349 GLN A C 1
ATOM 2728 O O . GLN A 1 349 ? -2.910 16.484 3.765 1.00 91.38 349 GLN A O 1
ATOM 2733 N N . CYS A 1 350 ? -3.445 17.026 5.872 1.00 90.31 350 CYS A N 1
ATOM 2734 C CA . CYS A 1 350 ? -2.116 16.768 6.421 1.00 90.31 350 CYS A CA 1
ATOM 2735 C C . CYS A 1 350 ? -2.149 15.657 7.466 1.00 90.31 350 CYS A C 1
ATOM 2737 O O . CYS A 1 350 ? -3.070 15.616 8.285 1.00 90.31 350 CYS A O 1
ATOM 2739 N N . TYR A 1 351 ? -1.102 14.835 7.483 1.00 89.00 351 TYR A N 1
ATOM 2740 C CA . TYR A 1 351 ? -0.804 13.895 8.555 1.00 89.00 351 TYR A CA 1
ATOM 2741 C C . TYR A 1 351 ? 0.525 14.247 9.214 1.00 89.00 351 TYR A C 1
ATOM 2743 O O . TYR A 1 351 ? 1.495 14.573 8.530 1.00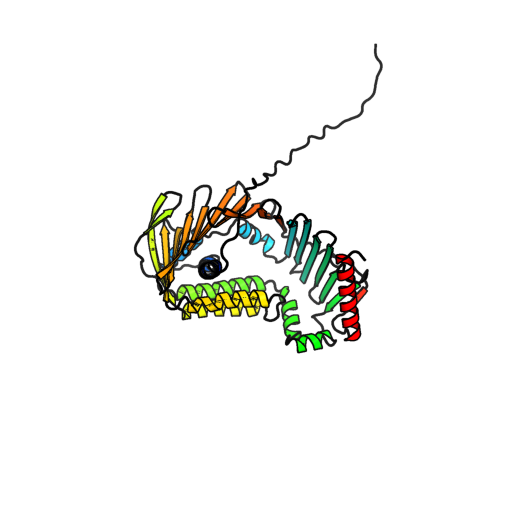 89.00 351 TYR A O 1
ATOM 2751 N N . ALA A 1 352 ? 0.584 14.137 10.535 1.00 87.12 352 ALA A N 1
ATOM 2752 C CA . ALA A 1 352 ? 1.830 14.103 11.286 1.00 87.12 352 ALA A CA 1
ATOM 2753 C C . ALA A 1 352 ? 1.897 12.793 12.069 1.00 87.12 352 ALA A C 1
ATOM 2755 O O . ALA A 1 352 ? 0.947 12.426 12.760 1.00 87.12 352 ALA A O 1
ATOM 2756 N N . PHE A 1 353 ? 3.013 12.087 11.932 1.00 83.56 353 PHE A N 1
ATOM 2757 C CA . PHE A 1 353 ? 3.300 10.856 12.652 1.00 83.56 353 PHE A CA 1
ATOM 2758 C C . PHE A 1 353 ? 4.363 11.162 13.689 1.00 83.56 353 PHE A C 1
ATOM 2760 O O . PHE A 1 353 ? 5.472 11.558 13.326 1.00 83.56 353 PHE A O 1
ATOM 2767 N N . SER A 1 354 ? 4.042 10.956 14.958 1.00 82.25 354 SER A N 1
ATOM 2768 C CA . SER A 1 354 ? 4.950 11.225 16.064 1.00 82.25 354 SER A CA 1
ATOM 2769 C C . SER A 1 354 ? 5.099 10.008 16.968 1.00 82.25 354 SER A C 1
ATOM 2771 O O . SER A 1 354 ? 4.166 9.227 17.131 1.00 82.25 354 SER A O 1
ATOM 2773 N N . MET A 1 355 ? 6.263 9.851 17.584 1.00 78.94 355 MET A N 1
ATOM 2774 C CA . MET A 1 355 ? 6.537 8.831 18.596 1.00 78.94 355 MET A CA 1
ATOM 2775 C C . MET A 1 355 ? 7.258 9.506 19.757 1.00 78.94 355 MET A C 1
ATOM 2777 O O . MET A 1 355 ? 8.162 10.296 19.523 1.00 78.94 355 MET A O 1
ATOM 2781 N N . ASP A 1 356 ? 6.826 9.269 20.994 1.00 74.88 356 ASP A N 1
ATOM 2782 C CA . ASP A 1 356 ? 7.438 9.860 22.200 1.00 74.88 356 ASP A CA 1
ATOM 2783 C C . ASP A 1 356 ? 7.552 11.403 22.180 1.00 74.88 356 ASP A C 1
ATOM 2785 O O . ASP A 1 356 ? 8.452 11.997 22.770 1.00 74.88 356 ASP A O 1
ATOM 2789 N N . GLY A 1 357 ? 6.603 12.069 21.510 1.00 74.12 357 GLY A N 1
ATOM 2790 C CA . GLY A 1 357 ? 6.563 13.531 21.357 1.00 74.12 357 GLY A CA 1
ATOM 2791 C C . GLY A 1 357 ? 7.383 14.073 20.182 1.00 74.12 357 GLY A C 1
ATOM 2792 O O . GLY A 1 357 ? 7.400 15.280 19.959 1.00 74.12 357 GLY A O 1
ATOM 2793 N N . GLU A 1 358 ? 8.019 13.194 19.412 1.00 76.31 358 GLU A N 1
ATOM 2794 C CA . GLU A 1 358 ? 8.883 13.527 18.285 1.00 76.31 358 GLU A CA 1
ATOM 2795 C C . GLU A 1 358 ? 8.192 13.243 16.950 1.00 76.31 358 GLU A C 1
ATOM 2797 O O . GLU A 1 358 ? 7.785 12.110 16.705 1.00 76.31 358 GLU A O 1
ATOM 2802 N N . THR A 1 359 ? 8.065 14.237 16.065 1.00 80.25 359 THR A N 1
ATOM 2803 C CA . THR A 1 359 ? 7.504 14.037 14.717 1.00 80.25 359 THR A CA 1
ATOM 2804 C C . THR A 1 359 ? 8.524 13.362 13.805 1.00 80.25 359 THR A C 1
ATOM 2806 O O . THR A 1 359 ? 9.617 13.873 13.593 1.00 80.25 359 THR A O 1
ATOM 2809 N N . LEU A 1 360 ? 8.150 12.210 13.257 1.00 79.62 360 LEU A N 1
ATOM 2810 C CA . LEU A 1 360 ? 8.987 11.365 12.405 1.00 79.62 360 LEU A CA 1
ATOM 2811 C C . LEU A 1 360 ? 8.730 11.597 10.914 1.00 79.62 360 LEU A C 1
ATOM 2813 O O . LEU A 1 360 ? 9.639 11.471 10.096 1.00 79.62 360 LEU A O 1
ATOM 2817 N N . LEU A 1 361 ? 7.478 11.882 10.562 1.00 82.25 361 LEU A N 1
ATOM 2818 C CA . LEU A 1 361 ? 7.023 12.036 9.187 1.00 82.25 361 LEU A CA 1
ATOM 2819 C C . LEU A 1 361 ? 5.858 13.013 9.162 1.00 82.25 361 LEU A C 1
ATOM 2821 O O . LEU A 1 361 ? 4.922 12.894 9.957 1.00 82.25 361 LEU A O 1
ATOM 2825 N N . THR A 1 362 ? 5.876 13.919 8.196 1.00 86.62 362 THR A N 1
ATOM 2826 C CA . THR A 1 362 ? 4.683 14.659 7.804 1.00 86.62 362 THR A CA 1
ATOM 2827 C C . THR A 1 362 ? 4.315 14.313 6.373 1.00 86.62 362 THR A C 1
ATOM 2829 O O . THR A 1 362 ? 5.175 14.137 5.507 1.00 86.62 362 THR A O 1
ATOM 2832 N N . THR A 1 363 ? 3.016 14.179 6.127 1.00 91.25 363 THR A N 1
ATOM 2833 C CA . THR A 1 363 ? 2.486 14.051 4.773 1.00 91.25 363 THR A CA 1
ATOM 2834 C C . THR A 1 363 ? 1.424 15.103 4.535 1.00 91.25 363 THR A C 1
ATOM 2836 O O . THR A 1 363 ? 0.742 15.543 5.464 1.00 91.25 363 THR A O 1
ATOM 2839 N N . SER A 1 364 ? 1.282 15.530 3.287 1.00 93.25 364 SER A N 1
ATOM 2840 C CA . SER A 1 364 ? 0.169 16.381 2.890 1.00 93.25 364 SER A CA 1
ATOM 2841 C C . SER A 1 364 ? -0.336 16.012 1.510 1.00 93.25 364 SER A C 1
ATOM 2843 O O . SER A 1 364 ? 0.454 15.675 0.636 1.00 93.25 364 SER A O 1
ATOM 2845 N N . PHE A 1 365 ? -1.647 16.064 1.324 1.00 94.69 365 PHE A N 1
ATOM 2846 C CA . PHE A 1 365 ? -2.296 15.817 0.050 1.00 94.69 365 PHE A CA 1
ATOM 2847 C C . PHE A 1 365 ? -3.129 17.027 -0.359 1.00 94.69 365 PHE A C 1
ATOM 2849 O O . PHE A 1 365 ? -4.060 17.392 0.357 1.00 94.69 365 PHE A O 1
ATOM 2856 N N . ASP A 1 366 ? -2.806 17.627 -1.504 1.00 94.69 366 ASP A N 1
ATOM 2857 C CA . ASP A 1 366 ? -3.570 18.698 -2.148 1.00 94.69 366 ASP A CA 1
ATOM 2858 C C . ASP A 1 366 ? -4.451 18.098 -3.254 1.00 94.69 366 ASP A C 1
ATOM 2860 O O . ASP A 1 366 ? -3.958 17.681 -4.307 1.00 94.69 366 ASP A O 1
ATOM 2864 N N . ALA A 1 367 ? -5.768 18.079 -3.036 1.00 90.62 367 ALA A N 1
ATOM 2865 C CA . ALA A 1 367 ? -6.713 17.487 -3.984 1.00 90.62 367 ALA A CA 1
ATOM 2866 C C . ALA A 1 367 ? -6.801 18.242 -5.318 1.00 90.62 367 ALA A C 1
ATOM 2868 O O . ALA A 1 367 ? -7.061 17.634 -6.357 1.00 90.62 367 ALA A O 1
ATOM 2869 N N . LYS A 1 368 ? -6.564 19.561 -5.325 1.00 90.44 368 LYS A N 1
ATOM 2870 C CA . LYS A 1 368 ? -6.619 20.373 -6.553 1.00 90.44 368 LYS A CA 1
ATOM 2871 C C . LYS A 1 368 ? -5.426 20.097 -7.447 1.00 90.44 368 LYS A C 1
ATOM 2873 O O . LYS A 1 368 ? -5.573 20.034 -8.665 1.00 90.44 368 LYS A O 1
ATOM 2878 N N . LYS A 1 369 ? -4.253 19.946 -6.836 1.00 92.69 369 LYS A N 1
ATOM 2879 C CA . LYS A 1 369 ? -3.020 19.603 -7.547 1.00 92.69 369 LYS A CA 1
ATOM 2880 C C . LYS A 1 369 ? -2.882 18.104 -7.795 1.00 92.69 369 LYS A C 1
ATOM 2882 O O . LYS A 1 369 ? -2.046 17.720 -8.608 1.00 92.69 369 LYS A O 1
ATOM 2887 N N . LYS A 1 370 ? -3.696 17.279 -7.120 1.00 94.25 370 LYS A N 1
ATOM 2888 C CA . LYS A 1 370 ? -3.547 15.819 -7.059 1.00 94.25 370 LYS A CA 1
ATOM 2889 C C . LYS A 1 370 ? -2.113 15.479 -6.654 1.00 94.25 370 LYS A C 1
ATOM 2891 O O . LYS A 1 370 ? -1.423 14.732 -7.342 1.00 94.25 370 LYS A O 1
ATOM 2896 N N . GLU A 1 371 ? -1.649 16.117 -5.583 1.00 95.56 371 GLU A N 1
ATOM 2897 C CA . GLU A 1 371 ? -0.246 16.123 -5.175 1.00 95.56 371 GLU A CA 1
ATOM 2898 C C . GLU A 1 371 ? -0.103 15.635 -3.734 1.00 95.56 371 GLU A C 1
ATOM 2900 O O . GLU A 1 371 ? -0.718 16.191 -2.828 1.00 95.56 371 GLU A O 1
ATOM 2905 N N . LEU A 1 372 ? 0.712 14.604 -3.531 1.00 94.31 372 LEU A N 1
ATOM 2906 C CA . LEU A 1 372 ? 1.063 14.031 -2.240 1.00 94.31 372 LEU A CA 1
ATOM 2907 C C . LEU A 1 372 ? 2.516 14.365 -1.918 1.00 94.31 372 LEU A C 1
ATOM 2909 O O . LEU A 1 372 ? 3.421 13.967 -2.644 1.00 94.31 372 LEU A O 1
ATOM 2913 N N . GLN A 1 373 ? 2.746 15.063 -0.818 1.00 93.44 373 GLN A N 1
ATOM 2914 C CA . GLN A 1 373 ? 4.079 15.378 -0.328 1.00 93.44 373 GLN A CA 1
ATOM 2915 C C . GLN A 1 373 ? 4.394 14.572 0.925 1.00 93.44 373 GLN A C 1
ATOM 2917 O O . GLN A 1 373 ? 3.552 14.438 1.814 1.00 93.44 373 GLN A O 1
ATOM 2922 N N . TYR A 1 374 ? 5.629 14.094 1.006 1.00 89.56 374 TYR A N 1
ATOM 2923 C CA . TYR A 1 374 ? 6.235 13.487 2.180 1.00 89.56 374 TYR A CA 1
ATOM 2924 C C . TYR A 1 374 ? 7.428 14.331 2.590 1.00 89.56 374 TYR A C 1
ATOM 2926 O O . TYR A 1 374 ? 8.260 14.682 1.752 1.00 89.56 374 TYR A O 1
ATOM 2934 N N . TYR A 1 375 ? 7.534 14.595 3.883 1.00 84.62 375 TYR A N 1
ATOM 2935 C CA . TYR A 1 375 ? 8.692 15.247 4.462 1.00 84.62 375 TYR A CA 1
ATOM 2936 C C . TYR A 1 375 ? 9.206 14.438 5.647 1.00 84.62 375 TYR A C 1
ATOM 2938 O O . TYR A 1 375 ? 8.478 14.138 6.597 1.00 84.62 375 TYR A O 1
ATOM 2946 N N . VAL A 1 376 ? 10.487 14.096 5.573 1.00 81.31 376 VAL A N 1
ATOM 2947 C CA . VAL A 1 376 ? 11.246 13.454 6.644 1.00 81.31 376 VAL A CA 1
ATOM 2948 C C . VAL A 1 376 ? 12.508 14.278 6.823 1.00 81.31 376 VAL A C 1
ATOM 2950 O O . VAL A 1 376 ? 13.315 14.358 5.899 1.00 81.31 376 VAL A O 1
ATOM 2953 N N . GLY A 1 377 ? 12.703 14.907 7.979 1.00 65.56 377 GLY A N 1
ATOM 2954 C CA . GLY A 1 377 ? 13.839 15.807 8.133 1.00 65.56 377 GLY A CA 1
ATOM 2955 C C . GLY A 1 377 ? 14.298 16.037 9.560 1.00 65.56 377 GLY A C 1
ATOM 2956 O O . GLY A 1 377 ? 13.502 16.309 10.452 1.00 65.56 377 GLY A O 1
ATOM 2957 N N . LYS A 1 378 ? 15.619 15.966 9.733 1.00 60.12 378 LYS A N 1
ATOM 2958 C CA . LYS A 1 378 ? 16.385 16.555 10.835 1.00 60.12 378 LYS A CA 1
ATOM 2959 C C . LYS A 1 378 ? 17.502 17.389 10.211 1.00 60.12 378 LYS A C 1
ATOM 2961 O O . LYS A 1 378 ? 18.006 17.001 9.162 1.00 60.12 378 LYS A O 1
ATOM 2966 N N . GLU A 1 379 ? 17.943 18.460 10.867 1.00 58.16 379 GLU A N 1
ATOM 2967 C CA . GLU A 1 379 ? 19.067 19.297 10.420 1.00 58.16 379 GLU A CA 1
ATOM 2968 C C . GLU A 1 379 ? 20.236 18.455 9.842 1.00 58.16 379 GLU A C 1
ATOM 2970 O O . GLU A 1 379 ? 20.819 17.602 10.522 1.00 58.16 379 GLU A O 1
ATOM 2975 N N . GLY A 1 380 ? 20.530 18.646 8.548 1.00 59.31 380 GLY A N 1
ATOM 2976 C CA . GLY A 1 380 ? 21.573 17.929 7.795 1.00 59.31 380 GLY A CA 1
ATOM 2977 C C . GLY A 1 380 ? 21.171 16.588 7.151 1.00 59.31 380 GLY A C 1
ATOM 2978 O O . GLY A 1 380 ? 21.983 16.022 6.415 1.00 59.31 380 GLY A O 1
ATOM 2979 N N . ASN A 1 381 ? 19.956 16.083 7.399 1.00 70.12 381 ASN A N 1
ATOM 2980 C CA . ASN A 1 381 ? 19.342 14.942 6.712 1.00 70.12 381 ASN A CA 1
ATOM 2981 C C . ASN A 1 381 ? 17.856 15.218 6.445 1.00 70.12 381 ASN A C 1
ATOM 2983 O O . ASN A 1 381 ? 16.995 14.868 7.254 1.00 70.12 381 ASN A O 1
ATOM 2987 N N . GLU A 1 382 ? 17.571 15.853 5.315 1.00 79.88 382 GLU A N 1
ATOM 2988 C CA . GLU A 1 382 ? 16.225 16.263 4.912 1.00 79.88 382 GLU A CA 1
ATOM 2989 C C . GLU A 1 382 ? 15.866 15.592 3.595 1.00 79.88 382 GLU A C 1
ATOM 2991 O O . GLU A 1 382 ? 16.661 15.585 2.653 1.00 79.88 382 GLU A O 1
ATOM 2996 N N . VAL A 1 383 ? 14.669 15.019 3.543 1.00 83.00 383 VAL A N 1
ATOM 2997 C CA . VAL A 1 383 ? 14.106 14.368 2.369 1.00 83.00 383 VAL A CA 1
ATOM 2998 C C . VAL A 1 383 ? 12.708 14.918 2.164 1.00 83.00 383 VAL A C 1
ATOM 3000 O O . VAL A 1 383 ? 11.830 14.745 3.011 1.00 83.00 383 VAL A O 1
ATOM 3003 N N . THR A 1 384 ? 12.509 15.558 1.017 1.00 88.50 384 THR A N 1
ATOM 3004 C CA . THR A 1 384 ? 11.179 15.936 0.539 1.00 88.50 384 THR A CA 1
ATOM 3005 C C . THR A 1 384 ? 10.885 15.134 -0.713 1.00 88.50 384 THR A C 1
ATOM 3007 O O . THR A 1 384 ? 11.701 15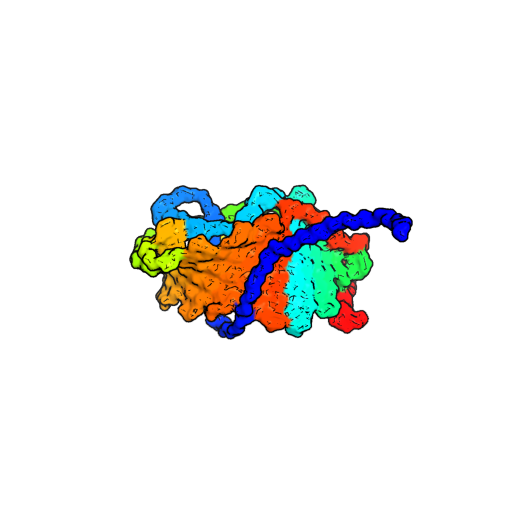.108 -1.631 1.00 88.50 384 THR A O 1
ATOM 3010 N N . ILE A 1 385 ? 9.732 14.471 -0.750 1.00 91.88 385 ILE A N 1
ATOM 3011 C CA . ILE A 1 385 ? 9.249 13.741 -1.922 1.00 91.88 385 ILE A CA 1
ATOM 3012 C C . ILE A 1 385 ? 7.863 14.262 -2.258 1.00 91.88 385 ILE A C 1
ATOM 3014 O O . ILE A 1 385 ? 6.958 14.194 -1.435 1.00 91.88 385 ILE A O 1
ATOM 3018 N N . THR A 1 386 ? 7.689 14.718 -3.487 1.00 95.38 386 THR A N 1
ATOM 3019 C CA . THR A 1 386 ? 6.416 15.138 -4.058 1.00 95.38 386 THR A CA 1
ATOM 3020 C C . THR A 1 386 ? 5.992 14.126 -5.109 1.00 95.38 386 THR A C 1
ATOM 3022 O O . THR A 1 386 ? 6.763 13.802 -6.008 1.00 95.38 386 THR A O 1
ATOM 3025 N N . MET A 1 387 ? 4.764 13.633 -5.016 1.00 96.12 387 MET A N 1
ATOM 3026 C CA . MET A 1 387 ? 4.131 12.762 -5.999 1.00 96.12 387 MET A CA 1
ATOM 3027 C C . MET A 1 387 ? 2.917 13.472 -6.589 1.00 96.12 387 MET A C 1
ATOM 3029 O O . MET A 1 387 ? 2.100 14.003 -5.849 1.00 96.12 387 MET A O 1
ATOM 3033 N N . THR A 1 388 ? 2.759 13.452 -7.904 1.00 96.31 388 THR A N 1
ATOM 3034 C CA . THR A 1 388 ? 1.626 14.033 -8.623 1.00 96.31 388 THR A CA 1
ATOM 3035 C C . THR A 1 388 ? 0.915 12.949 -9.418 1.00 96.31 388 THR A C 1
ATOM 3037 O O . THR A 1 388 ? 1.553 12.164 -10.124 1.00 96.31 388 THR A O 1
ATOM 3040 N N . PHE A 1 389 ? -0.413 12.937 -9.342 1.00 94.62 389 PHE A N 1
ATOM 3041 C CA . PHE A 1 389 ? -1.266 11.950 -9.993 1.00 94.62 389 PHE A CA 1
ATOM 3042 C C . PHE A 1 389 ? -2.059 12.586 -11.135 1.00 94.62 389 PHE A C 1
ATOM 3044 O O . PHE A 1 389 ? -2.688 13.633 -10.982 1.00 94.62 389 PHE A O 1
ATOM 3051 N N . SER A 1 390 ? -2.069 11.929 -12.291 1.00 94.06 390 SER A N 1
ATOM 3052 C CA . SER A 1 390 ? -2.839 12.338 -13.464 1.00 94.06 390 SER A CA 1
ATOM 3053 C C . SER A 1 390 ? -3.650 11.152 -13.986 1.00 94.06 390 SER A C 1
ATOM 3055 O O . SER A 1 390 ? -3.091 10.064 -14.101 1.00 94.06 390 SER A O 1
ATOM 3057 N N . PRO A 1 391 ? -4.938 11.342 -14.323 1.00 91.69 391 PRO A N 1
ATOM 3058 C CA . PRO A 1 391 ? -5.752 10.297 -14.949 1.00 91.69 391 PRO A CA 1
ATOM 3059 C C . PRO A 1 391 ? -5.380 10.068 -16.424 1.00 91.69 391 PRO A C 1
ATOM 3061 O O . PRO A 1 391 ? -5.867 9.143 -17.062 1.00 91.69 391 PRO A O 1
ATOM 3064 N N . ASP A 1 392 ? -4.503 10.899 -16.992 1.00 89.81 392 ASP A N 1
ATOM 3065 C CA . ASP A 1 392 ? -4.031 10.724 -18.357 1.00 89.81 392 ASP A CA 1
ATOM 3066 C C . ASP A 1 392 ? -2.778 9.849 -18.361 1.00 89.81 392 ASP A C 1
ATOM 3068 O O . ASP A 1 392 ? -1.801 10.128 -17.659 1.00 89.81 392 ASP A O 1
ATOM 3072 N N . ALA A 1 393 ? -2.773 8.814 -19.197 1.00 89.75 393 ALA A N 1
ATOM 3073 C CA . ALA A 1 393 ? -1.587 8.008 -19.445 1.00 89.75 393 ALA A CA 1
ATOM 3074 C C . ALA A 1 393 ? -0.619 8.759 -20.370 1.00 89.75 393 ALA A C 1
ATOM 3076 O O . ALA A 1 393 ? -0.840 8.881 -21.578 1.00 89.75 393 ALA A O 1
ATOM 3077 N N . LYS A 1 394 ? 0.484 9.260 -19.815 1.00 88.06 394 LYS A N 1
ATOM 3078 C CA . LYS A 1 394 ? 1.555 9.911 -20.572 1.00 88.06 394 LYS A CA 1
ATOM 3079 C C . LYS A 1 394 ? 2.610 8.879 -20.937 1.00 88.06 394 LYS A C 1
ATOM 3081 O O . LYS A 1 394 ? 3.703 8.894 -20.387 1.00 88.06 394 LYS A O 1
ATOM 3086 N N . ILE A 1 395 ? 2.268 7.989 -21.865 1.00 83.06 395 ILE A N 1
ATOM 3087 C CA . ILE A 1 395 ? 3.221 7.038 -22.443 1.00 83.06 395 ILE A CA 1
ATOM 3088 C C . ILE A 1 395 ? 4.145 7.813 -23.395 1.00 83.06 395 ILE A C 1
ATOM 3090 O O . ILE A 1 395 ? 3.769 8.119 -24.526 1.00 83.06 395 ILE A O 1
ATOM 3094 N N . SER A 1 396 ? 5.325 8.209 -22.921 1.00 68.94 396 SER A N 1
ATOM 3095 C CA . SER A 1 396 ? 6.381 8.782 -23.759 1.00 68.94 396 SER A CA 1
ATOM 3096 C C . SER A 1 396 ? 7.239 7.670 -24.372 1.00 68.94 396 SER A C 1
ATOM 3098 O O . SER A 1 396 ? 7.225 6.525 -23.916 1.00 68.94 396 SER A O 1
ATOM 3100 N N . GLU A 1 397 ? 8.046 7.999 -25.384 1.00 66.56 397 GLU A N 1
ATOM 3101 C CA . GLU A 1 397 ? 9.208 7.180 -25.754 1.00 66.56 397 GLU A CA 1
ATOM 3102 C C . GLU A 1 397 ? 10.271 7.297 -24.646 1.00 66.56 397 GLU A C 1
ATOM 3104 O O . GLU A 1 397 ? 11.313 7.930 -24.816 1.00 66.56 397 GLU A O 1
ATOM 3109 N N . ALA A 1 398 ? 9.972 6.760 -23.460 1.00 66.25 398 ALA A N 1
ATOM 3110 C CA . ALA A 1 398 ? 10.882 6.790 -22.320 1.00 66.25 398 ALA A CA 1
ATOM 3111 C C . ALA A 1 398 ? 12.184 6.048 -22.663 1.00 66.25 398 ALA A C 1
ATOM 3113 O O . ALA A 1 398 ? 13.282 6.509 -22.359 1.00 66.25 398 ALA A O 1
ATOM 3114 N N . VAL A 1 399 ? 12.063 4.926 -23.379 1.00 78.19 399 VAL A N 1
ATOM 3115 C CA . VAL A 1 399 ? 13.197 4.126 -23.848 1.00 78.19 399 VAL A CA 1
ATOM 3116 C C . VAL A 1 399 ? 13.750 4.722 -25.143 1.00 78.19 399 VAL A C 1
ATOM 3118 O O . VAL A 1 399 ? 13.164 4.560 -26.214 1.00 78.19 399 VAL A O 1
ATOM 3121 N N . LYS A 1 400 ? 14.892 5.405 -25.036 1.00 75.56 400 LYS A N 1
ATOM 3122 C CA . LYS A 1 400 ? 15.610 6.019 -26.161 1.00 75.56 400 LYS A CA 1
ATOM 3123 C C . LYS A 1 400 ? 16.726 5.093 -26.640 1.00 75.56 400 LYS A C 1
ATOM 3125 O O . LYS A 1 400 ? 17.577 4.702 -25.851 1.00 75.56 400 LYS A O 1
ATOM 3130 N N . GLY A 1 401 ? 16.731 4.776 -27.929 1.00 78.94 401 GLY A N 1
ATOM 3131 C CA . GLY A 1 401 ? 17.744 3.938 -28.570 1.00 78.94 401 GLY A CA 1
ATOM 3132 C C . GLY A 1 401 ? 17.168 3.173 -29.757 1.00 78.94 401 GLY A C 1
ATOM 3133 O O . GLY A 1 401 ? 15.951 3.014 -29.873 1.00 78.94 401 GLY A O 1
ATOM 3134 N N . THR A 1 402 ? 18.039 2.747 -30.666 1.00 80.81 402 THR A N 1
ATOM 3135 C CA . THR A 1 402 ? 17.648 2.066 -31.914 1.00 80.81 402 THR A CA 1
ATOM 3136 C C . THR A 1 402 ? 18.323 0.712 -32.093 1.00 80.81 402 THR A C 1
ATOM 3138 O O . THR A 1 402 ? 17.917 -0.043 -32.972 1.00 80.81 402 THR A O 1
ATOM 3141 N N . GLU A 1 403 ? 19.340 0.396 -31.288 1.00 90.81 403 GLU A N 1
ATOM 3142 C CA . GLU A 1 403 ? 20.043 -0.882 -31.340 1.00 90.81 403 GLU A CA 1
ATOM 3143 C C . GLU A 1 403 ? 19.471 -1.834 -30.283 1.00 90.81 403 GLU A C 1
ATOM 3145 O O . GLU A 1 403 ? 19.634 -1.629 -29.083 1.00 90.81 403 GLU A O 1
ATOM 3150 N N . GLU A 1 404 ? 18.754 -2.866 -30.727 1.00 91.00 404 GLU A N 1
ATOM 3151 C CA . GLU A 1 404 ? 18.090 -3.815 -29.832 1.00 91.00 404 GLU A CA 1
ATOM 3152 C C . GLU A 1 404 ? 18.986 -5.015 -29.517 1.00 91.00 404 GLU A C 1
ATOM 3154 O O . GLU A 1 404 ? 19.400 -5.755 -30.410 1.00 91.00 404 GLU A O 1
ATOM 3159 N N . VAL A 1 405 ? 19.218 -5.251 -28.227 1.00 92.19 405 VAL A N 1
ATOM 3160 C CA . VAL A 1 405 ? 19.794 -6.495 -27.713 1.00 92.19 405 VAL A CA 1
ATOM 3161 C C . VAL A 1 405 ? 18.641 -7.374 -27.234 1.00 92.19 405 VAL A C 1
ATOM 3163 O O . VAL A 1 405 ? 17.979 -7.068 -26.239 1.00 92.19 405 VAL A O 1
ATOM 3166 N N . ASN A 1 406 ? 18.366 -8.452 -27.965 1.00 92.50 406 ASN A N 1
ATOM 3167 C CA . ASN A 1 406 ? 17.300 -9.392 -27.633 1.00 92.50 406 ASN A CA 1
ATOM 3168 C C . ASN A 1 406 ? 17.778 -10.399 -26.584 1.00 92.50 406 ASN A C 1
ATOM 3170 O O . ASN A 1 406 ? 18.726 -11.146 -26.810 1.00 92.50 406 ASN A O 1
ATOM 3174 N N . LEU A 1 407 ? 17.115 -10.420 -25.430 1.00 92.31 407 LEU A N 1
ATOM 3175 C CA . LEU A 1 407 ? 17.461 -11.311 -24.326 1.00 92.31 407 LEU A CA 1
ATOM 3176 C C . LEU A 1 407 ? 16.909 -12.732 -24.510 1.00 92.31 407 LEU A C 1
ATOM 3178 O O . LEU A 1 407 ? 17.368 -13.650 -23.832 1.00 92.31 407 LEU A O 1
ATOM 3182 N N . ASN A 1 408 ? 15.928 -12.942 -25.396 1.00 91.62 408 ASN A N 1
ATOM 3183 C CA . ASN A 1 408 ? 15.266 -14.240 -25.554 1.00 91.62 408 ASN A CA 1
ATOM 3184 C C . ASN A 1 408 ? 16.201 -15.353 -26.046 1.00 91.62 408 ASN A C 1
ATOM 3186 O O . ASN A 1 408 ? 15.990 -16.524 -25.717 1.00 91.62 408 ASN A O 1
ATOM 3190 N N . ASP A 1 409 ? 17.179 -14.988 -26.866 1.00 87.19 409 ASP A N 1
ATOM 3191 C CA . ASP A 1 409 ? 18.068 -15.869 -27.620 1.00 87.19 409 ASP A CA 1
ATOM 3192 C C . ASP A 1 409 ? 19.555 -15.534 -27.426 1.00 87.19 409 ASP A C 1
ATOM 3194 O O . ASP A 1 409 ? 20.406 -16.158 -28.059 1.00 87.19 409 ASP A O 1
ATOM 3198 N N . LEU A 1 410 ? 19.874 -14.609 -26.513 1.00 91.50 410 LEU A N 1
ATOM 3199 C CA . LEU A 1 410 ? 21.249 -14.254 -26.173 1.00 91.50 410 LEU A CA 1
ATOM 3200 C C . LEU A 1 410 ? 21.991 -15.470 -25.605 1.00 91.50 410 LEU A C 1
ATOM 3202 O O . LEU A 1 410 ? 21.510 -16.117 -24.671 1.00 91.50 410 LEU A O 1
ATOM 3206 N N . ASP A 1 411 ? 23.155 -15.786 -26.166 1.00 92.19 411 ASP A N 1
ATOM 3207 C CA . ASP A 1 411 ? 24.005 -16.866 -25.672 1.00 92.19 411 ASP A CA 1
ATOM 3208 C C . ASP A 1 411 ? 24.801 -16.443 -24.425 1.00 92.19 411 ASP A C 1
ATOM 3210 O O . ASP A 1 411 ? 24.777 -15.286 -23.998 1.00 92.19 411 ASP A O 1
ATOM 3214 N N . GLU A 1 412 ? 25.496 -17.400 -23.807 1.00 91.81 412 GLU A N 1
ATOM 3215 C CA . GLU A 1 412 ? 26.276 -17.153 -22.591 1.00 91.81 412 GLU A CA 1
ATOM 3216 C C . GLU A 1 412 ? 27.333 -16.066 -22.811 1.00 91.81 412 GLU A C 1
ATOM 3218 O O . GLU A 1 412 ? 27.452 -15.143 -22.009 1.00 91.81 412 GLU A O 1
ATOM 3223 N N . ALA A 1 413 ? 28.075 -16.131 -23.919 1.00 92.56 413 ALA A N 1
ATOM 3224 C CA . ALA A 1 413 ? 29.134 -15.172 -24.211 1.00 92.56 413 ALA A CA 1
ATOM 3225 C C . ALA A 1 413 ? 28.581 -13.749 -24.390 1.00 92.56 413 ALA A C 1
ATOM 3227 O O . ALA A 1 413 ? 29.116 -12.800 -23.815 1.00 92.56 413 ALA A O 1
ATOM 3228 N N . GLY A 1 414 ? 27.492 -13.597 -25.145 1.00 90.00 414 GLY A N 1
ATOM 3229 C CA . GLY A 1 414 ? 26.789 -12.334 -25.327 1.00 90.00 414 GLY A CA 1
ATOM 3230 C C . GLY A 1 414 ? 26.249 -11.783 -24.011 1.00 90.00 414 GLY A C 1
ATOM 3231 O O . GLY A 1 414 ? 26.422 -10.598 -23.726 1.00 90.00 414 GLY A O 1
ATOM 3232 N N . PHE A 1 415 ? 25.672 -12.643 -23.169 1.00 89.00 415 PHE A N 1
ATOM 3233 C CA . PHE A 1 415 ? 25.179 -12.247 -21.853 1.00 89.00 415 PHE A CA 1
ATOM 3234 C C . PHE A 1 415 ? 26.312 -11.780 -20.928 1.00 89.00 415 PHE A C 1
ATOM 3236 O O . PHE A 1 415 ? 26.207 -10.722 -20.309 1.00 89.00 415 PHE A O 1
ATOM 3243 N N . GLN A 1 416 ? 27.426 -12.514 -20.868 1.00 88.62 416 GLN A N 1
ATOM 3244 C CA . GLN A 1 416 ? 28.588 -12.124 -20.062 1.00 88.62 416 GLN A CA 1
ATOM 3245 C C . GLN A 1 416 ? 29.198 -10.801 -20.541 1.00 88.62 416 GLN A C 1
ATOM 3247 O O . GLN A 1 416 ? 29.535 -9.950 -19.718 1.00 88.62 416 GLN A O 1
ATOM 3252 N N . ASN A 1 417 ? 29.284 -10.586 -21.857 1.00 89.00 417 ASN A N 1
ATOM 3253 C CA . ASN A 1 417 ? 29.751 -9.319 -22.422 1.00 89.00 417 ASN A CA 1
ATOM 3254 C C . ASN A 1 417 ? 28.833 -8.150 -22.039 1.00 89.00 417 ASN A C 1
ATOM 3256 O O . ASN A 1 417 ? 29.322 -7.084 -21.664 1.00 89.00 417 ASN A O 1
ATOM 3260 N N . LEU A 1 418 ? 27.511 -8.353 -22.080 1.00 88.62 418 LEU A N 1
ATOM 3261 C CA . LEU A 1 418 ? 26.538 -7.352 -21.644 1.00 88.62 418 LEU A CA 1
ATOM 3262 C C . LEU A 1 418 ? 26.727 -6.997 -20.162 1.00 88.62 418 LEU A C 1
ATOM 3264 O O . LEU A 1 418 ? 26.845 -5.820 -19.823 1.00 88.62 418 LEU A O 1
ATOM 3268 N N . VAL A 1 419 ? 26.807 -8.002 -19.283 1.00 87.06 419 VAL A N 1
ATOM 3269 C CA . VAL A 1 419 ? 27.014 -7.799 -17.838 1.00 87.06 419 VAL A CA 1
ATOM 3270 C C . VAL A 1 419 ? 28.318 -7.055 -17.562 1.00 87.06 419 VAL A C 1
ATOM 3272 O O . VAL A 1 419 ? 28.337 -6.127 -16.752 1.00 87.06 419 VAL A O 1
ATOM 3275 N N . GLN A 1 420 ? 29.402 -7.419 -18.250 1.00 87.31 420 GLN A N 1
ATOM 3276 C CA . GLN A 1 420 ? 30.680 -6.725 -18.123 1.00 87.31 420 GLN A CA 1
ATOM 3277 C C . GLN A 1 420 ? 30.583 -5.268 -18.573 1.00 87.31 420 GLN A C 1
ATOM 3279 O O . GLN A 1 420 ? 31.049 -4.394 -17.848 1.00 87.31 420 GLN A O 1
ATOM 3284 N N . SER A 1 421 ? 29.939 -4.990 -19.710 1.00 86.31 421 SER A N 1
ATOM 3285 C CA . SER A 1 421 ? 29.759 -3.624 -20.211 1.00 86.31 421 SER A CA 1
ATOM 3286 C C . SER A 1 421 ? 28.983 -2.752 -19.221 1.00 86.31 421 SER A C 1
ATOM 3288 O O . SER A 1 421 ? 29.432 -1.656 -18.884 1.00 86.31 421 SER A O 1
ATOM 3290 N N . VAL A 1 422 ? 27.855 -3.258 -18.710 1.00 86.38 422 VAL A N 1
ATOM 3291 C CA . VAL A 1 422 ? 27.029 -2.557 -17.713 1.00 86.38 422 VAL A CA 1
ATOM 3292 C C . VAL A 1 422 ? 27.817 -2.327 -16.424 1.00 86.38 422 VAL A C 1
ATOM 3294 O O . VAL A 1 422 ? 27.819 -1.222 -15.882 1.00 86.38 422 VAL A O 1
ATOM 3297 N N . GLY A 1 423 ? 28.537 -3.350 -15.954 1.00 84.50 423 GLY A N 1
ATOM 3298 C CA . GLY A 1 423 ? 29.394 -3.250 -14.778 1.00 84.50 423 GLY A CA 1
ATOM 3299 C C . GLY A 1 423 ? 30.479 -2.186 -14.948 1.00 84.50 423 GLY A C 1
ATOM 3300 O O . GLY A 1 423 ? 30.633 -1.324 -14.088 1.00 84.50 423 GLY A O 1
ATOM 3301 N N . SER A 1 424 ? 31.203 -2.196 -16.069 1.00 84.62 424 SER A N 1
ATOM 3302 C CA . SER A 1 424 ? 32.239 -1.203 -16.367 1.00 84.62 424 SER A CA 1
ATOM 3303 C C . SER A 1 424 ? 31.688 0.223 -16.429 1.00 84.62 424 SER A C 1
ATOM 3305 O O . SER A 1 424 ? 32.306 1.121 -15.855 1.00 84.62 424 SER A O 1
ATOM 3307 N N . ALA A 1 425 ? 30.524 0.433 -17.051 1.00 83.56 425 ALA A N 1
ATOM 3308 C CA . ALA A 1 425 ? 29.870 1.740 -17.099 1.00 83.56 425 ALA A CA 1
ATOM 3309 C C . ALA A 1 425 ? 29.488 2.240 -15.694 1.00 83.56 425 ALA A C 1
ATOM 3311 O O . ALA A 1 425 ? 29.794 3.378 -15.339 1.00 83.56 425 ALA A O 1
ATOM 3312 N N . PHE A 1 426 ? 28.912 1.368 -14.859 1.00 81.62 426 PHE A N 1
ATOM 3313 C CA . PHE A 1 426 ? 28.588 1.682 -13.464 1.00 81.62 426 PHE A CA 1
ATOM 3314 C C . PHE A 1 426 ? 29.834 2.025 -12.629 1.00 81.62 426 PHE A C 1
ATOM 3316 O O . PHE A 1 426 ? 29.840 2.982 -11.850 1.00 81.62 426 PHE A O 1
ATOM 3323 N N . TYR A 1 427 ? 30.919 1.264 -12.793 1.00 81.88 427 TYR A N 1
ATOM 3324 C CA . TYR A 1 427 ? 32.180 1.550 -12.109 1.00 81.88 427 TYR A CA 1
ATOM 3325 C C . TYR A 1 427 ? 32.777 2.897 -12.556 1.00 81.88 427 TYR A C 1
ATOM 3327 O O . TYR A 1 427 ? 33.213 3.669 -11.703 1.00 81.88 427 TYR A O 1
ATOM 3335 N N . SER A 1 428 ? 32.767 3.227 -13.853 1.00 81.56 428 SER A N 1
ATOM 3336 C CA . SER A 1 428 ? 33.243 4.537 -14.334 1.00 81.56 428 SER A CA 1
ATOM 3337 C C . SER A 1 428 ? 32.392 5.687 -13.776 1.00 81.56 428 SER A C 1
ATOM 3339 O O . SER A 1 428 ? 32.961 6.641 -13.242 1.00 81.56 428 SER A O 1
ATOM 3341 N N . SER A 1 429 ? 31.056 5.570 -13.753 1.00 75.31 429 SER A N 1
ATOM 3342 C CA . SER A 1 429 ? 30.180 6.627 -13.215 1.00 75.31 429 SER A CA 1
ATOM 3343 C C . SER A 1 429 ? 30.378 6.880 -11.717 1.00 75.31 429 SER A C 1
ATOM 3345 O O . SER A 1 429 ? 30.261 8.009 -11.252 1.00 75.31 429 SER A O 1
ATOM 3347 N N . MET A 1 430 ? 30.689 5.836 -10.943 1.00 73.12 430 MET A N 1
ATOM 3348 C CA . MET A 1 430 ? 30.931 5.954 -9.500 1.00 73.12 430 MET A CA 1
ATOM 3349 C C . MET A 1 430 ? 32.275 6.615 -9.169 1.00 73.12 430 MET A C 1
ATOM 3351 O O . MET A 1 430 ? 32.380 7.315 -8.161 1.00 73.12 430 MET A O 1
ATOM 3355 N N . TYR A 1 431 ? 33.308 6.377 -9.983 1.00 78.00 431 TYR A N 1
ATOM 3356 C CA . TYR A 1 431 ? 34.691 6.723 -9.635 1.00 78.00 431 TYR A CA 1
ATOM 3357 C C . TYR A 1 431 ? 35.353 7.759 -10.560 1.00 78.00 431 TYR A C 1
ATOM 3359 O O . TYR A 1 431 ? 36.458 8.203 -10.254 1.00 78.00 431 TYR A O 1
ATOM 3367 N N . GLY A 1 432 ? 34.678 8.205 -11.625 1.00 60.94 432 GLY A N 1
ATOM 3368 C CA . GLY A 1 432 ? 35.106 9.329 -12.467 1.00 60.94 432 GLY A CA 1
ATOM 3369 C C . GLY A 1 432 ? 36.325 9.045 -13.350 1.00 60.94 432 GLY A C 1
ATOM 3370 O O . GLY A 1 432 ? 37.165 9.931 -13.508 1.00 60.94 432 GLY A O 1
ATOM 3371 N N . PHE A 1 433 ? 36.435 7.820 -13.876 1.00 51.91 433 PHE A N 1
ATOM 3372 C CA . PHE A 1 433 ? 37.501 7.402 -14.800 1.00 51.91 433 PHE A CA 1
ATOM 3373 C C . PHE A 1 433 ? 37.121 7.578 -16.263 1.00 51.91 433 PHE A C 1
ATOM 3375 O O . PHE A 1 433 ? 35.976 7.189 -16.602 1.00 51.91 433 PHE A O 1
#

Radius of gyration: 26.8 Å; Cα contacts (8 Å, |Δi|>4): 779; chains: 1; bounding box: 65×98×62 Å